Protein AF-A0A2D6ML30-F1 (afdb_monomer_lite)

pLDDT: mean 94.49, std 6.3, range [57.5, 98.94]

Radius of gyration: 20.07 Å; chains: 1; bounding box: 50×54×53 Å

Foldseek 3Di:
DFLCVVLPVQFDFPAPFFDDPQPDQAAPQAQPQDLVNLQDADPVRFQAQAEEEEADDQAALFDFLQPQAPACVFHDDDPPLFDDLVNVLVLLVVNVVSVYAHYEHPHNYALQQALCSLVSLQSCLVVNHEYEYEHQQLCLLALPNVCVRDVVVVRRHSLSVLLSCVVSRYAYAHEDQDSDPVVSCNSRRPPCVDPPRPCVVSVNSSSSSVSSNVVSPQLPDDRNDQGRAEYESPADAPVRLVCQLVNCVVQVSSSHRYWYAHRAQGHSSVVVLVVRVVVVCTLVSVLVSLLVLQLVCCNSVVAPPVNCVVQAAASGRSHRARLQLQNFWYQYRSQWTFSYSRHDDPLGTLGPHCVPQPRSNSGCSDPNSVSSNDSHGHPHDPRPQVNSHDVCSRVSSRVSNVVVVD

Structure (mmCIF, N/CA/C/O backbone):
data_AF-A0A2D6ML30-F1
#
_entry.id   AF-A0A2D6ML30-F1
#
loop_
_atom_site.group_PDB
_atom_site.id
_atom_site.type_symbol
_atom_site.label_atom_id
_atom_site.label_alt_id
_atom_site.label_comp_id
_atom_site.label_asym_id
_atom_site.label_entity_id
_atom_site.label_seq_id
_atom_site.pdbx_PDB_ins_code
_atom_site.Cartn_x
_atom_site.Cartn_y
_atom_site.Cartn_z
_atom_site.occupancy
_atom_site.B_iso_or_equiv
_atom_site.auth_seq_id
_atom_site.auth_comp_id
_atom_site.auth_asym_id
_atom_site.auth_atom_id
_atom_site.pdbx_PDB_model_num
ATOM 1 N N . MET A 1 1 ? 9.708 25.749 -1.279 1.00 58.41 1 MET A N 1
ATOM 2 C CA . MET A 1 1 ? 8.275 25.653 -0.927 1.00 58.41 1 MET A CA 1
ATOM 3 C C . MET A 1 1 ? 8.086 24.310 -0.248 1.00 58.41 1 MET A C 1
ATOM 5 O O . MET A 1 1 ? 8.596 23.333 -0.779 1.00 58.41 1 MET A O 1
ATOM 9 N N . ASN A 1 2 ? 7.475 24.269 0.936 1.00 87.12 2 ASN A N 1
ATOM 10 C CA . ASN A 1 2 ? 7.174 23.010 1.627 1.00 87.12 2 ASN A CA 1
ATOM 11 C C . ASN A 1 2 ? 6.111 22.232 0.814 1.00 87.12 2 ASN A C 1
ATOM 13 O O . ASN A 1 2 ? 5.221 22.866 0.236 1.00 87.12 2 ASN A O 1
ATOM 17 N N . SER A 1 3 ? 6.203 20.896 0.744 1.00 95.12 3 SER A N 1
ATOM 18 C CA . SER A 1 3 ? 5.260 20.057 -0.017 1.00 95.12 3 SER A CA 1
ATOM 19 C C . SER A 1 3 ? 3.803 20.305 0.380 1.00 95.12 3 SER A C 1
ATOM 21 O O . SER A 1 3 ? 2.939 20.355 -0.491 1.00 95.12 3 SER A O 1
ATOM 23 N N . LEU A 1 4 ? 3.517 20.544 1.665 1.00 97.06 4 LEU A N 1
ATOM 24 C CA . LEU A 1 4 ? 2.171 20.847 2.156 1.00 97.06 4 LEU A CA 1
ATOM 25 C C . LEU A 1 4 ? 1.586 22.088 1.478 1.00 97.06 4 LEU A C 1
ATOM 27 O O . LEU A 1 4 ? 0.466 22.047 0.971 1.00 97.06 4 LEU A O 1
ATOM 31 N N . GLU A 1 5 ? 2.338 23.188 1.445 1.00 96.62 5 GLU A N 1
ATOM 32 C CA . GLU A 1 5 ? 1.892 24.443 0.835 1.00 96.62 5 GLU A CA 1
ATOM 33 C C . GLU A 1 5 ? 1.696 24.273 -0.677 1.00 96.62 5 GLU A C 1
ATOM 35 O O . GLU A 1 5 ? 0.684 24.703 -1.237 1.00 96.62 5 GLU A O 1
ATOM 40 N N . PHE A 1 6 ? 2.652 23.613 -1.335 1.00 97.50 6 PHE A N 1
ATOM 41 C CA . PHE A 1 6 ? 2.619 23.366 -2.773 1.00 97.50 6 PHE A CA 1
ATOM 42 C C . PHE A 1 6 ? 1.409 22.518 -3.186 1.00 97.50 6 PHE A C 1
ATOM 44 O O . PHE A 1 6 ? 0.660 22.901 -4.089 1.00 97.50 6 PHE A O 1
ATOM 51 N N . LEU A 1 7 ? 1.198 21.387 -2.511 1.00 98.31 7 LEU A N 1
ATOM 52 C CA . LEU A 1 7 ? 0.128 20.444 -2.819 1.00 98.31 7 LEU A CA 1
ATOM 53 C C . LEU A 1 7 ? -1.242 21.000 -2.426 1.00 98.31 7 LEU A C 1
ATOM 55 O O . LEU A 1 7 ? -2.191 20.858 -3.191 1.00 98.31 7 LEU A O 1
ATOM 59 N N . THR A 1 8 ? -1.352 21.702 -1.295 1.00 97.94 8 THR A N 1
ATOM 60 C CA . THR A 1 8 ? -2.619 22.316 -0.852 1.00 97.94 8 THR A CA 1
ATOM 61 C C . THR A 1 8 ? -3.150 23.333 -1.859 1.00 97.94 8 THR A C 1
ATOM 63 O O . THR A 1 8 ? -4.356 23.396 -2.073 1.00 97.94 8 THR A O 1
ATOM 66 N N . LYS A 1 9 ? -2.268 24.086 -2.530 1.00 97.62 9 LYS A N 1
ATOM 67 C CA . LYS A 1 9 ? -2.659 25.042 -3.582 1.00 97.62 9 LYS A CA 1
ATOM 68 C C . LYS A 1 9 ? -3.138 24.378 -4.875 1.00 97.62 9 LYS A C 1
ATOM 70 O O . LYS A 1 9 ? -3.743 25.049 -5.705 1.00 97.62 9 LYS A O 1
ATOM 75 N N . LYS A 1 10 ? -2.805 23.104 -5.096 1.00 98.25 10 LYS A N 1
ATOM 76 C CA . LYS A 1 10 ? -3.014 22.407 -6.376 1.00 98.25 10 LYS A CA 1
ATOM 77 C C . LYS A 1 10 ? -4.006 21.251 -6.300 1.00 98.25 10 LYS A C 1
ATOM 79 O O . LYS A 1 10 ? -4.527 20.849 -7.334 1.00 98.25 10 LYS A O 1
ATOM 84 N N . ILE A 1 11 ? -4.250 20.723 -5.106 1.00 98.50 11 ILE A N 1
ATOM 85 C CA . ILE A 1 11 ? -5.193 19.639 -4.853 1.00 98.50 11 ILE A CA 1
ATOM 86 C C . ILE A 1 11 ? -6.253 20.180 -3.901 1.00 98.50 11 ILE A C 1
ATOM 88 O O . ILE A 1 11 ? -6.005 20.361 -2.702 1.00 98.50 11 ILE A O 1
ATOM 92 N N . SER A 1 12 ? -7.425 20.455 -4.463 1.00 97.81 12 SER A N 1
ATOM 93 C CA . SER A 1 12 ? -8.571 20.981 -3.730 1.00 97.81 12 SER A CA 1
ATOM 94 C C . SER A 1 12 ? -9.075 19.984 -2.695 1.00 97.81 12 SER A C 1
ATOM 96 O O . SER A 1 12 ? -9.016 18.770 -2.894 1.00 97.81 12 SER A O 1
ATOM 98 N N . VAL A 1 13 ? -9.594 20.518 -1.592 1.00 98.25 13 VAL A N 1
ATOM 99 C CA . VAL A 1 13 ? -10.400 19.748 -0.644 1.00 98.25 13 VAL A CA 1
ATOM 100 C C . VAL A 1 13 ? -11.667 19.268 -1.357 1.00 98.25 13 VAL A C 1
ATOM 102 O O . VAL A 1 13 ? -12.265 20.013 -2.128 1.00 98.25 13 VAL A O 1
ATOM 105 N N . VAL A 1 14 ? -12.032 18.010 -1.119 1.00 97.88 14 VAL A N 1
ATOM 106 C CA . VAL A 1 14 ? -13.272 17.380 -1.594 1.00 97.88 14 VAL A CA 1
ATOM 107 C C . VAL A 1 14 ? -14.321 17.388 -0.478 1.00 97.88 14 VAL A C 1
ATOM 109 O O . VAL A 1 14 ? -15.492 17.635 -0.744 1.00 97.88 14 VAL A O 1
ATOM 112 N N . PHE A 1 15 ? -13.891 17.183 0.771 1.00 97.19 15 PHE A N 1
ATOM 113 C CA . PHE A 1 15 ? -14.749 17.148 1.956 1.00 97.19 15 PHE A CA 1
ATOM 114 C C . PHE A 1 15 ? -14.316 18.231 2.956 1.00 97.19 15 PHE A C 1
ATOM 116 O O . PHE A 1 15 ? -13.274 18.113 3.604 1.00 97.19 15 PHE A O 1
ATOM 123 N N . GLU A 1 16 ? -15.086 19.320 3.052 1.00 90.56 16 GLU A N 1
ATOM 124 C CA . GLU A 1 16 ? -14.781 20.448 3.951 1.00 90.56 16 GLU A CA 1
ATOM 125 C C . GLU A 1 16 ? -15.216 20.195 5.406 1.00 90.56 16 GLU A C 1
ATOM 127 O O . GLU A 1 16 ? -14.568 20.691 6.330 1.00 90.56 16 GLU A O 1
ATOM 132 N N . GLY A 1 17 ? -16.266 19.390 5.604 1.00 90.38 17 GLY A N 1
ATOM 133 C CA . GLY A 1 17 ? -16.822 19.006 6.905 1.00 90.38 17 GLY A CA 1
ATOM 134 C C . GLY A 1 17 ? -16.869 17.488 7.084 1.00 90.38 17 GLY A C 1
ATOM 135 O O . GLY A 1 17 ? -15.865 16.810 6.867 1.00 90.38 17 GLY A O 1
ATOM 136 N N . ASN A 1 18 ? -18.033 16.966 7.471 1.00 95.06 18 ASN A N 1
ATOM 137 C CA . ASN A 1 18 ? -18.240 15.528 7.636 1.00 95.06 18 ASN A CA 1
ATOM 138 C C . ASN A 1 18 ? -18.218 14.795 6.292 1.00 95.06 18 ASN A C 1
ATOM 140 O O . ASN A 1 18 ? -18.623 15.339 5.259 1.00 95.06 18 ASN A O 1
ATOM 144 N N . PHE A 1 19 ? -17.771 13.544 6.321 1.00 96.94 19 PHE A N 1
ATOM 145 C CA . PHE A 1 19 ? -17.873 12.649 5.179 1.00 96.94 19 PHE A CA 1
ATOM 146 C C . PHE A 1 19 ? -19.347 12.292 4.934 1.00 96.94 19 PHE A C 1
ATOM 148 O O . PHE A 1 19 ? -20.109 12.126 5.897 1.00 96.94 19 PHE A O 1
ATOM 155 N N . PRO A 1 20 ? -19.772 12.215 3.658 1.00 94.62 20 PRO A N 1
ATOM 156 C CA . PRO A 1 20 ? -21.155 11.909 3.323 1.00 94.62 20 PRO A CA 1
ATOM 157 C C . PRO A 1 20 ? -21.534 10.505 3.802 1.00 94.62 20 PRO A C 1
ATOM 159 O O . PRO A 1 20 ? -20.690 9.609 3.882 1.00 94.62 20 PRO A O 1
ATOM 162 N N . GLU A 1 21 ? -22.817 10.308 4.097 1.00 90.75 21 GLU A N 1
ATOM 163 C CA . GLU A 1 21 ? -23.355 8.979 4.381 1.00 90.75 21 GLU A CA 1
ATOM 164 C C . GLU A 1 21 ? -23.055 8.028 3.209 1.00 90.75 21 GLU A C 1
ATOM 166 O O . GLU A 1 21 ? -23.098 8.424 2.044 1.00 90.75 21 GLU A O 1
ATOM 171 N N . GLY A 1 22 ? -22.672 6.787 3.514 1.00 86.31 22 GLY A N 1
ATOM 172 C CA . GLY A 1 22 ? -22.271 5.819 2.491 1.00 86.31 22 GLY A CA 1
ATOM 173 C C . GLY A 1 22 ? -20.899 6.077 1.850 1.00 86.31 22 GLY A C 1
ATOM 174 O O . GLY A 1 22 ? -20.549 5.392 0.886 1.00 86.31 22 GLY A O 1
ATOM 175 N N . TYR A 1 23 ? -20.091 7.019 2.360 1.00 94.44 23 TYR A N 1
ATOM 176 C CA . TYR A 1 23 ? -18.697 7.167 1.933 1.00 94.44 23 TYR A CA 1
ATOM 177 C C . TYR A 1 23 ? -17.924 5.850 2.113 1.00 94.44 23 TYR A C 1
ATOM 179 O O . TYR A 1 23 ? -17.841 5.293 3.210 1.00 94.44 23 TYR A O 1
ATOM 187 N N . CYS A 1 24 ? -17.315 5.358 1.034 1.00 94.25 24 CYS A N 1
ATOM 188 C CA . CYS A 1 24 ? -16.510 4.146 1.075 1.00 94.25 24 CYS A CA 1
ATOM 189 C C . CYS A 1 24 ? -15.094 4.479 1.568 1.00 94.25 24 CYS A C 1
ATOM 191 O O . CYS A 1 24 ? -14.227 4.877 0.787 1.00 94.25 24 CYS A O 1
ATOM 193 N N . ASN A 1 25 ? -14.854 4.327 2.876 1.00 94.50 25 ASN A N 1
ATOM 194 C CA . ASN A 1 25 ? -13.536 4.529 3.484 1.00 94.50 25 ASN A CA 1
ATOM 195 C C . ASN A 1 25 ? -12.565 3.372 3.178 1.00 94.50 25 ASN A C 1
ATOM 197 O O . ASN A 1 25 ? -12.063 2.703 4.083 1.00 94.50 25 ASN A O 1
ATOM 201 N N . ASP A 1 26 ? -12.252 3.177 1.898 1.00 94.94 26 ASP A N 1
ATOM 202 C CA . ASP A 1 26 ? -11.312 2.160 1.422 1.00 94.94 26 ASP A CA 1
ATOM 203 C C . ASP A 1 26 ? -10.478 2.639 0.218 1.00 94.94 26 ASP A C 1
ATOM 205 O O . ASP A 1 26 ? -10.669 3.752 -0.286 1.00 94.94 26 ASP A O 1
ATOM 209 N N . VAL A 1 27 ? -9.554 1.799 -0.254 1.00 96.00 27 VAL A N 1
ATOM 210 C CA . VAL A 1 27 ? -8.839 1.979 -1.525 1.00 96.00 27 VAL A CA 1
ATOM 211 C C . VAL A 1 27 ? -9.026 0.750 -2.402 1.00 96.00 27 VAL A C 1
ATOM 213 O O . VAL A 1 27 ? -8.700 -0.359 -2.001 1.00 96.00 27 VAL A O 1
ATOM 216 N N . GLN A 1 28 ? -9.509 0.930 -3.635 1.00 95.69 28 GLN A N 1
ATOM 217 C CA . GLN A 1 28 ? -9.805 -0.215 -4.500 1.00 95.69 28 GLN A CA 1
ATOM 218 C C . GLN A 1 28 ? -8.609 -1.165 -4.617 1.00 95.69 28 GLN A C 1
ATOM 220 O O . GLN A 1 28 ? -7.463 -0.735 -4.760 1.00 95.69 28 GLN A O 1
ATOM 225 N N . TYR A 1 29 ? -8.899 -2.463 -4.585 1.00 94.19 29 TYR A N 1
ATOM 226 C CA . TYR A 1 29 ? -7.920 -3.548 -4.704 1.00 94.19 29 TYR A CA 1
ATOM 227 C C . TYR A 1 29 ? -6.959 -3.712 -3.519 1.00 94.19 29 TYR A C 1
ATOM 229 O O . TYR A 1 29 ? -6.008 -4.489 -3.615 1.00 94.19 29 TYR A O 1
ATOM 237 N N . TRP A 1 30 ? -7.206 -3.040 -2.389 1.00 91.94 30 TRP A N 1
ATOM 238 C CA . TRP A 1 30 ? -6.553 -3.344 -1.118 1.00 91.94 30 TRP A CA 1
ATOM 239 C C . TRP A 1 30 ? -7.474 -3.020 0.060 1.00 91.94 30 TRP A C 1
ATOM 241 O O . TRP A 1 30 ? -7.757 -1.862 0.314 1.00 91.94 30 TRP A O 1
ATOM 251 N N . GLY A 1 31 ? -7.891 -4.052 0.800 1.00 76.50 31 GLY A N 1
ATOM 252 C CA . GLY A 1 31 ? -8.812 -3.903 1.938 1.00 76.50 31 GLY A CA 1
ATOM 253 C C . GLY A 1 31 ? -10.280 -4.172 1.621 1.00 76.50 31 GLY A C 1
ATOM 254 O O . GLY A 1 31 ? -11.027 -4.534 2.520 1.00 76.50 31 GLY A O 1
ATOM 255 N N . ASN A 1 32 ? -10.659 -4.160 0.337 1.00 75.12 32 ASN A N 1
ATOM 256 C CA . ASN A 1 32 ? -12.046 -4.305 -0.135 1.00 75.12 32 ASN A CA 1
ATOM 257 C C . ASN A 1 32 ? -12.651 -5.722 -0.003 1.00 75.12 32 ASN A C 1
ATOM 259 O O . ASN A 1 32 ? -13.491 -6.123 -0.813 1.00 75.12 32 ASN A O 1
ATOM 263 N N . THR A 1 33 ? -12.217 -6.525 0.967 1.00 85.50 33 THR A N 1
ATOM 264 C CA . THR A 1 33 ? -12.826 -7.834 1.236 1.00 85.50 33 THR A CA 1
ATOM 265 C C . THR A 1 33 ? -13.903 -7.664 2.296 1.00 85.50 33 THR A C 1
ATOM 267 O O . THR A 1 33 ? -13.624 -7.191 3.390 1.00 85.50 33 THR A O 1
ATOM 270 N N . SER A 1 34 ? -15.143 -8.050 1.992 1.00 89.31 34 SER A N 1
ATOM 271 C CA . SER A 1 34 ? -16.202 -8.063 3.003 1.00 89.31 34 SER A CA 1
ATOM 272 C C . SER A 1 34 ? -15.961 -9.171 4.032 1.00 89.31 34 SER A C 1
ATOM 274 O O . SER A 1 34 ? -15.325 -10.183 3.729 1.00 89.31 34 SER A O 1
ATOM 276 N N . ARG A 1 35 ? -16.528 -9.014 5.235 1.00 90.00 35 ARG A N 1
ATOM 277 C CA . ARG A 1 35 ? -16.508 -10.039 6.294 1.00 90.00 35 ARG A CA 1
ATOM 278 C C . ARG A 1 35 ? -16.977 -11.403 5.776 1.00 90.00 35 ARG A C 1
ATOM 280 O O . ARG A 1 35 ? -16.328 -12.413 6.006 1.00 90.00 35 ARG A O 1
ATOM 287 N N . GLU A 1 36 ? -18.058 -11.418 5.002 1.00 87.81 36 GLU A N 1
ATOM 288 C CA . GLU A 1 36 ? -18.578 -12.631 4.360 1.00 87.81 36 GLU A CA 1
ATOM 289 C C . GLU A 1 36 ? -17.630 -13.162 3.280 1.00 87.81 36 GLU A C 1
ATOM 291 O O . GLU A 1 36 ? -17.377 -14.362 3.208 1.00 87.81 36 GLU A O 1
ATOM 296 N N . GLY A 1 37 ? -17.075 -12.268 2.453 1.00 91.31 37 GLY A N 1
ATOM 297 C CA . GLY A 1 37 ? -16.172 -12.608 1.356 1.00 91.31 37 GLY A CA 1
ATOM 298 C C . GLY A 1 37 ? -14.882 -13.290 1.816 1.00 91.31 37 GLY A C 1
ATOM 299 O O . GLY A 1 37 ? -14.384 -14.175 1.112 1.00 91.31 37 GLY A O 1
ATOM 300 N N . LEU A 1 38 ? -14.380 -12.911 2.997 1.00 93.38 38 LEU A N 1
ATOM 301 C CA . LEU A 1 38 ? -13.133 -13.410 3.583 1.00 93.38 38 LEU A CA 1
ATOM 302 C C . LEU A 1 38 ? -13.173 -14.912 3.892 1.00 93.38 38 LEU A C 1
ATOM 304 O O . LEU A 1 38 ? -12.156 -15.588 3.775 1.00 93.38 38 LEU A O 1
ATOM 308 N N . HIS A 1 39 ? -14.353 -15.438 4.226 1.00 95.94 39 HIS A N 1
ATOM 309 C CA . HIS A 1 39 ? -14.541 -16.823 4.668 1.00 95.94 39 HIS A CA 1
ATOM 310 C C . HIS A 1 39 ? -15.256 -17.693 3.628 1.00 95.94 39 HIS A C 1
ATOM 312 O O . HIS A 1 39 ? -15.874 -18.704 3.960 1.00 95.94 39 HIS A O 1
ATOM 318 N N . THR A 1 40 ? -15.200 -17.315 2.347 1.00 96.00 40 THR A N 1
ATOM 319 C CA . THR A 1 40 ? -15.848 -18.103 1.288 1.00 96.00 40 THR A CA 1
ATOM 320 C C . THR A 1 40 ? -14.989 -19.270 0.809 1.00 96.00 40 THR A C 1
ATOM 322 O O . THR A 1 40 ? -13.761 -19.200 0.773 1.00 96.00 40 THR A O 1
ATOM 325 N N . THR A 1 41 ? -15.651 -20.339 0.369 1.00 97.75 41 THR A N 1
ATOM 326 C CA . THR A 1 41 ? -15.017 -21.567 -0.125 1.00 97.75 41 THR A CA 1
ATOM 327 C C . THR A 1 41 ? -15.235 -21.769 -1.624 1.00 97.75 41 THR A C 1
ATOM 329 O O . THR A 1 41 ? -16.160 -21.223 -2.238 1.00 97.75 41 THR A O 1
ATOM 332 N N . LEU A 1 42 ? -14.341 -22.537 -2.237 1.00 97.88 42 LEU A N 1
ATOM 333 C CA . LEU A 1 42 ? -14.520 -23.157 -3.546 1.00 97.88 42 LEU A CA 1
ATOM 334 C C . LEU A 1 42 ? -15.527 -24.323 -3.451 1.00 97.88 42 LEU A C 1
ATOM 336 O O . LEU A 1 42 ? -15.813 -24.794 -2.348 1.00 97.88 42 LEU A O 1
ATOM 340 N N . PRO A 1 43 ? -16.045 -24.843 -4.584 1.00 97.38 43 PRO A N 1
ATOM 341 C CA . PRO A 1 43 ? -16.978 -25.976 -4.578 1.00 97.38 43 PRO A CA 1
ATOM 342 C C . PRO A 1 43 ? -16.446 -27.247 -3.898 1.00 97.38 43 PRO A C 1
ATOM 344 O O . PRO A 1 43 ? -17.237 -28.043 -3.404 1.00 97.38 43 PRO A O 1
ATOM 347 N N . ASP A 1 44 ? -15.124 -27.436 -3.861 1.00 96.44 44 ASP A N 1
ATOM 348 C CA . ASP A 1 44 ? -14.469 -28.567 -3.189 1.00 96.44 44 ASP A CA 1
ATOM 349 C C . ASP A 1 44 ? -14.289 -28.363 -1.669 1.00 96.44 44 ASP A C 1
ATOM 351 O O . ASP A 1 44 ? -13.713 -29.216 -0.999 1.00 96.44 44 ASP A O 1
ATOM 355 N N . GLY A 1 45 ? -14.775 -27.244 -1.119 1.00 96.75 45 GLY A N 1
ATOM 356 C CA . GLY A 1 45 ? -14.637 -26.885 0.293 1.00 96.75 45 GLY A CA 1
ATOM 357 C C . GLY A 1 45 ? -13.333 -26.167 0.646 1.00 96.75 45 GLY A C 1
ATOM 358 O O . GLY A 1 45 ? -13.180 -25.752 1.793 1.00 96.75 45 GLY A O 1
ATOM 359 N N . THR A 1 46 ? -12.409 -25.970 -0.302 1.00 97.88 46 THR A N 1
ATOM 360 C CA . THR A 1 46 ? -11.163 -25.223 -0.054 1.00 97.88 46 THR A CA 1
ATOM 361 C C . THR A 1 46 ? -11.480 -23.754 0.223 1.00 97.88 46 THR A C 1
ATOM 363 O O . THR A 1 46 ? -12.214 -23.136 -0.550 1.00 97.88 46 THR A O 1
ATOM 366 N N . MET A 1 47 ? -10.909 -23.156 1.274 1.00 97.81 47 MET A N 1
ATOM 367 C CA . MET A 1 47 ? -11.022 -21.704 1.490 1.00 97.81 47 MET A CA 1
ATOM 368 C C . MET A 1 47 ? -10.439 -20.937 0.303 1.00 97.81 47 MET A C 1
ATOM 370 O O . MET A 1 47 ? -9.361 -21.282 -0.191 1.00 97.81 47 MET A O 1
ATOM 374 N N . LYS A 1 48 ? -11.121 -19.885 -0.151 1.00 97.75 48 LYS A N 1
ATOM 375 C CA . LYS A 1 48 ? -10.602 -19.055 -1.241 1.00 97.75 48 LYS A CA 1
ATOM 376 C C . LYS A 1 48 ? -9.391 -18.249 -0.790 1.00 97.75 48 LYS A C 1
ATOM 378 O O . LYS A 1 48 ? -9.361 -17.729 0.319 1.00 97.75 48 LYS A O 1
ATOM 383 N N . MET A 1 49 ? -8.439 -18.087 -1.702 1.00 96.62 49 MET A N 1
ATOM 384 C CA . MET A 1 49 ? -7.359 -17.113 -1.587 1.00 96.62 49 MET A CA 1
ATOM 385 C C . MET A 1 49 ? -7.737 -15.894 -2.429 1.00 96.62 49 MET A C 1
ATOM 387 O O . MET A 1 49 ? -7.636 -15.932 -3.651 1.00 96.62 49 MET A O 1
ATOM 391 N N . THR A 1 50 ? -8.233 -14.830 -1.802 1.00 96.56 50 THR A N 1
ATOM 392 C CA . THR A 1 50 ? -8.812 -13.665 -2.494 1.00 96.56 50 THR A CA 1
ATOM 393 C C . THR A 1 50 ? -7.810 -12.536 -2.739 1.00 96.56 50 THR A C 1
ATOM 395 O O . THR A 1 50 ? -8.044 -11.713 -3.631 1.00 96.56 50 THR A O 1
ATOM 398 N N . CYS A 1 51 ? -6.688 -12.517 -2.013 1.00 95.81 51 CYS A N 1
ATOM 399 C CA . CYS A 1 51 ? -5.640 -11.501 -2.116 1.00 95.81 51 CYS A CA 1
ATOM 400 C C . CYS A 1 51 ? -4.250 -12.143 -2.187 1.00 95.81 51 CYS A C 1
ATOM 402 O O . CYS A 1 51 ? -3.983 -13.113 -1.486 1.00 95.81 51 CYS A O 1
ATOM 404 N N . MET A 1 52 ? -3.341 -11.589 -2.987 1.00 96.12 52 MET A N 1
ATOM 405 C CA . MET A 1 52 ? -1.943 -12.027 -3.015 1.00 96.12 52 MET A CA 1
ATOM 406 C C . MET A 1 52 ? -0.998 -10.832 -3.064 1.00 96.12 52 MET A C 1
ATOM 408 O O . MET A 1 52 ? -1.138 -9.937 -3.901 1.00 96.12 52 MET A O 1
ATOM 412 N N . ASP A 1 53 ? -0.007 -10.847 -2.183 1.00 96.50 53 ASP A N 1
ATOM 413 C CA . ASP A 1 53 ? 1.069 -9.865 -2.170 1.00 96.50 53 ASP A CA 1
ATOM 414 C C . ASP A 1 53 ? 2.220 -10.405 -3.015 1.00 96.50 53 ASP A C 1
ATOM 416 O O . ASP A 1 53 ? 2.518 -11.600 -2.949 1.00 96.50 53 ASP A O 1
ATOM 420 N N . LEU A 1 54 ? 2.888 -9.551 -3.793 1.00 95.25 54 LEU A N 1
ATOM 421 C CA . LEU A 1 54 ? 3.956 -10.019 -4.676 1.00 95.25 54 LEU A CA 1
ATOM 422 C C . LEU A 1 54 ? 5.061 -9.002 -4.975 1.00 95.25 54 LEU A C 1
ATOM 424 O O . LEU A 1 54 ? 4.860 -7.781 -4.975 1.00 95.25 54 LEU A O 1
ATOM 428 N N . ASP A 1 55 ? 6.248 -9.542 -5.249 1.00 93.00 55 ASP A N 1
ATOM 429 C CA . ASP A 1 55 ? 7.378 -8.809 -5.817 1.00 93.00 55 ASP A CA 1
ATOM 430 C C . ASP A 1 55 ? 7.351 -8.860 -7.345 1.00 93.00 55 ASP A C 1
ATOM 432 O O . ASP A 1 55 ? 7.309 -9.934 -7.939 1.00 93.00 55 ASP A O 1
ATOM 436 N N . VAL A 1 56 ? 7.481 -7.700 -7.998 1.00 90.56 56 VAL A N 1
ATOM 437 C CA . VAL A 1 56 ? 7.680 -7.621 -9.454 1.00 90.56 56 VAL A CA 1
ATOM 438 C C . VAL A 1 56 ? 8.914 -6.795 -9.758 1.00 90.56 56 VAL A C 1
ATOM 440 O O . VAL A 1 56 ? 8.970 -5.591 -9.514 1.00 90.56 56 VAL A O 1
ATOM 443 N N . GLY A 1 57 ? 9.907 -7.451 -10.350 1.00 86.38 57 GLY A N 1
ATOM 444 C CA . GLY A 1 57 ? 11.176 -6.817 -10.674 1.00 86.38 57 GLY A CA 1
ATOM 445 C C . GLY A 1 57 ? 12.092 -6.637 -9.462 1.00 86.38 57 GLY A C 1
ATOM 446 O O . GLY A 1 57 ? 11.697 -6.750 -8.307 1.00 86.38 57 GLY A O 1
ATOM 447 N N . ASN A 1 58 ? 13.370 -6.390 -9.755 1.00 88.88 58 ASN A N 1
ATOM 448 C CA . ASN A 1 58 ? 14.410 -6.288 -8.732 1.00 88.88 58 ASN A CA 1
ATOM 449 C C . ASN A 1 58 ? 15.044 -4.892 -8.647 1.00 88.88 58 ASN A C 1
ATOM 451 O O . ASN A 1 58 ? 15.668 -4.557 -7.649 1.00 88.88 58 ASN A O 1
ATOM 455 N N . ALA A 1 59 ? 14.934 -4.071 -9.692 1.00 90.19 59 ALA A N 1
ATOM 456 C CA . ALA A 1 59 ? 15.605 -2.778 -9.752 1.00 90.19 59 ALA A CA 1
ATOM 457 C C . ALA A 1 59 ? 14.893 -1.744 -8.869 1.00 90.19 59 ALA A C 1
ATOM 459 O O . ALA A 1 59 ? 13.676 -1.631 -8.901 1.00 90.19 59 ALA A O 1
ATOM 460 N N . CYS A 1 60 ? 15.660 -0.987 -8.090 1.00 92.19 60 CYS A N 1
ATOM 461 C CA . CYS A 1 60 ? 15.183 0.144 -7.299 1.00 92.19 60 CYS A CA 1
ATOM 462 C C . CYS A 1 60 ? 16.364 1.076 -7.068 1.00 92.19 60 CYS A C 1
ATOM 464 O O . CYS A 1 60 ? 17.412 0.641 -6.576 1.00 92.19 60 CYS A O 1
ATOM 466 N N . SER A 1 61 ? 16.189 2.340 -7.440 1.00 93.00 61 SER A N 1
ATOM 467 C CA . SER A 1 61 ? 17.179 3.401 -7.258 1.00 93.00 61 SER A CA 1
ATOM 468 C C . SER A 1 61 ? 17.254 3.940 -5.828 1.00 93.00 61 SER A C 1
ATOM 470 O O . SER A 1 61 ? 18.163 4.710 -5.535 1.00 93.00 61 SER A O 1
ATOM 472 N N . PHE A 1 62 ? 16.316 3.564 -4.955 1.00 93.25 62 PHE A N 1
ATOM 473 C CA . PHE A 1 62 ? 16.284 3.996 -3.558 1.00 93.25 62 PHE A CA 1
ATOM 474 C C . PHE A 1 62 ? 17.107 3.083 -2.652 1.00 93.25 62 PHE A C 1
ATOM 476 O O . PHE A 1 62 ? 17.326 1.903 -2.948 1.00 93.25 62 PHE A O 1
ATOM 483 N N . LYS A 1 63 ? 17.529 3.638 -1.515 1.00 92.44 63 LYS A N 1
ATOM 484 C CA . LYS A 1 63 ? 18.308 2.945 -0.483 1.00 92.44 63 LYS A CA 1
ATOM 485 C C . LYS A 1 63 ? 17.688 3.152 0.899 1.00 92.44 63 LYS A C 1
ATOM 487 O O . LYS A 1 63 ? 18.410 3.388 1.860 1.00 92.44 63 LYS A O 1
ATOM 492 N N . CYS A 1 64 ? 16.356 3.079 0.977 1.00 93.62 64 CYS A N 1
ATOM 493 C CA . CYS A 1 64 ? 15.594 3.277 2.209 1.00 93.62 64 CYS A CA 1
ATOM 494 C C . CYS A 1 64 ? 16.240 2.519 3.387 1.00 93.62 64 CYS A C 1
ATOM 496 O O . CYS A 1 64 ? 16.448 1.303 3.263 1.00 93.62 64 CYS A O 1
ATOM 498 N N . PRO A 1 65 ? 16.544 3.198 4.508 1.00 92.44 65 PRO A N 1
ATOM 499 C CA . PRO A 1 65 ? 17.183 2.567 5.663 1.00 92.44 65 PRO A CA 1
ATOM 500 C C . PRO A 1 65 ? 16.273 1.532 6.333 1.00 92.44 65 PRO A C 1
ATOM 502 O O . PRO A 1 65 ? 16.770 0.578 6.899 1.00 92.44 65 PRO A O 1
ATOM 505 N N . HIS A 1 66 ? 14.956 1.653 6.162 1.00 92.50 66 HIS A N 1
ATOM 506 C CA . HIS A 1 66 ? 13.925 0.758 6.699 1.00 92.50 66 HIS A CA 1
ATOM 507 C C . HIS A 1 66 ? 13.344 -0.203 5.641 1.00 92.50 66 HIS A C 1
ATOM 509 O O . HIS A 1 66 ? 12.194 -0.630 5.745 1.00 92.50 66 HIS A O 1
ATOM 515 N N . CYS A 1 67 ? 14.058 -0.482 4.542 1.00 92.62 67 CYS A N 1
ATOM 516 C CA . CYS A 1 67 ? 13.511 -1.338 3.485 1.00 92.62 67 CYS A CA 1
ATOM 517 C C . CYS A 1 67 ? 13.191 -2.744 4.023 1.00 92.62 67 CYS A C 1
ATOM 519 O O . CYS A 1 67 ? 14.101 -3.501 4.351 1.00 92.62 67 CYS A O 1
ATOM 521 N N . PHE A 1 68 ? 11.907 -3.110 4.030 1.00 89.25 68 PHE A N 1
ATOM 522 C CA . PHE A 1 68 ? 11.427 -4.393 4.560 1.00 89.25 68 PHE A CA 1
ATOM 523 C C . PHE A 1 68 ? 11.849 -5.617 3.720 1.00 89.25 68 PHE A C 1
ATOM 525 O O . PHE A 1 68 ? 11.675 -6.757 4.141 1.00 89.25 68 PHE A O 1
ATOM 532 N N . ARG A 1 69 ? 12.397 -5.390 2.515 1.00 86.88 69 ARG A N 1
ATOM 533 C CA . ARG A 1 69 ? 12.819 -6.450 1.583 1.00 86.88 69 ARG A CA 1
ATOM 534 C C . ARG A 1 69 ? 14.314 -6.573 1.416 1.00 86.88 69 ARG A C 1
ATOM 536 O O . ARG A 1 69 ? 14.857 -7.643 1.637 1.00 86.88 69 ARG A O 1
ATOM 543 N N . ARG A 1 70 ? 14.971 -5.490 0.993 1.00 81.25 70 ARG A N 1
ATOM 544 C CA . ARG A 1 70 ? 16.364 -5.536 0.538 1.00 81.25 70 ARG A CA 1
ATOM 545 C C . ARG A 1 70 ? 17.328 -5.679 1.701 1.00 81.25 70 ARG A C 1
ATOM 547 O O . ARG A 1 70 ? 17.829 -4.678 2.217 1.00 81.25 70 ARG A O 1
ATOM 554 N N . ASP A 1 71 ? 17.599 -6.924 2.043 1.00 79.75 71 ASP A N 1
ATOM 555 C CA . ASP A 1 71 ? 18.537 -7.306 3.077 1.00 79.75 71 ASP A CA 1
ATOM 556 C C . ASP A 1 71 ? 19.187 -8.646 2.738 1.00 79.75 71 ASP A C 1
ATOM 558 O O . ASP A 1 71 ? 18.512 -9.669 2.621 1.00 79.75 71 ASP A O 1
ATOM 562 N N . ASP A 1 72 ? 20.509 -8.639 2.599 1.00 74.00 72 ASP A N 1
ATOM 563 C CA . ASP A 1 72 ? 21.271 -9.823 2.212 1.00 74.00 72 ASP A CA 1
ATOM 564 C C . ASP A 1 72 ? 21.241 -10.924 3.292 1.00 74.00 72 ASP A C 1
ATOM 566 O O . ASP A 1 72 ? 21.587 -12.066 3.001 1.00 74.00 72 ASP A O 1
ATOM 570 N N . ARG A 1 73 ? 20.787 -10.621 4.521 1.00 74.38 73 ARG A N 1
ATOM 571 C CA . ARG A 1 73 ? 20.598 -11.610 5.599 1.00 74.38 73 ARG A CA 1
ATOM 572 C C . ARG A 1 73 ? 19.462 -12.599 5.324 1.00 74.38 73 ARG A C 1
ATOM 574 O O . ARG A 1 73 ? 19.535 -13.734 5.784 1.00 74.38 73 ARG A O 1
ATOM 581 N N . PHE A 1 74 ? 18.416 -12.169 4.612 1.00 67.06 74 PHE A N 1
ATOM 582 C CA . PHE A 1 74 ? 17.155 -12.919 4.490 1.00 67.06 74 PHE A CA 1
ATOM 583 C C . PHE A 1 74 ? 16.603 -12.983 3.059 1.00 67.06 74 PHE A C 1
ATOM 585 O O . PHE A 1 74 ? 15.701 -13.766 2.786 1.00 67.06 74 PHE A O 1
ATOM 592 N N . ASP A 1 75 ? 17.113 -12.157 2.142 1.00 67.88 75 ASP A N 1
ATOM 593 C CA . ASP A 1 75 ? 16.551 -11.964 0.801 1.00 67.88 75 ASP A CA 1
ATOM 594 C C . ASP A 1 75 ? 17.631 -12.062 -0.290 1.00 67.88 75 ASP A C 1
ATOM 596 O O . ASP A 1 75 ? 17.856 -11.138 -1.088 1.00 67.88 75 ASP A O 1
ATOM 600 N N . VAL A 1 76 ? 18.322 -13.209 -0.314 1.00 69.31 76 VAL A N 1
ATOM 601 C CA . VAL A 1 76 ? 19.346 -13.528 -1.317 1.00 69.31 76 VAL A CA 1
ATOM 602 C C . VAL A 1 76 ? 18.671 -13.929 -2.627 1.00 69.31 76 VAL A C 1
ATOM 604 O O . VAL A 1 76 ? 18.294 -15.077 -2.846 1.00 69.31 76 VAL A O 1
ATOM 607 N N . VAL A 1 77 ? 18.529 -12.956 -3.523 1.00 68.88 77 VAL A N 1
ATOM 608 C CA . VAL A 1 77 ? 18.055 -13.175 -4.893 1.00 68.88 77 VAL A CA 1
ATOM 609 C C . VAL A 1 77 ? 19.259 -13.112 -5.826 1.00 68.88 77 VAL A C 1
ATOM 611 O O . VAL A 1 77 ? 19.625 -12.037 -6.310 1.00 68.88 77 VAL A O 1
ATOM 614 N N . ASP A 1 78 ? 19.900 -14.257 -6.057 1.00 63.81 78 ASP A N 1
ATOM 615 C CA . ASP A 1 78 ? 20.888 -14.391 -7.126 1.00 63.81 78 ASP A CA 1
ATOM 616 C C . ASP A 1 78 ? 20.198 -14.580 -8.490 1.00 63.81 78 ASP A C 1
ATOM 618 O O . ASP A 1 78 ? 18.995 -14.835 -8.591 1.00 63.81 78 ASP A O 1
ATOM 622 N N . GLY A 1 79 ? 20.951 -14.389 -9.575 1.00 57.50 79 GLY A N 1
ATOM 623 C CA . GLY A 1 79 ? 20.400 -14.425 -10.932 1.00 57.50 79 GLY A CA 1
ATOM 624 C C . GLY A 1 79 ? 19.772 -15.764 -11.340 1.00 57.50 79 GLY A C 1
ATOM 625 O O . GLY A 1 79 ? 19.059 -15.783 -12.338 1.00 57.50 79 GLY A O 1
ATOM 626 N N . CYS A 1 80 ? 20.015 -16.850 -10.597 1.00 57.69 80 CYS A N 1
ATOM 627 C CA . CYS A 1 80 ? 19.526 -18.189 -10.931 1.00 57.69 80 CYS A CA 1
ATOM 628 C C . CYS A 1 80 ? 18.246 -18.569 -10.171 1.00 57.69 80 CYS A C 1
ATOM 630 O O . CYS A 1 80 ? 17.463 -19.352 -10.696 1.00 57.69 80 CYS A O 1
ATOM 632 N N . ASN A 1 81 ? 18.003 -18.001 -8.985 1.00 77.00 81 ASN A N 1
ATOM 633 C CA . ASN A 1 81 ? 16.865 -18.386 -8.136 1.00 77.00 81 ASN A CA 1
ATOM 634 C C . ASN A 1 81 ? 15.664 -17.426 -8.210 1.00 77.00 81 ASN A C 1
ATOM 636 O O . ASN A 1 81 ? 14.613 -17.678 -7.619 1.00 77.00 81 ASN A O 1
ATOM 640 N N . LYS A 1 82 ? 15.777 -16.328 -8.960 1.00 89.31 82 LYS A N 1
ATOM 641 C CA . LYS A 1 82 ? 14.692 -15.361 -9.153 1.00 89.31 82 LYS A CA 1
ATOM 642 C C . LYS A 1 82 ? 13.533 -15.936 -9.979 1.00 89.31 82 LYS A C 1
ATOM 644 O O . LYS A 1 82 ? 13.760 -16.461 -11.065 1.00 89.31 82 LYS A O 1
ATOM 649 N N . LEU A 1 83 ? 12.293 -15.713 -9.534 1.00 92.06 83 LEU A N 1
ATOM 650 C CA . LEU A 1 83 ? 11.109 -15.943 -10.363 1.00 92.06 83 LEU A CA 1
ATOM 651 C C . LEU A 1 83 ? 11.134 -15.059 -11.617 1.00 92.06 83 LEU A C 1
ATOM 653 O O . LEU A 1 83 ? 11.314 -13.832 -11.564 1.00 92.06 83 LEU A O 1
ATOM 657 N N . THR A 1 84 ? 10.937 -15.703 -12.758 1.00 92.75 84 THR A N 1
ATOM 658 C CA . THR A 1 84 ? 10.698 -15.069 -14.050 1.00 92.75 84 THR A CA 1
ATOM 659 C C . THR A 1 84 ? 9.333 -14.386 -14.072 1.00 92.75 84 THR A C 1
ATOM 661 O O . THR A 1 84 ? 8.457 -14.639 -13.246 1.00 92.75 84 THR A O 1
ATOM 664 N N . HIS A 1 85 ? 9.147 -13.488 -15.037 1.00 94.12 85 HIS A N 1
ATOM 665 C CA . HIS A 1 85 ? 7.852 -12.847 -15.263 1.00 94.12 85 HIS A CA 1
ATOM 666 C C . HIS A 1 85 ? 6.774 -13.897 -15.553 1.00 94.12 85 HIS A C 1
ATOM 668 O O . HIS A 1 85 ? 5.683 -13.846 -14.996 1.00 94.12 85 HIS A O 1
ATOM 674 N N . GLU A 1 86 ? 7.114 -14.882 -16.378 1.00 95.69 86 GLU A N 1
ATOM 675 C CA . GLU A 1 86 ? 6.227 -15.955 -16.805 1.00 95.69 86 GLU A CA 1
ATOM 676 C C . GLU A 1 86 ? 5.820 -16.858 -15.631 1.00 95.69 86 GLU A C 1
ATOM 678 O O . GLU A 1 86 ? 4.646 -17.216 -15.535 1.00 95.69 86 GLU A O 1
ATOM 683 N N . GLU A 1 87 ? 6.743 -17.167 -14.711 1.00 96.31 87 GLU A N 1
ATOM 684 C CA . GLU A 1 87 ? 6.432 -17.880 -13.462 1.00 96.31 87 GLU A CA 1
ATOM 685 C C . GLU A 1 87 ? 5.476 -17.074 -12.578 1.00 96.31 87 GLU A C 1
ATOM 687 O O . GLU A 1 87 ? 4.454 -17.604 -12.152 1.00 96.31 87 GLU A O 1
ATOM 692 N N . ILE A 1 88 ? 5.752 -15.783 -12.343 1.00 96.75 88 ILE A N 1
ATOM 693 C CA . ILE A 1 88 ? 4.883 -14.922 -11.519 1.00 96.75 88 ILE A CA 1
ATOM 694 C C . ILE A 1 88 ? 3.464 -14.881 -12.101 1.00 96.75 88 ILE A C 1
ATOM 696 O O . ILE A 1 88 ? 2.486 -15.075 -11.378 1.00 96.75 88 ILE A O 1
ATOM 700 N N . VAL A 1 89 ? 3.335 -14.668 -13.413 1.00 97.56 89 VAL A N 1
ATOM 701 C CA . VAL A 1 89 ? 2.034 -14.669 -14.097 1.00 97.56 89 VAL A CA 1
ATOM 702 C C . VAL A 1 89 ? 1.382 -16.056 -14.035 1.00 97.56 89 VAL A C 1
ATOM 704 O O . VAL A 1 89 ? 0.166 -16.146 -13.877 1.00 97.56 89 VAL A O 1
ATOM 707 N N . GLY A 1 90 ? 2.164 -17.137 -14.107 1.00 98.25 90 GLY A N 1
ATOM 708 C CA . GLY A 1 90 ? 1.705 -18.512 -13.887 1.00 98.25 90 GLY A CA 1
ATOM 709 C C . GLY A 1 90 ? 1.055 -18.701 -12.516 1.00 98.25 90 GLY A C 1
ATOM 710 O O . GLY A 1 90 ? -0.102 -19.111 -12.446 1.00 98.25 90 GLY A O 1
ATOM 711 N N . TYR A 1 91 ? 1.732 -18.288 -11.444 1.00 98.31 91 TYR A N 1
ATOM 712 C CA . TYR A 1 91 ? 1.190 -18.365 -10.086 1.00 98.31 91 TYR A CA 1
ATOM 713 C C . TYR A 1 91 ? -0.042 -17.482 -9.877 1.00 98.31 91 TYR A C 1
ATOM 715 O O . TYR A 1 91 ? -0.941 -17.857 -9.131 1.00 98.31 91 TYR A O 1
ATOM 723 N N . ILE A 1 92 ? -0.152 -16.343 -10.568 1.00 98.44 92 ILE A N 1
ATOM 724 C CA . ILE A 1 92 ? -1.383 -15.536 -10.550 1.00 98.44 92 ILE A CA 1
ATOM 725 C C . ILE A 1 92 ? -2.550 -16.293 -11.206 1.00 98.44 92 ILE A C 1
ATOM 727 O O . ILE A 1 92 ? -3.680 -16.209 -10.719 1.00 98.44 92 ILE A O 1
ATOM 731 N N . ARG A 1 93 ? -2.306 -17.062 -12.278 1.00 98.50 93 ARG A N 1
ATOM 732 C CA . ARG A 1 93 ? -3.345 -17.913 -12.888 1.00 98.50 93 ARG A CA 1
ATOM 733 C C . ARG A 1 93 ? -3.772 -19.034 -11.943 1.00 98.50 93 ARG A C 1
ATOM 735 O O . ARG A 1 93 ? -4.969 -19.219 -11.762 1.00 98.50 93 ARG A O 1
ATOM 742 N N . GLU A 1 94 ? -2.827 -19.710 -11.293 1.00 98.31 94 GLU A N 1
ATOM 743 C CA . GLU A 1 94 ? -3.136 -20.713 -10.262 1.00 98.31 94 GLU A CA 1
ATOM 744 C C . GLU A 1 94 ? -3.931 -20.094 -9.099 1.00 98.31 94 GLU A C 1
ATOM 746 O O . GLU A 1 94 ? -4.950 -20.626 -8.663 1.00 98.31 94 GLU A O 1
ATOM 751 N N . ALA A 1 95 ? -3.534 -18.907 -8.635 1.00 98.19 95 ALA A N 1
ATOM 752 C CA . ALA A 1 95 ? -4.233 -18.181 -7.581 1.00 98.19 95 ALA A CA 1
ATOM 753 C C . ALA A 1 95 ? -5.665 -17.807 -7.989 1.00 98.19 95 ALA A C 1
ATOM 755 O O . ALA A 1 95 ? -6.585 -17.849 -7.170 1.00 98.19 95 ALA A O 1
ATOM 756 N N . LYS A 1 96 ? -5.886 -17.468 -9.263 1.00 98.31 96 LYS A N 1
ATOM 757 C CA . LYS A 1 96 ? -7.223 -17.195 -9.802 1.00 98.31 96 LYS A CA 1
ATOM 758 C C . LYS A 1 96 ? -8.146 -18.405 -9.681 1.00 98.31 96 LYS A C 1
ATOM 760 O O . LYS A 1 96 ? -9.318 -18.226 -9.351 1.00 98.31 96 LYS A O 1
ATOM 765 N N . GLU A 1 97 ? -7.634 -19.617 -9.886 1.00 98.12 97 GLU A N 1
ATOM 766 C CA . GLU A 1 97 ? -8.394 -20.857 -9.667 1.00 98.12 97 GLU A CA 1
ATOM 767 C C . GLU A 1 97 ? -8.760 -21.051 -8.186 1.00 98.12 97 GLU A C 1
ATOM 769 O O . GLU A 1 97 ? -9.820 -21.594 -7.877 1.00 98.12 97 GLU A O 1
ATOM 774 N N . LEU A 1 98 ? -7.947 -20.512 -7.270 1.00 98.06 98 LEU A N 1
ATOM 775 C CA . LEU A 1 98 ? -8.227 -20.444 -5.830 1.00 98.06 98 LEU A CA 1
ATOM 776 C C . LEU A 1 98 ? -9.131 -19.267 -5.423 1.00 98.06 98 LEU A C 1
ATOM 778 O O . LEU A 1 98 ? -9.424 -19.100 -4.240 1.00 98.06 98 LEU A O 1
ATOM 782 N N . GLY A 1 99 ? -9.614 -18.469 -6.378 1.00 97.31 99 GLY A N 1
ATOM 783 C CA . GLY A 1 99 ? -10.555 -17.378 -6.130 1.00 97.31 99 GLY A CA 1
ATOM 784 C C . GLY A 1 99 ? -9.939 -15.983 -6.015 1.00 97.31 99 GLY A C 1
ATOM 785 O O . GLY A 1 99 ? -10.651 -15.075 -5.578 1.00 97.31 99 GLY A O 1
ATOM 786 N N . LEU A 1 100 ? -8.679 -15.794 -6.429 1.00 97.50 100 LEU A N 1
ATOM 787 C CA . LEU A 1 100 ? -7.983 -14.503 -6.384 1.00 97.50 100 LEU A CA 1
ATOM 788 C C . LEU A 1 100 ? -8.797 -13.394 -7.061 1.00 97.50 100 LEU A C 1
ATOM 790 O O . LEU A 1 100 ? -9.287 -13.548 -8.184 1.00 97.50 100 LEU A O 1
ATOM 794 N N . LYS A 1 101 ? -8.931 -12.264 -6.362 1.00 96.19 101 LYS A N 1
ATOM 795 C CA . LYS A 1 101 ? -9.638 -11.064 -6.835 1.00 96.19 101 LYS A CA 1
ATOM 796 C C . LYS A 1 101 ? -8.722 -9.869 -7.001 1.00 96.19 101 LYS A C 1
ATOM 798 O O . LYS A 1 101 ? -8.960 -9.052 -7.886 1.00 96.19 101 LYS A O 1
ATOM 803 N N . GLN A 1 102 ? -7.690 -9.773 -6.172 1.00 96.25 102 GLN A N 1
ATOM 804 C CA . GLN A 1 102 ? -6.794 -8.630 -6.171 1.00 96.25 102 GLN A CA 1
ATOM 805 C C . GLN A 1 102 ? -5.363 -9.026 -5.826 1.00 96.25 102 GLN A C 1
ATOM 807 O O . GLN A 1 102 ? -5.131 -9.980 -5.084 1.00 96.25 102 GLN A O 1
ATOM 812 N N . ILE A 1 103 ? -4.411 -8.261 -6.344 1.00 97.00 103 ILE A N 1
ATOM 813 C CA . ILE A 1 103 ? -3.001 -8.363 -5.989 1.00 97.00 103 ILE A CA 1
ATOM 814 C C . ILE A 1 103 ? -2.467 -7.029 -5.480 1.00 97.00 103 ILE A C 1
ATOM 816 O O . ILE A 1 103 ? -2.859 -5.957 -5.948 1.00 97.00 103 ILE A O 1
ATOM 820 N N . LYS A 1 104 ? -1.508 -7.106 -4.562 1.00 96.75 104 LYS A N 1
ATOM 821 C CA . LYS A 1 104 ? -0.770 -5.951 -4.061 1.00 96.75 104 LYS A CA 1
ATOM 822 C C . LYS A 1 104 ? 0.701 -6.090 -4.434 1.00 96.75 104 LYS A C 1
ATOM 824 O O . LYS A 1 104 ? 1.409 -6.978 -3.958 1.00 96.75 104 LYS A O 1
ATOM 829 N N . VAL A 1 105 ? 1.172 -5.190 -5.289 1.00 96.94 105 VAL A N 1
ATOM 830 C CA . VAL A 1 105 ? 2.577 -5.122 -5.696 1.00 96.94 105 VAL A CA 1
ATOM 831 C C . VAL A 1 105 ? 3.320 -4.267 -4.681 1.00 96.94 105 VAL A C 1
ATOM 833 O O . VAL A 1 105 ? 3.152 -3.049 -4.655 1.00 96.94 105 VAL A O 1
ATOM 836 N N . LEU A 1 106 ? 4.119 -4.910 -3.831 1.00 86.38 106 LEU A N 1
ATOM 837 C CA . LEU A 1 106 ? 4.852 -4.253 -2.743 1.00 86.38 106 LEU A CA 1
ATOM 838 C C . LEU A 1 106 ? 6.294 -3.913 -3.143 1.00 86.38 106 LEU A C 1
ATOM 840 O O . LEU A 1 106 ? 6.780 -2.825 -2.844 1.00 86.38 106 LEU A O 1
ATOM 844 N N . GLY A 1 107 ? 6.938 -4.849 -3.850 1.00 72.00 107 GLY A N 1
ATOM 845 C CA . GLY A 1 107 ? 8.234 -4.696 -4.504 1.00 72.00 107 GLY A CA 1
ATOM 846 C C . GLY A 1 107 ? 9.472 -4.815 -3.600 1.00 72.00 107 GLY A C 1
ATOM 847 O O . GLY A 1 107 ? 9.769 -3.947 -2.785 1.00 72.00 107 GLY A O 1
ATOM 848 N N . ARG A 1 108 ? 10.322 -5.812 -3.882 1.00 86.19 108 ARG A N 1
ATOM 849 C CA . ARG A 1 108 ? 11.786 -5.754 -3.661 1.00 86.19 108 ARG A CA 1
ATOM 850 C C . ARG A 1 108 ? 12.444 -4.643 -4.495 1.00 86.19 108 ARG A C 1
ATOM 852 O O . ARG A 1 108 ? 13.486 -4.091 -4.125 1.00 86.19 108 ARG A O 1
ATOM 859 N N . GLY A 1 109 ? 11.856 -4.354 -5.655 1.00 89.38 109 GLY A N 1
ATOM 860 C CA . GLY A 1 109 ? 12.205 -3.265 -6.563 1.00 89.38 109 GLY A CA 1
ATOM 861 C C . GLY A 1 109 ? 11.224 -2.087 -6.489 1.00 89.38 109 GLY A C 1
ATOM 862 O O . GLY A 1 109 ? 10.201 -2.167 -5.824 1.00 89.38 109 GLY A O 1
ATOM 863 N N . GLU A 1 110 ? 11.508 -1.012 -7.225 1.00 95.00 110 GLU A N 1
ATOM 864 C CA . GLU A 1 110 ? 10.487 -0.034 -7.603 1.00 95.00 110 GLU A CA 1
ATOM 865 C C . GLU A 1 110 ? 9.777 -0.573 -8.855 1.00 95.00 110 GLU A C 1
ATOM 867 O O . GLU A 1 110 ? 10.429 -0.666 -9.905 1.00 95.00 110 GLU A O 1
ATOM 872 N N . PRO A 1 111 ? 8.470 -0.892 -8.795 1.00 95.69 111 PRO A N 1
ATOM 873 C CA . PRO A 1 111 ? 7.780 -1.538 -9.909 1.00 95.69 111 PRO A CA 1
ATOM 874 C C . PRO A 1 111 ? 7.894 -0.759 -11.223 1.00 95.69 111 PRO A C 1
ATOM 876 O O . PRO A 1 111 ? 8.208 -1.334 -12.263 1.00 95.69 111 PRO A O 1
ATOM 879 N N . PHE A 1 112 ? 7.778 0.571 -11.181 1.00 96.69 112 PHE A N 1
ATOM 880 C CA . PHE A 1 112 ? 7.850 1.411 -12.383 1.00 96.69 112 PHE A CA 1
ATOM 881 C C . PHE A 1 112 ? 9.256 1.569 -12.983 1.00 96.69 112 PHE A C 1
ATOM 883 O O . PHE A 1 112 ? 9.402 2.189 -14.038 1.00 96.69 112 PHE A O 1
ATOM 890 N N . GLN A 1 113 ? 10.294 1.011 -12.352 1.00 95.94 113 GLN A N 1
ATOM 891 C CA . GLN A 1 113 ? 11.629 0.888 -12.950 1.00 95.94 113 GLN A CA 1
ATOM 892 C C . GLN A 1 113 ? 11.834 -0.431 -13.701 1.00 95.94 113 GLN A C 1
ATOM 894 O O . GLN A 1 113 ? 12.871 -0.605 -14.344 1.00 95.94 113 GLN A O 1
ATOM 899 N N . ASN A 1 114 ? 10.874 -1.357 -13.640 1.00 94.56 114 ASN A N 1
ATOM 900 C CA . ASN A 1 114 ? 10.866 -2.561 -14.458 1.00 94.56 114 ASN A CA 1
ATOM 901 C C . ASN A 1 114 ? 10.209 -2.260 -15.825 1.00 94.56 114 ASN A C 1
ATOM 903 O O . ASN A 1 114 ? 9.011 -1.977 -15.862 1.00 94.56 114 ASN A O 1
ATOM 907 N N . PRO A 1 115 ? 10.936 -2.365 -16.957 1.00 93.75 115 PRO A N 1
ATOM 908 C CA . PRO A 1 115 ? 10.378 -2.090 -18.285 1.00 93.75 115 PRO A CA 1
ATOM 909 C C . PRO A 1 115 ? 9.181 -2.975 -18.673 1.00 93.75 115 PRO A C 1
ATOM 911 O O . PRO A 1 115 ? 8.353 -2.545 -19.468 1.00 93.75 115 PRO A O 1
ATOM 914 N N . ARG A 1 116 ? 9.059 -4.181 -18.093 1.00 94.69 116 ARG A N 1
ATOM 915 C CA . ARG A 1 116 ? 7.923 -5.098 -18.314 1.00 94.69 116 ARG A CA 1
ATOM 916 C C . ARG A 1 116 ? 6.758 -4.871 -17.347 1.00 94.69 116 ARG A C 1
ATOM 918 O O . ARG A 1 116 ? 5.787 -5.615 -17.365 1.00 94.69 116 ARG A O 1
ATOM 925 N N . PHE A 1 117 ? 6.815 -3.862 -16.475 1.00 97.00 117 PHE A N 1
ATOM 926 C CA . PHE A 1 117 ? 5.779 -3.708 -15.451 1.00 97.00 117 PHE A CA 1
ATOM 927 C C . PHE A 1 117 ? 4.408 -3.360 -16.033 1.00 97.00 117 PHE A C 1
ATOM 929 O O . PHE A 1 117 ? 3.402 -3.888 -15.579 1.00 97.00 117 PHE A O 1
ATOM 936 N N . LEU A 1 118 ? 4.341 -2.524 -17.072 1.00 97.50 118 LEU A N 1
ATOM 937 C CA . LEU A 1 118 ? 3.053 -2.239 -17.708 1.00 97.50 118 LEU A CA 1
ATOM 938 C C . LEU A 1 118 ? 2.494 -3.436 -18.492 1.00 97.50 118 LEU A C 1
ATOM 940 O O . LEU A 1 118 ? 1.281 -3.578 -18.566 1.00 97.50 118 LEU A O 1
ATOM 944 N N . GLU A 1 119 ? 3.359 -4.286 -19.051 1.00 97.12 119 GLU A N 1
ATOM 945 C CA . GLU A 1 119 ? 2.957 -5.573 -19.641 1.00 97.12 119 GLU A CA 1
ATOM 946 C C . GLU A 1 119 ? 2.346 -6.477 -18.562 1.00 97.12 119 GLU A C 1
ATOM 948 O O . GLU A 1 119 ? 1.238 -6.969 -18.735 1.00 97.12 119 GLU A O 1
ATOM 953 N N . PHE A 1 120 ? 3.003 -6.592 -17.403 1.00 97.75 120 PHE A N 1
ATOM 954 C CA . PHE A 1 120 ? 2.467 -7.318 -16.250 1.00 97.75 120 PHE A CA 1
ATOM 955 C C . PHE A 1 120 ? 1.075 -6.808 -15.838 1.00 97.75 120 PHE A C 1
ATOM 957 O O . PHE A 1 120 ? 0.152 -7.600 -15.660 1.00 97.75 120 PHE A O 1
ATOM 964 N N . LEU A 1 121 ? 0.895 -5.487 -15.715 1.00 98.25 121 LEU A N 1
ATOM 965 C CA . LEU A 1 121 ? -0.405 -4.907 -15.356 1.00 98.25 121 LEU A CA 1
ATOM 966 C C . LEU A 1 121 ? -1.489 -5.220 -16.395 1.00 98.25 121 LEU A C 1
ATOM 968 O O . LEU A 1 121 ? -2.630 -5.478 -16.023 1.00 98.25 121 LEU A O 1
ATOM 972 N N . GLU A 1 122 ? -1.146 -5.214 -17.683 1.00 97.94 122 GLU A N 1
ATOM 973 C CA . GLU A 1 122 ? -2.070 -5.572 -18.763 1.00 97.94 122 GLU A CA 1
ATOM 974 C C . GLU A 1 122 ? -2.496 -7.037 -18.697 1.00 97.94 122 GLU A C 1
ATOM 976 O O . GLU A 1 122 ? -3.684 -7.327 -18.820 1.00 97.94 122 GLU A O 1
ATOM 981 N N . GLU A 1 123 ? -1.559 -7.953 -18.452 1.00 98.00 123 GLU A N 1
ATOM 982 C CA . GLU A 1 123 ? -1.863 -9.378 -18.319 1.00 98.00 123 GLU A CA 1
ATOM 983 C C . GLU A 1 123 ? -2.759 -9.659 -17.111 1.00 98.00 123 GLU A C 1
ATOM 985 O O . GLU A 1 123 ? -3.744 -10.385 -17.236 1.00 98.00 123 GLU A O 1
ATOM 990 N N . VAL A 1 124 ? -2.462 -9.063 -15.953 1.00 97.88 124 VAL A N 1
ATOM 991 C CA . VAL A 1 124 ? -3.265 -9.257 -14.735 1.00 97.88 124 VAL A CA 1
ATOM 992 C C . VAL A 1 124 ? -4.647 -8.610 -14.872 1.00 97.88 124 VAL A C 1
ATOM 994 O O . VAL A 1 124 ? -5.656 -9.230 -14.527 1.00 97.88 124 VAL A O 1
ATOM 997 N N . SER A 1 125 ? -4.724 -7.409 -15.450 1.00 95.81 125 SER A N 1
ATOM 998 C CA . SER A 1 125 ? -5.998 -6.734 -15.725 1.00 95.81 125 SER A CA 1
ATOM 999 C C . SER A 1 125 ? -6.860 -7.539 -16.709 1.00 95.81 125 SER A C 1
ATOM 1001 O O . SER A 1 125 ? -8.054 -7.727 -16.474 1.00 95.81 125 SER A O 1
ATOM 1003 N N . ALA A 1 126 ? -6.259 -8.145 -17.742 1.00 97.12 126 ALA A N 1
ATOM 1004 C CA . ALA A 1 126 ? -6.954 -9.046 -18.667 1.00 97.12 126 ALA A CA 1
ATOM 1005 C C . ALA A 1 126 ? -7.504 -10.314 -17.984 1.00 97.12 126 ALA A C 1
ATOM 1007 O O . ALA A 1 126 ? -8.457 -10.925 -18.472 1.00 97.12 126 ALA A O 1
ATOM 1008 N N . MET A 1 127 ? -6.952 -10.705 -16.831 1.00 97.38 127 MET A N 1
ATOM 1009 C CA . MET A 1 127 ? -7.507 -11.778 -16.005 1.00 97.38 127 MET A CA 1
ATOM 1010 C C . MET A 1 127 ? -8.702 -11.329 -15.150 1.00 97.38 127 MET A C 1
ATOM 1012 O O . MET A 1 127 ? -9.315 -12.187 -14.511 1.00 97.38 127 MET A O 1
ATOM 1016 N N . GLY A 1 128 ? -9.063 -10.043 -15.143 1.00 96.62 128 GLY A N 1
ATOM 1017 C CA . GLY A 1 128 ? -10.102 -9.487 -14.275 1.00 96.62 128 GLY A CA 1
ATOM 1018 C C . GLY A 1 128 ? -9.680 -9.425 -12.806 1.00 96.62 128 GLY A C 1
ATOM 1019 O O . GLY A 1 128 ? -10.531 -9.517 -11.923 1.00 96.62 128 GLY A O 1
ATOM 1020 N N . ILE A 1 129 ? -8.372 -9.341 -12.549 1.00 97.44 129 ILE A N 1
ATOM 1021 C CA . ILE A 1 129 ? -7.791 -9.241 -11.210 1.00 97.44 129 ILE A CA 1
ATOM 1022 C C . ILE A 1 129 ? -7.401 -7.783 -10.973 1.00 97.44 129 ILE A C 1
ATOM 1024 O O . ILE A 1 129 ? -6.696 -7.175 -11.777 1.00 97.44 129 ILE A O 1
ATOM 1028 N N . GLY A 1 130 ? -7.864 -7.231 -9.858 1.00 97.44 130 GLY A N 1
ATOM 1029 C CA . GLY A 1 130 ? -7.523 -5.882 -9.430 1.00 97.44 130 GLY A CA 1
ATOM 1030 C C . GLY A 1 130 ? -6.070 -5.757 -8.984 1.00 97.44 130 GLY A C 1
ATOM 1031 O O . GLY A 1 130 ? -5.504 -6.704 -8.439 1.00 97.44 130 GLY A O 1
ATOM 1032 N N . VAL A 1 131 ? -5.458 -4.589 -9.175 1.00 98.12 131 VAL A N 1
ATOM 1033 C CA . VAL A 1 131 ? -4.055 -4.371 -8.798 1.00 98.12 131 VAL A CA 1
ATOM 1034 C C . VAL A 1 131 ? -3.904 -3.095 -7.989 1.00 98.12 131 VAL A C 1
ATOM 1036 O O . VAL A 1 131 ? -4.249 -2.014 -8.463 1.00 98.12 131 VAL A O 1
ATOM 1039 N N . ALA A 1 132 ? -3.317 -3.211 -6.802 1.00 98.00 132 ALA A N 1
ATOM 1040 C CA . ALA A 1 132 ? -2.820 -2.085 -6.026 1.00 98.00 132 ALA A CA 1
ATOM 1041 C C . ALA A 1 132 ? -1.285 -2.059 -6.065 1.00 98.00 132 ALA A C 1
ATOM 1043 O O . ALA A 1 132 ? -0.630 -3.071 -5.813 1.00 98.00 132 ALA A O 1
ATOM 1044 N N . VAL A 1 133 ? -0.691 -0.910 -6.392 1.00 98.31 133 VAL A N 1
ATOM 1045 C CA . VAL A 1 133 ? 0.759 -0.783 -6.610 1.00 98.31 133 VAL A CA 1
ATOM 1046 C C . VAL A 1 133 ? 1.378 0.182 -5.610 1.00 98.31 133 VAL A C 1
ATOM 1048 O O . VAL A 1 133 ? 1.069 1.374 -5.625 1.00 98.31 133 VAL A O 1
ATOM 1051 N N . PHE A 1 134 ? 2.314 -0.310 -4.797 1.00 97.69 134 PHE A N 1
ATOM 1052 C CA . PHE A 1 134 ? 3.204 0.542 -4.016 1.00 97.69 134 PHE A CA 1
ATOM 1053 C C . PHE A 1 134 ? 4.286 1.134 -4.910 1.00 97.69 134 PHE A C 1
ATOM 1055 O O . PHE A 1 134 ? 4.934 0.439 -5.691 1.00 97.69 134 PHE A O 1
ATOM 1062 N N . THR A 1 135 ? 4.499 2.439 -4.783 1.00 97.81 135 THR A N 1
ATOM 1063 C CA . THR A 1 135 ? 5.517 3.156 -5.554 1.00 97.81 135 THR A CA 1
ATOM 1064 C C . THR A 1 135 ? 6.047 4.346 -4.771 1.00 97.81 135 THR A C 1
ATOM 1066 O O . THR A 1 135 ? 5.338 4.947 -3.963 1.00 97.81 135 THR A O 1
ATOM 1069 N N . LYS A 1 136 ? 7.292 4.742 -5.031 1.00 96.75 136 LYS A N 1
ATOM 1070 C CA . LYS A 1 136 ? 7.833 6.035 -4.585 1.00 96.75 136 LYS A CA 1
ATOM 1071 C C . LYS A 1 136 ? 7.482 7.181 -5.549 1.00 96.75 136 LYS A C 1
ATOM 1073 O O . LYS A 1 136 ? 7.797 8.336 -5.288 1.00 96.75 136 LYS A O 1
ATOM 1078 N N . GLY A 1 137 ? 6.827 6.881 -6.671 1.00 97.88 137 GLY A N 1
ATOM 1079 C CA . GLY A 1 137 ? 6.205 7.848 -7.574 1.00 97.88 137 GLY A CA 1
ATOM 1080 C C . GLY A 1 137 ? 7.148 8.590 -8.517 1.00 97.88 137 GLY A C 1
ATOM 1081 O O . GLY A 1 137 ? 6.676 9.193 -9.475 1.00 97.88 137 GLY A O 1
ATOM 1082 N N . HIS A 1 138 ? 8.470 8.530 -8.341 1.00 98.00 138 HIS A N 1
ATOM 1083 C CA . HIS A 1 138 ? 9.399 9.354 -9.129 1.00 98.00 138 HIS A CA 1
ATOM 1084 C C . HIS A 1 138 ? 9.359 9.087 -10.638 1.00 98.00 138 HIS A C 1
ATOM 1086 O O . HIS A 1 138 ? 9.655 9.989 -11.417 1.00 98.00 138 HIS A O 1
ATOM 1092 N N . VAL A 1 139 ? 8.979 7.879 -11.069 1.00 98.12 139 VAL A N 1
ATOM 1093 C CA . VAL A 1 139 ? 8.780 7.571 -12.497 1.00 98.12 139 VAL A CA 1
ATOM 1094 C C . VAL A 1 139 ? 7.506 8.226 -13.037 1.00 98.12 139 VAL A C 1
ATOM 1096 O O . VAL A 1 139 ? 7.520 8.772 -14.135 1.00 98.12 139 VAL A O 1
ATOM 1099 N N . ILE A 1 140 ? 6.424 8.231 -12.254 1.00 98.75 140 ILE A N 1
ATOM 1100 C CA . ILE A 1 140 ? 5.152 8.892 -12.596 1.00 98.75 140 ILE A CA 1
ATOM 1101 C C . ILE A 1 140 ? 5.305 10.418 -12.554 1.00 98.75 140 ILE A C 1
ATOM 1103 O O . ILE A 1 140 ? 4.645 11.136 -13.299 1.00 98.75 140 ILE A O 1
ATOM 1107 N N . GLY A 1 141 ? 6.194 10.927 -11.705 1.00 98.56 141 GLY A N 1
ATOM 1108 C CA . GLY A 1 141 ? 6.440 12.353 -11.520 1.00 98.56 141 GLY A CA 1
ATOM 1109 C C . GLY A 1 141 ? 7.485 12.985 -12.434 1.00 98.56 141 GLY A C 1
ATOM 1110 O O . GLY A 1 141 ? 7.729 14.181 -12.317 1.00 98.56 141 GLY A O 1
ATOM 1111 N N . SER A 1 142 ? 8.127 12.217 -13.319 1.00 98.19 142 SER A N 1
ATOM 1112 C CA . SER A 1 142 ? 9.222 12.709 -14.161 1.00 98.19 142 SER A CA 1
ATOM 1113 C C . SER A 1 142 ? 9.098 12.213 -15.592 1.00 98.19 142 SER A C 1
ATOM 1115 O O . SER A 1 142 ? 9.190 11.015 -15.851 1.00 98.19 142 SER A O 1
ATOM 1117 N N . ASP A 1 143 ? 8.979 13.138 -16.544 1.00 98.44 143 ASP A N 1
ATOM 1118 C CA . ASP A 1 143 ? 8.917 12.809 -17.972 1.00 98.44 143 ASP A CA 1
ATOM 1119 C C . ASP A 1 143 ? 10.165 12.056 -18.448 1.00 98.44 143 ASP A C 1
ATOM 1121 O O . ASP A 1 143 ? 10.072 11.115 -19.237 1.00 98.44 143 ASP A O 1
ATOM 1125 N N . ALA A 1 144 ? 11.338 12.418 -17.920 1.00 97.38 144 ALA A N 1
ATOM 1126 C CA . ALA A 1 144 ? 12.589 11.746 -18.244 1.00 97.38 144 ALA A CA 1
ATOM 1127 C C . ALA A 1 144 ? 12.586 10.284 -17.772 1.00 97.38 144 ALA A C 1
ATOM 1129 O O . ALA A 1 144 ? 12.948 9.394 -18.544 1.00 97.38 144 ALA A O 1
ATOM 1130 N N . HIS A 1 145 ? 12.142 10.015 -16.537 1.00 97.38 145 HIS A N 1
ATOM 1131 C CA . HIS A 1 145 ? 12.048 8.643 -16.025 1.00 97.38 145 HIS A CA 1
ATOM 1132 C C . HIS A 1 145 ? 10.926 7.858 -16.705 1.00 97.38 145 HIS A C 1
ATOM 1134 O O . HIS A 1 145 ? 11.153 6.716 -17.102 1.00 97.38 145 HIS A O 1
ATOM 1140 N N . ALA A 1 146 ? 9.756 8.466 -16.920 1.00 98.31 146 ALA A N 1
ATOM 1141 C CA . ALA A 1 146 ? 8.656 7.852 -17.658 1.00 98.31 146 ALA A CA 1
ATOM 1142 C C . ALA A 1 146 ? 9.115 7.402 -19.053 1.00 98.31 146 ALA A C 1
ATOM 1144 O O . ALA A 1 146 ? 8.957 6.231 -19.401 1.00 98.31 146 ALA A O 1
ATOM 1145 N N . LYS A 1 147 ? 9.788 8.286 -19.806 1.00 98.31 147 LYS A N 1
ATOM 1146 C CA . LYS A 1 147 ? 10.375 7.962 -21.113 1.00 98.31 147 LYS A CA 1
ATOM 1147 C C . LYS A 1 147 ? 11.466 6.897 -21.015 1.00 98.31 147 LYS A C 1
ATOM 1149 O O . LYS A 1 147 ? 11.511 6.007 -21.859 1.00 98.31 147 LYS A O 1
ATOM 1154 N N . LYS A 1 148 ? 12.344 6.969 -20.011 1.00 97.38 148 LYS A N 1
ATOM 1155 C CA . LYS A 1 148 ? 13.435 6.000 -19.825 1.00 97.38 148 LYS A CA 1
ATOM 1156 C C . LYS A 1 148 ? 12.904 4.574 -19.675 1.00 97.38 148 LYS A C 1
ATOM 1158 O O . LYS A 1 148 ? 13.423 3.673 -20.324 1.00 97.38 148 LYS A O 1
ATOM 1163 N N . TYR A 1 149 ? 11.899 4.373 -18.824 1.00 97.19 149 TYR A N 1
ATOM 1164 C CA . TYR A 1 149 ? 11.404 3.032 -18.506 1.00 97.19 149 TYR A CA 1
ATOM 1165 C C . TYR A 1 149 ? 10.288 2.563 -19.446 1.00 97.19 149 TYR A C 1
ATOM 1167 O O . TYR A 1 149 ? 10.217 1.375 -19.740 1.00 97.19 149 TYR A O 1
ATOM 1175 N N . ASN A 1 150 ? 9.467 3.475 -19.982 1.00 98.00 150 ASN A N 1
ATOM 1176 C CA . ASN A 1 150 ? 8.260 3.133 -20.749 1.00 98.00 150 ASN A CA 1
ATOM 1177 C C . ASN A 1 150 ? 8.221 3.727 -22.169 1.00 98.00 150 ASN A C 1
ATOM 1179 O O . ASN A 1 150 ? 7.242 3.536 -22.891 1.00 98.00 150 ASN A O 1
ATOM 1183 N N . GLY A 1 151 ? 9.279 4.409 -22.620 1.00 97.81 151 GLY A N 1
ATOM 1184 C CA . GLY A 1 151 ? 9.323 5.046 -23.943 1.00 97.81 151 GLY A CA 1
ATOM 1185 C C . GLY A 1 151 ? 9.177 4.062 -25.104 1.00 97.81 151 GLY A C 1
ATOM 1186 O O . GLY A 1 151 ? 8.577 4.402 -26.119 1.00 97.81 151 GLY A O 1
ATOM 1187 N N . HIS A 1 152 ? 9.633 2.819 -24.922 1.00 97.25 152 HIS A N 1
ATOM 1188 C CA . HIS A 1 152 ? 9.438 1.725 -25.878 1.00 97.25 152 HIS A CA 1
ATOM 1189 C C . HIS A 1 152 ? 7.954 1.352 -26.082 1.00 97.25 152 HIS A C 1
ATOM 1191 O O . HIS A 1 152 ? 7.615 0.734 -27.084 1.00 97.25 152 HIS A O 1
ATOM 1197 N N . ARG A 1 153 ? 7.066 1.774 -25.170 1.00 96.69 153 ARG A N 1
ATOM 1198 C CA . ARG A 1 153 ? 5.603 1.615 -25.245 1.00 96.69 153 ARG A CA 1
ATOM 1199 C C . ARG A 1 153 ? 4.881 2.919 -25.613 1.00 96.69 153 ARG A C 1
ATOM 1201 O O . ARG A 1 153 ? 3.679 3.035 -25.412 1.00 96.69 153 ARG A O 1
ATOM 1208 N N . GLY A 1 154 ? 5.605 3.939 -26.085 1.00 97.56 154 GLY A N 1
ATOM 1209 C CA . GLY A 1 154 ? 5.036 5.244 -26.458 1.00 97.56 154 GLY A CA 1
ATOM 1210 C C . GLY A 1 154 ? 4.721 6.186 -25.285 1.00 97.56 154 GLY A C 1
ATOM 1211 O O . GLY A 1 154 ? 4.187 7.281 -25.495 1.00 97.56 154 GLY A O 1
ATOM 1212 N N . ILE A 1 155 ? 5.078 5.812 -24.053 1.00 98.25 155 ILE A N 1
ATOM 1213 C CA . ILE A 1 155 ? 4.860 6.632 -22.856 1.00 98.25 155 ILE A CA 1
ATOM 1214 C C . ILE A 1 155 ? 6.094 7.496 -22.617 1.00 98.25 155 ILE A C 1
ATOM 1216 O O . ILE A 1 155 ? 7.151 7.021 -22.208 1.00 98.25 155 ILE A O 1
ATOM 1220 N N . THR A 1 156 ? 5.958 8.788 -22.904 1.00 97.81 156 THR A N 1
ATOM 1221 C CA . THR A 1 156 ? 7.072 9.750 -22.884 1.00 97.81 156 THR A CA 1
ATOM 1222 C C . THR A 1 156 ? 6.961 10.808 -21.794 1.00 97.81 156 THR A C 1
ATOM 1224 O O . THR A 1 156 ? 7.872 11.619 -21.668 1.00 97.81 156 THR A O 1
ATOM 1227 N N . THR A 1 157 ? 5.853 10.842 -21.053 1.00 98.81 157 THR A N 1
ATOM 1228 C CA . THR A 1 157 ? 5.611 11.806 -19.974 1.00 98.81 157 THR A CA 1
ATOM 1229 C C . THR A 1 157 ? 5.026 11.108 -18.755 1.00 98.81 157 THR A C 1
ATOM 1231 O O . THR A 1 157 ? 4.375 10.066 -18.879 1.00 98.81 157 THR A O 1
ATOM 1234 N N . GLY A 1 158 ? 5.232 11.701 -17.582 1.00 98.75 158 GLY A N 1
ATOM 1235 C CA . GLY A 1 158 ? 4.647 11.243 -16.329 1.00 98.75 158 GLY A CA 1
ATOM 1236 C C . GLY A 1 158 ? 3.118 11.273 -16.357 1.00 98.75 158 GLY A C 1
ATOM 1237 O O . GLY A 1 158 ? 2.475 10.333 -15.897 1.00 98.75 158 GLY A O 1
ATOM 1238 N N . GLN A 1 159 ? 2.526 12.292 -16.995 1.00 98.88 159 GLN A N 1
ATOM 1239 C CA . GLN A 1 159 ? 1.071 12.362 -17.166 1.00 98.88 159 GLN A CA 1
ATOM 1240 C C . GLN A 1 159 ? 0.535 11.206 -18.019 1.00 98.88 159 GLN A C 1
ATOM 1242 O O . GLN A 1 159 ? -0.410 10.555 -17.599 1.00 98.88 159 GLN A O 1
ATOM 1247 N N . LYS A 1 160 ? 1.165 10.887 -19.161 1.00 98.81 160 LYS A N 1
ATOM 1248 C CA . LYS A 1 160 ? 0.742 9.744 -19.993 1.00 98.81 160 LYS A CA 1
ATOM 1249 C C . LYS A 1 160 ? 0.835 8.419 -19.240 1.00 98.81 160 LYS A C 1
ATOM 1251 O O . LYS A 1 160 ? 0.020 7.532 -19.466 1.00 98.81 160 LYS A O 1
ATOM 1256 N N . LEU A 1 161 ? 1.837 8.275 -18.368 1.00 98.88 161 LEU A N 1
ATOM 1257 C CA . LEU A 1 161 ? 1.939 7.105 -17.503 1.00 98.88 161 LEU A CA 1
ATOM 1258 C C . LEU A 1 161 ? 0.765 7.054 -16.516 1.00 98.88 161 LEU A C 1
ATOM 1260 O O . LEU A 1 161 ? 0.135 6.009 -16.403 1.00 98.88 161 LEU A O 1
ATOM 1264 N N . ALA A 1 162 ? 0.439 8.165 -15.849 1.00 98.88 162 ALA A N 1
ATOM 1265 C CA . ALA A 1 162 ? -0.715 8.242 -14.953 1.00 98.88 162 ALA A CA 1
ATOM 1266 C C . ALA A 1 162 ? -2.035 7.929 -15.682 1.00 98.88 162 ALA A C 1
ATOM 1268 O O . ALA A 1 162 ? -2.808 7.110 -15.196 1.00 98.88 162 ALA A O 1
ATOM 1269 N N . ASP A 1 163 ? -2.256 8.497 -16.870 1.00 98.88 163 ASP A N 1
ATOM 1270 C CA . ASP A 1 163 ? -3.452 8.240 -17.682 1.00 98.88 163 ASP A CA 1
ATOM 1271 C C . ASP A 1 163 ? -3.554 6.750 -18.053 1.00 98.88 163 ASP A C 1
ATOM 1273 O O . ASP A 1 163 ? -4.592 6.123 -17.847 1.00 98.88 163 ASP A O 1
ATOM 1277 N N . ARG A 1 164 ? -2.443 6.137 -18.491 1.00 98.69 164 ARG A N 1
ATOM 1278 C CA . ARG A 1 164 ? -2.406 4.703 -18.809 1.00 98.69 164 ARG A CA 1
ATOM 1279 C C . ARG A 1 164 ? -2.715 3.828 -17.594 1.00 98.69 164 ARG A C 1
ATOM 1281 O O . ARG A 1 164 ? -3.404 2.820 -17.717 1.00 98.69 164 ARG A O 1
ATOM 1288 N N . LEU A 1 165 ? -2.204 4.187 -16.420 1.00 98.69 165 LEU A N 1
ATOM 1289 C CA . LEU A 1 165 ? -2.502 3.463 -15.183 1.00 98.69 165 LEU A CA 1
ATOM 1290 C C . LEU A 1 165 ? -3.980 3.603 -14.803 1.00 98.69 165 LEU A C 1
ATOM 1292 O O . LEU A 1 165 ? -4.606 2.629 -14.389 1.00 98.69 165 LEU A O 1
ATOM 1296 N N . HIS A 1 166 ? -4.556 4.788 -15.000 1.00 98.56 166 HIS A N 1
ATOM 1297 C CA . HIS A 1 166 ? -5.974 5.021 -14.765 1.00 98.56 166 HIS A CA 1
ATOM 1298 C C . HIS A 1 166 ? -6.849 4.155 -15.688 1.00 98.56 166 HIS A C 1
ATOM 1300 O O . HIS A 1 166 ? -7.809 3.554 -15.204 1.00 98.56 166 HIS A O 1
ATOM 1306 N N . GLU A 1 167 ? -6.498 4.051 -16.977 1.00 98.19 167 GLU A N 1
ATOM 1307 C CA . GLU A 1 167 ? -7.159 3.183 -17.971 1.00 98.19 167 GLU A CA 1
ATOM 1308 C C . GLU A 1 167 ? -7.086 1.695 -17.615 1.00 98.19 167 GLU A C 1
ATOM 1310 O O . GLU A 1 167 ? -8.059 0.971 -17.801 1.00 98.19 167 GLU A O 1
ATOM 1315 N N . LEU A 1 168 ? -5.945 1.238 -17.089 1.00 97.94 168 LEU A N 1
ATOM 1316 C CA . LEU A 1 168 ? -5.750 -0.149 -16.644 1.00 97.94 168 LEU A CA 1
ATOM 1317 C C . LEU A 1 168 ? -6.525 -0.494 -15.368 1.00 97.94 168 LEU A C 1
ATOM 1319 O O . LEU A 1 168 ? -6.487 -1.640 -14.920 1.00 97.94 168 LEU A O 1
ATOM 1323 N N . ASN A 1 169 ? -7.224 0.491 -14.801 1.00 96.94 169 ASN A N 1
ATOM 1324 C CA . ASN A 1 169 ? -8.008 0.369 -13.589 1.00 96.94 169 ASN A CA 1
ATOM 1325 C C . ASN A 1 169 ? -7.191 -0.163 -12.403 1.00 96.94 169 ASN A C 1
ATOM 1327 O O . ASN A 1 169 ? -7.644 -1.042 -11.681 1.00 96.94 169 ASN A O 1
ATOM 1331 N N . VAL A 1 170 ? -5.972 0.353 -12.214 1.00 97.62 170 VAL A N 1
ATOM 1332 C CA . VAL A 1 170 ? -5.144 0.032 -11.040 1.00 97.62 170 VAL A CA 1
ATOM 1333 C C . VAL A 1 170 ? -5.326 1.079 -9.943 1.00 97.62 170 VAL A C 1
ATOM 1335 O O . VAL A 1 170 ? -5.759 2.201 -10.214 1.00 97.62 170 VAL A O 1
ATOM 1338 N N . SER A 1 171 ? -4.939 0.730 -8.720 1.00 98.62 171 SER A N 1
ATOM 1339 C CA . SER A 1 171 ? -4.798 1.660 -7.597 1.00 98.62 171 SER A CA 1
ATOM 1340 C C . SER A 1 171 ? -3.332 1.963 -7.321 1.00 98.62 171 SER A C 1
ATOM 1342 O O . SER A 1 171 ? -2.469 1.091 -7.448 1.00 98.62 171 SER A O 1
ATOM 1344 N N . ILE A 1 172 ? -3.042 3.196 -6.908 1.00 98.75 172 ILE A N 1
ATOM 1345 C CA . ILE A 1 172 ? -1.685 3.652 -6.602 1.00 98.75 172 ILE A CA 1
ATOM 1346 C C . ILE A 1 172 ? -1.564 3.988 -5.123 1.00 98.75 172 ILE A C 1
ATOM 1348 O O . ILE A 1 172 ? -2.307 4.809 -4.590 1.00 98.75 172 ILE A O 1
ATOM 1352 N N . LEU A 1 173 ? -0.578 3.367 -4.486 1.00 98.44 173 LEU A N 1
ATOM 1353 C CA . LEU A 1 173 ? -0.240 3.508 -3.079 1.00 98.44 173 LEU A CA 1
ATOM 1354 C C . LEU A 1 173 ? 1.112 4.234 -3.000 1.00 98.44 173 LEU A C 1
ATOM 1356 O O . LEU A 1 173 ? 2.188 3.633 -3.062 1.00 98.44 173 LEU A O 1
ATOM 1360 N N . LEU A 1 174 ? 1.056 5.566 -2.968 1.00 98.62 174 LEU A N 1
ATOM 1361 C CA . LEU A 1 174 ? 2.221 6.438 -3.094 1.00 98.62 174 LEU A CA 1
ATOM 1362 C C . LEU A 1 174 ? 2.944 6.600 -1.750 1.00 98.62 174 LEU A C 1
ATOM 1364 O O . LEU A 1 174 ? 2.385 7.138 -0.798 1.00 98.62 174 LEU A O 1
ATOM 1368 N N . GLY A 1 175 ? 4.217 6.212 -1.680 1.00 98.00 175 GLY A N 1
ATOM 1369 C CA . GLY A 1 175 ? 5.056 6.415 -0.497 1.00 98.00 175 GLY A CA 1
ATOM 1370 C C . GLY A 1 175 ? 5.221 7.898 -0.145 1.00 98.00 175 GLY A C 1
ATOM 1371 O O . GLY A 1 175 ? 5.826 8.663 -0.900 1.00 98.00 175 GLY A O 1
ATOM 1372 N N . PHE A 1 176 ? 4.720 8.305 1.021 1.00 98.12 176 PHE A N 1
ATOM 1373 C CA . PHE A 1 176 ? 4.659 9.704 1.447 1.00 98.12 176 PHE A CA 1
ATOM 1374 C C . PHE A 1 176 ? 4.788 9.789 2.973 1.00 98.12 176 PHE A C 1
ATOM 1376 O O . PHE A 1 176 ? 3.794 9.765 3.681 1.00 98.12 176 PHE A O 1
ATOM 1383 N N . HIS A 1 177 ? 6.012 9.882 3.484 1.00 97.56 177 HIS A N 1
ATOM 1384 C CA . HIS A 1 177 ? 6.311 9.793 4.918 1.00 97.56 177 HIS A CA 1
ATOM 1385 C C . HIS A 1 177 ? 6.269 11.143 5.636 1.00 97.56 177 HIS A C 1
ATOM 1387 O O . HIS A 1 177 ? 6.077 11.162 6.847 1.00 97.56 177 HIS A O 1
ATOM 1393 N N . SER A 1 178 ? 6.483 12.246 4.911 1.00 97.56 178 SER A N 1
ATOM 1394 C CA . SER A 1 178 ? 6.544 13.596 5.478 1.00 97.56 178 SER A CA 1
ATOM 1395 C C . SER A 1 178 ? 6.289 14.678 4.415 1.00 97.56 178 SER A C 1
ATOM 1397 O O . SER A 1 178 ? 6.555 14.481 3.214 1.00 97.56 178 SER A O 1
ATOM 1399 N N . PHE A 1 179 ? 5.759 15.827 4.856 1.00 97.06 179 PHE A N 1
ATOM 1400 C CA . PHE A 1 179 ? 5.733 17.063 4.065 1.00 97.06 179 PHE A CA 1
ATOM 1401 C C . PHE A 1 179 ? 7.065 17.827 4.139 1.00 97.06 179 PHE A C 1
ATOM 1403 O O . PHE A 1 179 ? 7.344 18.666 3.274 1.00 97.06 179 PHE A O 1
ATOM 1410 N N . ASN A 1 180 ? 7.892 17.543 5.148 1.00 96.38 180 ASN A N 1
ATOM 1411 C CA . ASN A 1 180 ? 9.265 18.012 5.230 1.00 96.38 180 ASN A CA 1
ATOM 1412 C C . ASN A 1 180 ? 10.126 17.294 4.178 1.00 96.38 180 ASN A C 1
ATOM 1414 O O . ASN A 1 180 ? 10.146 16.066 4.068 1.00 96.38 180 ASN A O 1
ATOM 1418 N N . LYS A 1 181 ? 10.843 18.093 3.383 1.00 94.94 181 LYS A N 1
ATOM 1419 C CA . LYS A 1 181 ? 11.689 17.597 2.299 1.00 94.94 181 LYS A CA 1
ATOM 1420 C C . LYS A 1 181 ? 12.810 16.691 2.817 1.00 94.94 181 LYS A C 1
ATOM 1422 O O . LYS A 1 181 ? 12.994 15.608 2.275 1.00 94.94 181 LYS A O 1
ATOM 1427 N N . GLU A 1 182 ? 13.531 17.133 3.841 1.00 93.75 182 GLU A N 1
ATOM 1428 C CA . GLU A 1 182 ? 14.703 16.438 4.380 1.00 93.75 182 GLU A CA 1
ATOM 1429 C C . GLU A 1 182 ? 14.290 15.097 4.987 1.00 93.75 182 GLU A C 1
ATOM 1431 O O . GLU A 1 182 ? 14.833 14.062 4.607 1.00 93.75 182 GLU A O 1
ATOM 1436 N N . THR A 1 183 ? 13.238 15.088 5.811 1.00 95.50 183 THR A N 1
ATOM 1437 C CA . THR A 1 183 ? 12.672 13.856 6.379 1.00 95.50 183 THR A CA 1
ATOM 1438 C C . THR A 1 183 ? 12.224 12.891 5.278 1.00 95.50 183 THR A C 1
ATOM 1440 O O . THR A 1 183 ? 12.546 11.704 5.309 1.00 95.50 183 THR A O 1
ATOM 1443 N N . GLN A 1 184 ? 11.521 13.373 4.248 1.00 96.31 184 GLN A N 1
ATOM 1444 C CA . GLN A 1 184 ? 11.092 12.519 3.137 1.00 96.31 184 GLN A CA 1
ATOM 1445 C C . GLN A 1 184 ? 12.280 11.926 2.352 1.00 96.31 184 GLN A C 1
ATOM 1447 O O . GLN A 1 184 ? 12.208 10.773 1.912 1.00 96.31 184 GLN A O 1
ATOM 1452 N N . GLU A 1 185 ? 13.352 12.694 2.150 1.00 95.19 185 GLU A N 1
ATOM 1453 C CA . GLU A 1 185 ? 14.573 12.249 1.465 1.00 95.19 185 GLU A CA 1
ATOM 1454 C C . GLU A 1 185 ? 15.370 11.242 2.304 1.00 95.19 185 GLU A C 1
ATOM 1456 O O . GLU A 1 185 ? 15.839 10.238 1.763 1.00 95.19 185 GLU A O 1
ATOM 1461 N N . GLU A 1 186 ? 15.445 11.440 3.620 1.00 94.44 186 GLU A N 1
ATOM 1462 C CA . GLU A 1 186 ? 16.064 10.501 4.558 1.00 94.44 186 GLU A CA 1
ATOM 1463 C C . GLU A 1 186 ? 15.340 9.148 4.546 1.00 94.44 186 GLU A C 1
ATOM 1465 O O . GLU A 1 186 ? 15.961 8.098 4.364 1.00 94.44 186 GLU A O 1
ATOM 1470 N N . PHE A 1 187 ? 14.005 9.157 4.616 1.00 95.44 187 PHE A N 1
ATOM 1471 C CA . PHE A 1 187 ? 13.202 7.935 4.525 1.00 95.44 187 PHE A CA 1
ATOM 1472 C C . PHE A 1 187 ? 13.389 7.218 3.179 1.00 95.44 187 PHE A C 1
ATOM 1474 O O . PHE A 1 187 ? 13.373 5.988 3.096 1.00 95.44 187 PHE A O 1
ATOM 1481 N N . ALA A 1 188 ? 13.590 7.966 2.099 1.00 94.62 188 ALA A N 1
ATOM 1482 C CA . ALA A 1 188 ? 13.866 7.396 0.787 1.00 94.62 188 ALA A CA 1
ATOM 1483 C C . ALA A 1 188 ? 15.334 6.947 0.606 1.00 94.62 188 ALA A C 1
ATOM 1485 O O . ALA A 1 188 ? 15.654 6.272 -0.379 1.00 94.62 188 ALA A O 1
ATOM 1486 N N . GLY A 1 189 ? 16.222 7.268 1.554 1.00 93.75 189 GLY A N 1
ATOM 1487 C CA . GLY A 1 189 ? 17.652 6.983 1.468 1.00 93.75 189 GLY A CA 1
ATOM 1488 C C . GLY A 1 189 ? 18.298 7.671 0.266 1.00 93.75 189 GLY A C 1
ATOM 1489 O O . GLY A 1 189 ? 19.032 7.028 -0.492 1.00 93.75 189 GLY A O 1
ATOM 1490 N N . ILE A 1 190 ? 17.956 8.942 0.029 1.00 92.12 190 ILE A N 1
ATOM 1491 C CA . ILE A 1 190 ? 18.521 9.717 -1.078 1.00 92.12 190 ILE A CA 1
ATOM 1492 C C . ILE A 1 190 ? 19.969 10.088 -0.759 1.00 92.12 190 ILE A C 1
ATOM 1494 O O . ILE A 1 190 ? 20.263 10.726 0.245 1.00 92.12 190 ILE A O 1
ATOM 1498 N N . ASP A 1 191 ? 20.879 9.720 -1.658 1.00 83.69 191 ASP A N 1
ATOM 1499 C CA . ASP A 1 191 ? 22.263 10.185 -1.613 1.00 83.69 191 ASP A CA 1
ATOM 1500 C C . ASP A 1 191 ? 22.338 11.630 -2.130 1.00 83.69 191 ASP A C 1
ATOM 1502 O O . ASP A 1 191 ? 22.385 11.873 -3.341 1.00 83.69 191 ASP A O 1
ATOM 1506 N N . LEU A 1 192 ? 22.305 12.580 -1.194 1.00 78.56 192 LEU A N 1
ATOM 1507 C CA . LEU A 1 192 ? 22.363 14.019 -1.467 1.00 78.56 192 LEU A CA 1
ATOM 1508 C C . LEU A 1 192 ? 23.774 14.511 -1.827 1.00 78.56 192 LEU A C 1
ATOM 1510 O O . LEU A 1 192 ? 23.915 15.601 -2.383 1.00 78.56 192 LEU A O 1
ATOM 1514 N N . LEU A 1 193 ? 24.817 13.721 -1.545 1.00 80.62 193 LEU A N 1
ATOM 1515 C CA . LEU A 1 193 ? 26.207 14.069 -1.860 1.00 80.62 193 LEU A CA 1
ATOM 1516 C C . LEU A 1 193 ? 26.549 13.763 -3.324 1.00 80.62 193 LEU A C 1
ATOM 1518 O O . LEU A 1 193 ? 27.441 14.380 -3.911 1.00 80.62 193 LEU A O 1
ATOM 1522 N N . SER A 1 194 ? 25.820 12.835 -3.944 1.00 79.06 194 SER A N 1
ATOM 1523 C CA . SER A 1 194 ? 25.996 12.489 -5.351 1.00 79.06 194 SER A CA 1
ATOM 1524 C C . SER A 1 194 ? 25.425 13.563 -6.288 1.00 79.06 194 SER A C 1
ATOM 1526 O O . SER A 1 194 ? 24.217 13.661 -6.520 1.00 79.06 194 SER A O 1
ATOM 1528 N N . ILE A 1 195 ? 26.321 14.339 -6.911 1.00 71.25 195 ILE A N 1
ATOM 1529 C CA . ILE A 1 195 ? 25.987 15.416 -7.868 1.00 71.25 195 ILE A CA 1
ATOM 1530 C C . ILE A 1 195 ? 25.143 14.902 -9.049 1.00 71.25 195 ILE A C 1
ATOM 1532 O O . ILE A 1 195 ? 24.291 15.636 -9.554 1.00 71.25 195 ILE A O 1
ATOM 1536 N N . ASN A 1 196 ? 25.347 13.642 -9.446 1.00 74.44 196 ASN A N 1
ATOM 1537 C CA . ASN A 1 196 ? 24.698 12.993 -10.589 1.00 74.44 196 ASN A CA 1
ATOM 1538 C C . ASN A 1 196 ? 23.577 12.020 -10.178 1.00 74.44 196 ASN A C 1
ATOM 1540 O O . ASN A 1 196 ? 23.195 11.156 -10.971 1.00 74.44 196 ASN A O 1
ATOM 1544 N N . SER A 1 197 ? 23.059 12.115 -8.947 1.00 81.94 197 SER A N 1
ATOM 1545 C CA . SER A 1 197 ? 21.990 11.225 -8.491 1.00 81.94 197 SER A CA 1
ATOM 1546 C C . SER A 1 197 ? 20.732 11.376 -9.363 1.00 81.94 197 SER A C 1
ATOM 1548 O O . SER A 1 197 ? 20.190 12.481 -9.471 1.00 81.94 197 SER A O 1
ATOM 1550 N N . PRO A 1 198 ? 20.185 10.282 -9.934 1.00 83.00 198 PRO A N 1
ATOM 1551 C CA . PRO A 1 198 ? 18.931 10.322 -10.693 1.00 83.00 198 PRO A CA 1
ATOM 1552 C C . PRO A 1 198 ? 17.708 10.658 -9.820 1.00 83.00 198 PRO A C 1
ATOM 1554 O O . PRO A 1 198 ? 16.603 10.803 -10.347 1.00 83.00 198 PRO A O 1
ATOM 1557 N N . LEU A 1 199 ? 17.901 10.751 -8.500 1.00 91.81 199 LEU A N 1
ATOM 1558 C CA . LEU A 1 199 ? 16.890 11.055 -7.491 1.00 91.81 199 LEU A CA 1
ATOM 1559 C C . LEU A 1 199 ? 17.134 12.396 -6.776 1.00 91.81 199 LEU A C 1
ATOM 1561 O O . LEU A 1 199 ? 16.523 12.643 -5.743 1.00 91.81 199 LEU A O 1
ATOM 1565 N N . LYS A 1 200 ? 18.004 13.267 -7.307 1.00 86.88 200 LYS A N 1
ATOM 1566 C CA . LYS A 1 200 ? 18.382 14.544 -6.668 1.00 86.88 200 LYS A CA 1
ATOM 1567 C C . LYS A 1 200 ? 17.196 15.463 -6.329 1.00 86.88 200 LYS A C 1
ATOM 1569 O O . LYS A 1 200 ? 17.278 16.221 -5.371 1.00 86.88 200 LYS A O 1
ATOM 1574 N N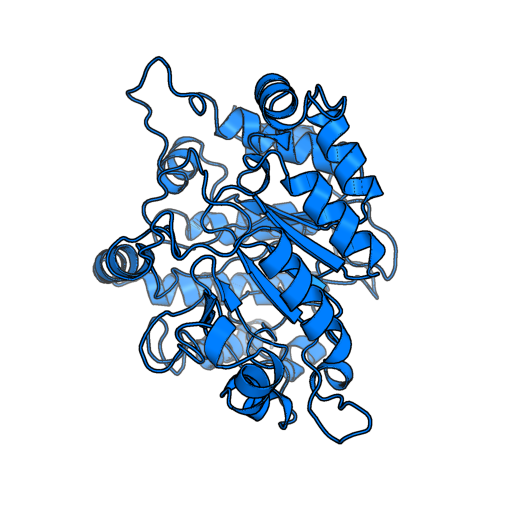 . ASP A 1 201 ? 16.115 15.404 -7.106 1.00 91.75 201 ASP A N 1
ATOM 1575 C CA . ASP A 1 201 ? 14.855 16.114 -6.829 1.00 91.75 201 ASP A CA 1
ATOM 1576 C C . ASP A 1 201 ? 13.708 15.131 -6.554 1.00 91.75 201 ASP A C 1
ATOM 1578 O O . ASP A 1 201 ? 12.627 15.199 -7.139 1.00 91.75 201 ASP A O 1
ATOM 1582 N N . TYR A 1 202 ? 13.965 14.124 -5.718 1.00 95.81 202 TYR A N 1
ATOM 1583 C CA . TYR A 1 202 ? 12.978 13.092 -5.416 1.00 95.81 202 TYR A CA 1
ATOM 1584 C C . TYR A 1 202 ? 11.659 13.677 -4.907 1.00 95.81 202 TYR A C 1
ATOM 1586 O O . TYR A 1 202 ? 10.601 13.282 -5.391 1.00 95.81 202 TYR A O 1
ATOM 1594 N N . VAL A 1 203 ? 11.711 14.634 -3.979 1.00 97.00 203 VAL A N 1
ATOM 1595 C CA . VAL A 1 203 ? 10.505 15.244 -3.405 1.00 97.00 203 VAL A CA 1
ATOM 1596 C C . VAL A 1 203 ? 9.691 15.990 -4.459 1.00 97.00 203 VAL A C 1
ATOM 1598 O O . VAL A 1 203 ? 8.478 15.793 -4.515 1.00 97.00 203 VAL A O 1
ATOM 1601 N N . GLY A 1 204 ? 10.337 16.754 -5.348 1.00 97.44 204 GLY A N 1
ATOM 1602 C CA . GLY A 1 204 ? 9.656 17.402 -6.469 1.00 97.44 204 GLY A CA 1
ATOM 1603 C C . GLY A 1 204 ? 8.989 16.392 -7.404 1.00 97.44 204 GLY A C 1
ATOM 1604 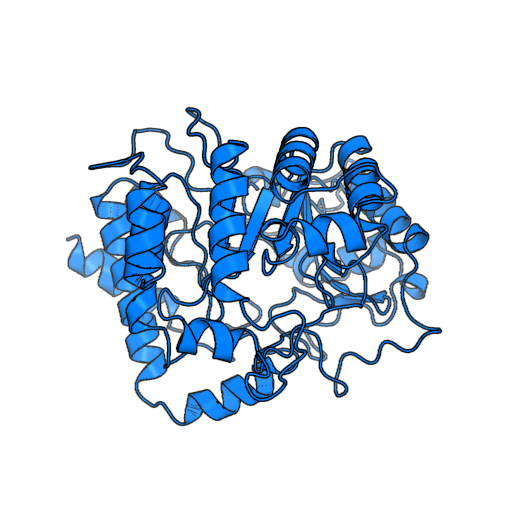O O . GLY A 1 204 ? 7.820 16.550 -7.757 1.00 97.44 204 GLY A O 1
ATOM 1605 N N . MET A 1 205 ? 9.681 15.295 -7.733 1.00 98.12 205 MET A N 1
ATOM 1606 C CA . MET A 1 205 ? 9.103 14.214 -8.539 1.00 98.12 205 MET A CA 1
ATOM 1607 C C . MET A 1 205 ? 7.935 13.520 -7.820 1.00 98.12 205 MET A C 1
ATOM 1609 O O . MET A 1 205 ? 6.901 13.278 -8.428 1.00 98.12 205 MET A O 1
ATOM 1613 N N . ARG A 1 206 ? 8.048 13.220 -6.525 1.00 98.31 206 ARG A N 1
ATOM 1614 C CA . ARG A 1 206 ? 6.984 12.591 -5.722 1.00 98.31 206 ARG A CA 1
ATOM 1615 C C . ARG A 1 206 ? 5.737 13.474 -5.649 1.00 98.31 206 ARG A C 1
ATOM 1617 O O . ARG A 1 206 ? 4.627 12.977 -5.835 1.00 98.31 206 ARG A O 1
ATOM 1624 N N . ASP A 1 207 ? 5.910 14.777 -5.451 1.00 98.69 207 ASP A N 1
ATOM 1625 C CA . ASP A 1 207 ? 4.805 15.740 -5.435 1.00 98.69 207 ASP A CA 1
ATOM 1626 C C . ASP A 1 207 ? 4.157 15.857 -6.825 1.00 98.69 207 ASP A C 1
ATOM 1628 O O . ASP A 1 207 ? 2.933 15.825 -6.949 1.00 98.69 207 ASP A O 1
ATOM 1632 N N . GLN A 1 208 ? 4.962 15.914 -7.891 1.00 98.81 208 GLN A N 1
ATOM 1633 C CA . GLN A 1 208 ? 4.459 15.933 -9.266 1.00 98.81 208 GLN A CA 1
ATOM 1634 C C . GLN A 1 208 ? 3.734 14.632 -9.641 1.00 98.81 208 GLN A C 1
ATOM 1636 O O . GLN A 1 208 ? 2.750 14.673 -10.378 1.00 98.81 208 GLN A O 1
ATOM 1641 N N . ALA A 1 209 ? 4.170 13.484 -9.116 1.00 98.88 209 ALA A N 1
ATOM 1642 C CA . ALA A 1 209 ? 3.479 12.211 -9.289 1.00 98.88 209 ALA A CA 1
ATOM 1643 C C . ALA A 1 209 ? 2.065 12.274 -8.708 1.00 98.88 209 ALA A C 1
ATOM 1645 O O . ALA A 1 209 ? 1.109 11.910 -9.390 1.00 98.88 209 ALA A O 1
ATOM 1646 N N . LEU A 1 210 ? 1.924 12.803 -7.487 1.00 98.88 210 LEU A N 1
ATOM 1647 C CA . LEU A 1 210 ? 0.620 12.981 -6.857 1.00 98.88 210 LEU A CA 1
ATOM 1648 C C . LEU A 1 210 ? -0.290 13.887 -7.699 1.00 98.88 210 LEU A C 1
ATOM 1650 O O . LEU A 1 210 ? -1.451 13.553 -7.916 1.00 98.88 210 LEU A O 1
ATOM 1654 N N . LEU A 1 211 ? 0.244 14.985 -8.244 1.00 98.94 211 LEU A N 1
ATOM 1655 C CA . LEU A 1 211 ? -0.505 15.865 -9.149 1.00 98.94 211 LEU A CA 1
ATOM 1656 C C . LEU A 1 211 ? -0.935 15.163 -10.442 1.00 98.94 211 LEU A C 1
ATOM 1658 O O . LEU A 1 211 ? -2.073 15.338 -10.870 1.00 98.94 211 LEU A O 1
ATOM 1662 N N . ASN A 1 212 ? -0.054 14.369 -11.057 1.00 98.94 212 ASN A N 1
ATOM 1663 C CA . ASN A 1 212 ? -0.369 13.630 -12.282 1.00 98.94 212 ASN A CA 1
ATOM 1664 C C . ASN A 1 212 ? -1.483 12.596 -12.038 1.00 98.94 212 ASN A C 1
ATOM 1666 O O . ASN A 1 212 ? -2.388 12.469 -12.862 1.00 98.94 212 ASN A O 1
ATOM 1670 N N . LEU A 1 213 ? -1.451 11.907 -10.890 1.00 98.94 213 LEU A N 1
ATOM 1671 C CA . LEU A 1 213 ? -2.470 10.936 -10.471 1.00 98.94 213 LEU A CA 1
ATOM 1672 C C . LEU A 1 213 ? -3.815 11.609 -10.162 1.00 98.94 213 LEU A C 1
ATOM 1674 O O . LEU A 1 213 ? -4.856 11.157 -10.633 1.00 98.94 213 LEU A O 1
ATOM 1678 N N . VAL A 1 214 ? -3.810 12.725 -9.430 1.00 98.88 214 VAL A N 1
ATOM 1679 C CA . VAL A 1 214 ? -5.025 13.523 -9.185 1.00 98.88 214 VAL A CA 1
ATOM 1680 C C . VAL A 1 214 ? -5.615 14.019 -10.505 1.00 98.88 214 VAL A C 1
ATOM 1682 O O . VAL A 1 214 ? -6.809 13.863 -10.747 1.00 98.88 214 VAL A O 1
ATOM 1685 N N . LYS A 1 215 ? -4.779 14.546 -11.408 1.00 98.81 215 LYS A N 1
ATOM 1686 C CA . LYS A 1 215 ? -5.214 15.018 -12.728 1.00 98.81 215 LYS A CA 1
ATOM 1687 C C . LYS A 1 215 ? -5.784 13.897 -13.602 1.00 98.81 215 LYS A C 1
ATOM 1689 O O . LYS A 1 215 ? -6.730 14.149 -14.341 1.00 98.81 215 LYS A O 1
ATOM 1694 N N . ALA A 1 216 ? -5.239 12.685 -13.503 1.00 98.81 216 ALA A N 1
ATOM 1695 C CA . ALA A 1 216 ? -5.772 11.508 -14.186 1.00 98.81 216 ALA A CA 1
ATOM 1696 C C . ALA A 1 216 ? -7.096 11.006 -13.574 1.00 98.81 216 ALA A C 1
ATOM 1698 O O . ALA A 1 216 ? -7.787 10.219 -14.207 1.00 98.81 216 ALA A O 1
ATOM 1699 N N . GLY A 1 217 ? -7.476 11.473 -12.376 1.00 98.56 217 GLY A N 1
ATOM 1700 C CA . GLY A 1 217 ? -8.759 11.166 -11.741 1.00 98.56 217 GLY A CA 1
ATOM 1701 C C . GLY A 1 217 ? -8.712 10.081 -10.665 1.00 98.56 217 GLY A C 1
ATOM 1702 O O . GLY A 1 217 ? -9.767 9.624 -10.234 1.00 98.56 217 GLY A O 1
ATOM 1703 N N . PHE A 1 218 ? -7.530 9.675 -10.184 1.00 98.75 218 PHE A N 1
ATOM 1704 C CA . PHE A 1 218 ? -7.415 8.595 -9.191 1.00 98.75 218 PHE A CA 1
ATOM 1705 C C . PHE A 1 218 ? -8.092 8.901 -7.845 1.00 98.75 218 PHE A C 1
ATOM 1707 O O . PHE A 1 218 ? -8.517 7.970 -7.167 1.00 98.75 218 PHE A O 1
ATOM 1714 N N . ASN A 1 219 ? -8.193 10.179 -7.461 1.00 98.50 219 ASN A N 1
ATOM 1715 C CA . ASN A 1 219 ? -8.896 10.619 -6.252 1.00 98.50 219 ASN A CA 1
ATOM 1716 C C . ASN A 1 219 ? -10.291 11.192 -6.543 1.00 98.50 219 ASN A C 1
ATOM 1718 O O . ASN A 1 219 ? -10.868 11.862 -5.685 1.00 98.50 219 ASN A O 1
ATOM 1722 N N . LYS A 1 220 ? -10.841 10.991 -7.746 1.00 97.94 220 LYS A N 1
ATOM 1723 C CA . LYS A 1 220 ? -12.194 11.457 -8.051 1.00 97.94 220 LYS A CA 1
ATOM 1724 C C . LYS A 1 220 ? -13.181 10.762 -7.113 1.00 97.94 220 LYS A C 1
ATOM 1726 O O . LYS A 1 220 ? -13.209 9.538 -7.048 1.00 97.94 220 LYS A O 1
ATOM 1731 N N . TYR A 1 221 ? -13.979 11.547 -6.394 1.00 97.62 221 TYR A N 1
ATOM 1732 C CA . TYR A 1 221 ? -15.055 11.000 -5.575 1.00 97.62 221 TYR A CA 1
ATOM 1733 C C . TYR A 1 221 ? -16.205 10.538 -6.469 1.00 97.62 221 TYR A C 1
ATOM 1735 O O . TYR A 1 221 ? -16.673 11.283 -7.336 1.00 97.62 221 TYR A O 1
ATOM 1743 N N . VAL A 1 222 ? -16.625 9.298 -6.249 1.00 96.00 222 VAL A N 1
ATOM 1744 C CA . VAL A 1 222 ? -17.808 8.679 -6.836 1.00 96.00 222 VAL A CA 1
ATOM 1745 C C . VAL A 1 222 ? -18.551 8.018 -5.681 1.00 96.00 222 VAL A C 1
ATOM 1747 O O . VAL A 1 222 ? -17.953 7.300 -4.882 1.00 96.00 222 VAL A O 1
ATOM 1750 N N . GLU A 1 223 ? -19.836 8.327 -5.544 1.00 95.00 223 GLU A N 1
ATOM 1751 C CA . GLU A 1 223 ? -20.668 7.796 -4.465 1.00 95.00 223 GLU A CA 1
ATOM 1752 C C . GLU A 1 223 ? -20.688 6.262 -4.496 1.00 95.00 223 GLU A C 1
ATOM 1754 O O . GLU A 1 223 ? -20.829 5.658 -5.558 1.00 95.00 223 GLU A O 1
ATOM 1759 N N . GLY A 1 224 ? -20.506 5.633 -3.332 1.00 92.62 224 GLY A N 1
ATOM 1760 C CA . GLY A 1 224 ? -20.453 4.176 -3.200 1.00 92.62 224 GLY A CA 1
ATOM 1761 C C . GLY A 1 224 ? -19.161 3.511 -3.693 1.00 92.62 224 GLY A C 1
ATOM 1762 O O . GLY A 1 224 ? -19.018 2.300 -3.533 1.00 92.62 224 GLY A O 1
ATOM 1763 N N . GLU A 1 225 ? -18.198 4.259 -4.241 1.00 94.81 225 GLU A N 1
ATOM 1764 C CA . GLU A 1 225 ? -16.924 3.710 -4.713 1.00 94.81 225 GLU A CA 1
ATOM 1765 C C . GLU A 1 225 ? -15.744 4.151 -3.839 1.00 94.81 225 GLU A C 1
ATOM 1767 O O . GLU A 1 225 ? -15.600 5.317 -3.469 1.00 94.81 225 GLU A O 1
ATOM 1772 N N . ALA A 1 226 ? -14.850 3.206 -3.546 1.00 96.44 226 ALA A N 1
ATOM 1773 C CA . ALA A 1 226 ? -13.557 3.508 -2.943 1.00 96.44 226 ALA A CA 1
ATOM 1774 C C . ALA A 1 226 ? -12.671 4.304 -3.917 1.00 96.44 226 ALA A C 1
ATOM 1776 O O . ALA A 1 226 ? -12.730 4.113 -5.135 1.00 96.44 226 ALA A O 1
ATOM 1777 N N . THR A 1 227 ? -11.791 5.149 -3.380 1.00 97.81 227 THR A N 1
ATOM 1778 C CA . THR A 1 227 ? -10.772 5.855 -4.175 1.00 97.81 227 THR A CA 1
ATOM 1779 C C . THR A 1 227 ? -9.739 4.878 -4.752 1.00 97.81 227 THR A C 1
ATOM 1781 O O . THR A 1 227 ? -9.573 3.763 -4.257 1.00 97.81 227 THR A O 1
ATOM 1784 N N . ARG A 1 228 ? -9.003 5.289 -5.790 1.00 98.25 228 ARG A N 1
ATOM 1785 C CA . ARG A 1 228 ? -7.867 4.524 -6.348 1.00 98.25 228 ARG A CA 1
ATOM 1786 C C . ARG A 1 228 ? -6.511 5.125 -5.988 1.00 98.25 228 ARG A C 1
ATOM 1788 O O . ARG A 1 228 ? -5.477 4.653 -6.461 1.00 98.25 228 ARG A O 1
ATOM 1795 N N . LEU A 1 229 ? -6.496 6.166 -5.156 1.00 98.75 229 LEU A N 1
ATOM 1796 C CA . LEU A 1 229 ? -5.279 6.827 -4.699 1.00 98.75 229 LEU A CA 1
ATOM 1797 C C . LEU A 1 229 ? -5.124 6.693 -3.192 1.00 98.75 229 LEU A C 1
ATOM 1799 O O . LEU A 1 229 ? -5.998 7.131 -2.446 1.00 98.75 229 LEU A O 1
ATOM 1803 N N . ALA A 1 230 ? -3.974 6.197 -2.750 1.00 98.56 230 ALA A N 1
ATOM 1804 C CA . ALA A 1 230 ? -3.541 6.316 -1.369 1.00 98.56 230 ALA A CA 1
ATOM 1805 C C . ALA A 1 230 ? -2.194 7.024 -1.269 1.00 98.56 230 ALA A C 1
ATOM 1807 O O . ALA A 1 230 ? -1.333 6.884 -2.142 1.00 98.56 230 ALA A O 1
ATOM 1808 N N . ILE A 1 231 ? -1.987 7.711 -0.151 1.00 98.56 231 ILE A N 1
ATOM 1809 C CA . ILE A 1 231 ? -0.653 8.009 0.353 1.00 98.56 231 ILE A CA 1
ATOM 1810 C C . ILE A 1 231 ? -0.310 7.064 1.505 1.00 98.56 231 ILE A C 1
ATOM 1812 O O . ILE A 1 231 ? -1.169 6.686 2.301 1.00 98.56 231 ILE A O 1
ATOM 1816 N N . ILE A 1 232 ? 0.960 6.681 1.580 1.00 98.12 232 ILE A N 1
ATOM 1817 C CA . ILE A 1 232 ? 1.474 5.711 2.543 1.00 98.12 232 ILE A CA 1
ATOM 1818 C C . ILE A 1 232 ? 2.566 6.373 3.390 1.00 98.12 232 ILE A C 1
ATOM 1820 O O . ILE A 1 232 ? 3.742 6.349 3.003 1.00 98.12 232 ILE A O 1
ATOM 1824 N N . PRO A 1 233 ? 2.209 6.971 4.536 1.00 97.56 233 PRO A N 1
ATOM 1825 C CA . PRO A 1 233 ? 3.159 7.393 5.561 1.00 97.56 233 PRO A CA 1
ATOM 1826 C C . PRO A 1 233 ? 3.588 6.211 6.444 1.00 97.56 233 PRO A C 1
ATOM 1828 O O . PRO A 1 233 ? 3.316 6.167 7.642 1.00 97.56 233 PRO A O 1
ATOM 1831 N N . ALA A 1 234 ? 4.248 5.222 5.836 1.00 95.56 234 ALA A N 1
ATOM 1832 C CA . ALA A 1 234 ? 4.755 4.042 6.533 1.00 95.56 234 ALA A CA 1
ATOM 1833 C C . ALA A 1 234 ? 6.210 3.737 6.115 1.00 95.56 234 ALA A C 1
ATOM 1835 O O . ALA A 1 234 ? 6.495 3.737 4.915 1.00 95.56 234 ALA A O 1
ATOM 1836 N N . PRO A 1 235 ? 7.120 3.444 7.063 1.00 96.56 235 PRO A N 1
ATOM 1837 C CA . PRO A 1 235 ? 6.847 3.282 8.487 1.00 96.56 235 PRO A CA 1
ATOM 1838 C C . PRO A 1 235 ? 6.546 4.611 9.197 1.00 96.56 235 PRO A C 1
ATOM 1840 O O . PRO A 1 235 ? 7.011 5.671 8.781 1.00 96.56 235 PRO A O 1
ATOM 1843 N N . VAL A 1 236 ? 5.749 4.545 10.260 1.00 97.56 236 VAL A N 1
ATOM 1844 C CA . VAL A 1 236 ? 5.748 5.570 11.306 1.00 97.56 236 VAL A CA 1
ATOM 1845 C C . VAL A 1 236 ? 6.975 5.324 12.167 1.00 97.56 236 VAL A C 1
ATOM 1847 O O . VAL A 1 236 ? 7.229 4.181 12.530 1.00 97.56 236 VAL A O 1
ATOM 1850 N N . LYS A 1 237 ? 7.739 6.380 12.431 1.00 95.94 237 LYS A N 1
ATOM 1851 C CA . LYS A 1 237 ? 8.972 6.382 13.218 1.00 95.94 237 LYS A CA 1
ATOM 1852 C C . LYS A 1 237 ? 8.993 7.615 14.129 1.00 95.94 237 LYS A C 1
ATOM 1854 O O . LYS A 1 237 ? 8.250 8.565 13.861 1.00 95.94 237 LYS A O 1
ATOM 1859 N N . PRO A 1 238 ? 9.881 7.675 15.137 1.00 96.12 238 PRO A N 1
ATOM 1860 C CA . PRO A 1 238 ? 10.038 8.865 15.974 1.00 96.12 238 PRO A CA 1
ATOM 1861 C C . PRO A 1 238 ? 10.221 10.172 15.182 1.00 96.12 238 PRO A C 1
ATOM 1863 O O . PRO A 1 238 ? 9.748 11.221 15.606 1.00 96.12 238 PRO A O 1
ATOM 1866 N N . GLU A 1 239 ? 10.844 10.121 13.998 1.00 95.56 239 GLU A N 1
ATOM 1867 C CA . GLU A 1 239 ? 11.111 11.313 13.179 1.00 95.56 239 GLU A CA 1
ATOM 1868 C C . GLU A 1 239 ? 9.871 11.915 12.507 1.00 95.56 239 GLU A C 1
ATOM 1870 O O . GLU A 1 239 ? 9.883 13.101 12.187 1.00 95.56 239 GLU A O 1
ATOM 1875 N N . ASN A 1 240 ? 8.829 11.120 12.235 1.00 97.12 240 ASN A N 1
ATOM 1876 C CA . ASN A 1 240 ? 7.651 11.584 11.492 1.00 97.12 240 ASN A CA 1
ATOM 1877 C C . ASN A 1 240 ? 6.327 11.399 12.240 1.00 97.12 240 ASN A C 1
ATOM 1879 O O . ASN A 1 240 ? 5.294 11.829 11.731 1.00 97.12 240 ASN A O 1
ATOM 1883 N N . ILE A 1 241 ? 6.336 10.794 13.432 1.00 97.62 241 ILE A N 1
ATOM 1884 C CA . ILE A 1 241 ? 5.121 10.468 14.189 1.00 97.62 241 ILE A CA 1
ATOM 1885 C C . ILE A 1 241 ? 4.212 11.684 14.418 1.00 97.62 241 ILE A C 1
ATOM 1887 O O . ILE A 1 241 ? 2.998 11.597 14.247 1.00 97.62 241 ILE A O 1
ATOM 1891 N N . GLN A 1 242 ? 4.812 12.848 14.669 1.00 96.56 242 GLN A N 1
ATOM 1892 C CA . GLN A 1 242 ? 4.105 14.112 14.896 1.00 96.56 242 GLN A CA 1
ATOM 1893 C C . GLN A 1 242 ? 3.436 14.679 13.625 1.00 96.56 242 GLN A C 1
ATOM 1895 O O . GLN A 1 242 ? 2.561 15.538 13.708 1.00 96.56 242 GLN A O 1
ATOM 1900 N N . GLU A 1 243 ? 3.809 14.204 12.430 1.00 96.94 243 GLU A N 1
ATOM 1901 C CA . GLU A 1 243 ? 3.182 14.602 11.161 1.00 96.94 243 GLU A CA 1
ATOM 1902 C C . GLU A 1 243 ? 2.032 13.678 10.737 1.00 96.94 243 GLU A C 1
ATOM 1904 O O . GLU A 1 243 ? 1.241 14.056 9.867 1.00 96.94 243 GLU A O 1
ATOM 1909 N N . ILE A 1 244 ? 1.912 12.480 11.322 1.00 98.44 244 ILE A N 1
ATOM 1910 C CA . ILE A 1 244 ? 1.022 11.430 10.805 1.00 98.44 244 ILE A CA 1
ATOM 1911 C C . ILE A 1 244 ? -0.444 11.859 10.812 1.00 98.44 244 ILE A C 1
ATOM 1913 O O . ILE A 1 244 ? -1.133 11.660 9.812 1.00 98.44 244 ILE A O 1
ATOM 1917 N N . PHE A 1 245 ? -0.924 12.496 11.882 1.00 98.56 245 PHE A N 1
ATOM 1918 C CA . PHE A 1 245 ? -2.309 12.973 11.938 1.00 98.56 245 PHE A CA 1
ATOM 1919 C C . PHE A 1 245 ? -2.594 14.050 10.883 1.00 98.56 245 PHE A C 1
ATOM 1921 O O . PHE A 1 245 ? -3.630 14.023 10.214 1.00 98.56 245 PHE A O 1
ATOM 1928 N N . ASN A 1 246 ? -1.647 14.963 10.658 1.00 98.06 246 ASN A N 1
ATOM 1929 C CA . ASN A 1 246 ? -1.781 15.993 9.630 1.00 98.06 246 ASN A CA 1
ATOM 1930 C C . ASN A 1 246 ? -1.774 15.389 8.220 1.00 98.06 246 ASN A C 1
ATOM 1932 O O . ASN A 1 246 ? -2.592 15.777 7.390 1.00 98.06 246 ASN A O 1
ATOM 1936 N N . LEU A 1 247 ? -0.902 14.414 7.945 1.00 98.50 247 LEU A N 1
ATOM 1937 C CA . LEU A 1 247 ? -0.887 13.669 6.680 1.00 98.50 247 LEU A CA 1
ATOM 1938 C C . LEU A 1 247 ? -2.208 12.929 6.452 1.00 98.50 247 LEU A C 1
ATOM 1940 O O . LEU A 1 247 ? -2.798 13.030 5.374 1.00 98.50 247 LEU A O 1
ATOM 1944 N N . TYR A 1 248 ? -2.685 12.225 7.479 1.00 98.75 248 TYR A N 1
ATOM 1945 C CA . TYR A 1 248 ? -3.937 11.483 7.463 1.00 98.75 248 TYR A CA 1
ATOM 1946 C C . TYR A 1 248 ? -5.122 12.392 7.133 1.00 98.75 248 TYR A C 1
ATOM 1948 O O . TYR A 1 248 ? -5.779 12.208 6.108 1.00 98.75 248 TYR A O 1
ATOM 1956 N N . THR A 1 249 ? -5.356 13.429 7.933 1.00 98.44 249 THR A N 1
ATOM 1957 C CA . THR A 1 249 ? -6.499 14.332 7.736 1.00 98.44 249 THR A CA 1
ATOM 1958 C C . THR A 1 249 ? -6.404 15.123 6.428 1.00 98.44 249 THR A C 1
ATOM 1960 O O . THR A 1 249 ? -7.412 15.292 5.737 1.00 98.44 249 THR A O 1
ATOM 1963 N N . TRP A 1 250 ? -5.202 15.561 6.028 1.00 98.62 250 TRP A N 1
ATOM 1964 C CA . TRP A 1 250 ? -4.987 16.282 4.771 1.00 98.62 250 TRP A CA 1
ATOM 1965 C C . TRP A 1 250 ? -5.368 15.446 3.546 1.00 98.62 250 TRP A C 1
ATOM 1967 O O . TRP A 1 250 ? -6.008 15.973 2.628 1.00 98.62 250 TRP A O 1
ATOM 1977 N N . ALA A 1 251 ? -4.990 14.164 3.536 1.00 98.69 251 ALA A N 1
ATOM 1978 C CA . ALA A 1 251 ? -5.279 13.242 2.444 1.00 98.69 251 ALA A CA 1
ATOM 1979 C C . ALA A 1 251 ? -6.757 12.849 2.405 1.00 98.69 251 ALA A C 1
ATOM 1981 O O . ALA A 1 251 ? -7.398 12.972 1.358 1.00 98.69 251 ALA A O 1
ATOM 1982 N N . ARG A 1 252 ? -7.327 12.469 3.557 1.00 98.31 252 ARG A N 1
ATOM 1983 C CA . ARG A 1 252 ? -8.726 12.030 3.670 1.00 98.31 252 ARG A CA 1
ATOM 1984 C C . ARG A 1 252 ? -9.695 13.084 3.138 1.00 98.31 252 ARG A C 1
ATOM 1986 O O . ARG A 1 252 ? -10.531 12.781 2.292 1.00 98.31 252 ARG A O 1
ATOM 1993 N N . LYS A 1 253 ? -9.499 14.354 3.515 1.00 98.50 253 LYS A N 1
ATOM 1994 C CA . LYS A 1 253 ? -10.295 15.493 3.018 1.00 98.50 253 LYS A CA 1
ATOM 1995 C C . LYS A 1 253 ? -10.219 15.702 1.500 1.00 98.50 253 LYS A C 1
ATOM 1997 O O . LYS A 1 253 ? -11.031 16.435 0.947 1.00 98.50 253 LYS A O 1
ATOM 2002 N N . ARG A 1 254 ? -9.253 15.093 0.810 1.00 98.56 254 ARG A N 1
ATOM 2003 C CA . ARG A 1 254 ? -9.033 15.189 -0.646 1.00 98.56 254 ARG A CA 1
ATOM 2004 C C . ARG A 1 254 ? -9.441 13.919 -1.391 1.00 98.56 254 ARG A C 1
ATOM 2006 O O . ARG A 1 254 ? -9.052 13.754 -2.546 1.00 98.56 254 ARG A O 1
ATOM 2013 N N . ASN A 1 255 ? -10.192 13.029 -0.736 1.00 98.56 255 ASN A N 1
ATOM 2014 C CA . ASN A 1 255 ? -10.534 11.698 -1.241 1.00 98.56 255 ASN A CA 1
ATOM 2015 C C . ASN A 1 255 ? -9.289 10.871 -1.626 1.00 98.56 255 ASN A C 1
ATOM 2017 O O . ASN A 1 255 ? -9.273 10.111 -2.597 1.00 98.56 255 ASN A O 1
ATOM 2021 N N . ILE A 1 256 ? -8.207 11.070 -0.874 1.00 98.69 256 ILE A N 1
ATOM 2022 C CA . ILE A 1 256 ? -6.975 10.297 -0.971 1.00 98.69 256 ILE A CA 1
ATOM 2023 C C . ILE A 1 256 ? -6.922 9.414 0.271 1.00 98.69 256 ILE A C 1
ATOM 2025 O O . ILE A 1 256 ? -6.956 9.907 1.401 1.00 98.69 256 ILE A O 1
ATOM 2029 N N . TYR A 1 257 ? -6.858 8.102 0.063 1.00 98.50 257 TYR A N 1
ATOM 2030 C CA . TYR A 1 257 ? -6.738 7.141 1.149 1.00 98.50 257 TYR A CA 1
ATOM 2031 C C . TYR A 1 257 ? -5.416 7.362 1.895 1.00 98.50 257 TYR A C 1
ATOM 2033 O O . TYR A 1 257 ? -4.430 7.816 1.312 1.00 98.50 257 TYR A O 1
ATOM 2041 N N . CYS A 1 258 ? -5.366 7.054 3.187 1.00 98.00 258 CYS A N 1
ATOM 2042 C CA . CYS A 1 258 ? -4.138 7.191 3.965 1.00 98.00 258 CYS A CA 1
ATOM 2043 C C . CYS A 1 258 ? -3.960 5.986 4.878 1.00 98.00 258 CYS A C 1
ATOM 2045 O O . CYS A 1 258 ? -4.822 5.720 5.718 1.00 98.00 258 CYS A O 1
ATOM 2047 N N . VAL A 1 259 ? -2.851 5.266 4.692 1.00 96.75 259 VAL A N 1
ATOM 2048 C CA . VAL A 1 259 ? -2.496 4.109 5.518 1.00 96.75 259 VAL A CA 1
ATOM 2049 C C . VAL A 1 259 ? -1.115 4.295 6.111 1.00 96.75 259 VAL A C 1
ATOM 2051 O O . VAL A 1 259 ? -0.107 4.311 5.403 1.00 96.75 259 VAL A O 1
ATOM 2054 N N . SER A 1 260 ? -1.096 4.371 7.433 1.00 96.62 260 SER A N 1
ATOM 2055 C CA . SER A 1 260 ? 0.107 4.406 8.252 1.00 96.62 260 SER A CA 1
ATOM 2056 C C . SER A 1 260 ? 0.309 3.051 8.917 1.00 96.62 260 SER A C 1
ATOM 2058 O O . SER A 1 260 ? -0.645 2.325 9.189 1.00 96.62 260 SER A O 1
ATOM 2060 N N . SER A 1 261 ? 1.555 2.704 9.209 1.00 95.56 261 SER A N 1
ATOM 2061 C CA . SER A 1 261 ? 1.879 1.525 10.006 1.00 95.56 261 SER A CA 1
ATOM 2062 C C . SER A 1 261 ? 3.280 1.688 10.595 1.00 95.56 261 SER A C 1
ATOM 2064 O O . SER A 1 261 ? 4.118 2.278 9.916 1.00 95.56 261 SER A O 1
ATOM 2066 N N . PRO A 1 262 ? 3.574 1.166 11.797 1.00 95.88 262 PRO A N 1
ATOM 2067 C CA . PRO A 1 262 ? 4.931 1.140 12.350 1.00 95.88 262 PRO A CA 1
ATOM 2068 C C . PRO A 1 262 ? 5.935 0.367 11.485 1.00 95.88 262 PRO A C 1
ATOM 2070 O O . PRO A 1 262 ? 5.573 -0.227 10.461 1.00 95.88 262 PRO A O 1
ATOM 2073 N N 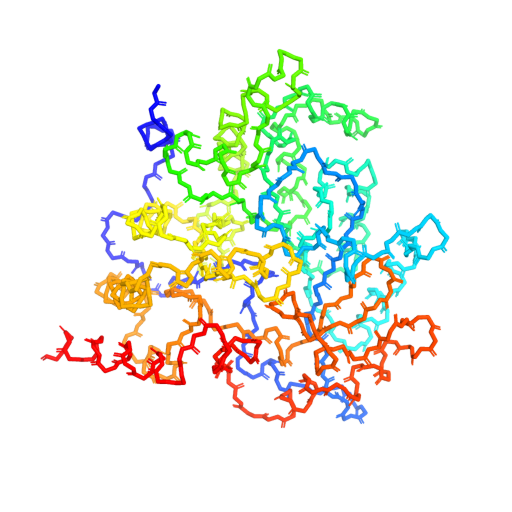. THR A 1 263 ? 7.192 0.335 11.914 1.00 95.38 263 THR A N 1
ATOM 2074 C CA . THR A 1 263 ? 8.270 -0.433 11.278 1.00 95.38 263 THR A CA 1
ATOM 2075 C C . THR A 1 263 ? 7.964 -1.940 11.217 1.00 95.38 263 THR A C 1
ATOM 2077 O O . THR A 1 263 ? 7.346 -2.527 12.107 1.00 95.38 263 THR A O 1
ATOM 2080 N N . MET A 1 264 ? 8.318 -2.562 10.086 1.00 93.56 264 MET A N 1
ATOM 2081 C CA . MET A 1 264 ? 8.126 -3.995 9.816 1.00 93.56 264 MET A CA 1
ATOM 2082 C C . MET A 1 264 ? 9.252 -4.811 10.473 1.00 93.56 264 MET A C 1
ATOM 2084 O O . MET A 1 264 ? 10.387 -4.344 10.526 1.00 93.56 264 MET A O 1
ATOM 2088 N N . ILE A 1 265 ? 8.976 -6.049 10.893 1.00 93.75 265 ILE A N 1
ATOM 2089 C CA . ILE A 1 265 ? 9.981 -6.968 11.467 1.00 93.75 265 ILE A CA 1
ATOM 2090 C C . ILE A 1 265 ? 10.602 -7.798 10.330 1.00 93.75 265 ILE A C 1
ATOM 2092 O O . ILE A 1 265 ? 10.529 -9.025 10.282 1.00 93.75 265 ILE A O 1
ATOM 2096 N N . SER A 1 266 ? 11.110 -7.113 9.312 1.00 91.75 266 SER A N 1
ATOM 2097 C CA . SER A 1 266 ? 11.648 -7.743 8.106 1.00 91.75 266 SER A CA 1
ATOM 2098 C C . SER A 1 266 ? 12.662 -6.836 7.421 1.00 91.75 266 SER A C 1
ATOM 2100 O O . SER A 1 266 ? 12.605 -5.607 7.533 1.00 91.75 266 SER A O 1
ATOM 2102 N N . GLY A 1 267 ? 13.618 -7.455 6.726 1.00 91.25 267 GLY A N 1
ATOM 2103 C CA . GLY A 1 267 ? 14.720 -6.764 6.063 1.00 91.25 267 GLY A CA 1
ATOM 2104 C C . GLY A 1 267 ? 15.434 -5.778 6.991 1.00 91.25 267 GLY A C 1
ATOM 2105 O O . GLY A 1 267 ? 15.627 -6.038 8.177 1.00 91.25 267 GLY A O 1
ATOM 2106 N N . LYS A 1 268 ? 15.732 -4.583 6.476 1.00 92.56 268 LYS A N 1
ATOM 2107 C CA . LYS A 1 268 ? 16.358 -3.512 7.265 1.00 92.56 268 LYS A CA 1
ATOM 2108 C C . LYS A 1 268 ? 15.425 -2.879 8.301 1.00 92.56 268 LYS A C 1
ATOM 2110 O O . LYS A 1 268 ? 15.869 -2.089 9.125 1.00 92.56 268 LYS A O 1
ATOM 2115 N N . GLY A 1 269 ? 14.134 -3.220 8.276 1.00 92.88 269 GLY A N 1
ATOM 2116 C CA . GLY A 1 269 ? 13.205 -2.855 9.343 1.00 92.88 269 GLY A CA 1
ATOM 2117 C C . GLY A 1 269 ? 13.633 -3.426 10.696 1.00 92.88 269 GLY A C 1
ATOM 2118 O O . GLY A 1 269 ? 13.408 -2.786 11.712 1.00 92.88 269 GLY A O 1
ATOM 2119 N N . ILE A 1 270 ? 14.340 -4.562 10.713 1.00 92.88 270 ILE A N 1
ATOM 2120 C CA . ILE A 1 270 ? 14.906 -5.145 11.939 1.00 92.88 270 ILE A CA 1
ATOM 2121 C C . ILE A 1 270 ? 15.935 -4.200 12.574 1.00 92.88 270 ILE A C 1
ATOM 2123 O O . ILE A 1 270 ? 15.905 -3.979 13.782 1.00 92.88 270 ILE A O 1
ATOM 2127 N N . ASP A 1 271 ? 16.813 -3.602 11.763 1.00 93.31 271 ASP A N 1
ATOM 2128 C CA . ASP A 1 271 ? 17.808 -2.645 12.264 1.00 93.31 271 ASP A CA 1
ATOM 2129 C C . ASP A 1 271 ? 17.144 -1.370 12.784 1.00 93.31 271 ASP A C 1
ATOM 2131 O O . ASP A 1 271 ? 17.569 -0.805 13.792 1.00 93.31 271 ASP A O 1
ATOM 2135 N N . GLU A 1 272 ? 16.066 -0.947 12.126 1.00 93.69 272 GLU A N 1
ATOM 2136 C CA . GLU A 1 272 ? 15.305 0.219 12.559 1.00 93.69 272 GLU A CA 1
ATOM 2137 C C . GLU A 1 272 ? 14.503 -0.025 13.833 1.00 93.69 272 GLU A C 1
ATOM 2139 O O . GLU A 1 272 ? 14.458 0.864 14.676 1.00 93.69 272 GLU A O 1
ATOM 2144 N N . LEU A 1 273 ? 13.960 -1.226 14.044 1.00 93.50 273 LEU A N 1
ATOM 2145 C CA . LEU A 1 273 ? 13.322 -1.586 15.313 1.00 93.50 273 LEU A CA 1
ATOM 2146 C C . LEU A 1 273 ? 14.320 -1.513 16.476 1.00 93.50 273 LEU A C 1
ATOM 2148 O O . LEU A 1 273 ? 14.026 -0.884 17.488 1.00 93.50 273 LEU A O 1
ATOM 2152 N N . MET A 1 274 ? 15.534 -2.053 16.304 1.00 93.94 274 MET A N 1
ATOM 2153 C CA . MET A 1 274 ? 16.595 -1.935 17.318 1.00 93.94 274 MET A CA 1
ATOM 2154 C C . MET A 1 274 ? 16.966 -0.472 17.598 1.00 93.94 274 MET A C 1
ATOM 2156 O O . MET A 1 274 ? 17.271 -0.096 18.730 1.00 93.94 274 MET A O 1
ATOM 2160 N N . ARG A 1 275 ? 16.951 0.387 16.573 1.00 95.31 275 ARG A N 1
ATOM 2161 C CA . ARG A 1 275 ? 17.184 1.824 16.757 1.00 95.31 275 ARG A CA 1
ATOM 2162 C C . ARG A 1 275 ? 16.037 2.477 17.530 1.00 95.31 275 ARG A C 1
ATOM 2164 O O . ARG A 1 275 ? 16.302 3.277 18.430 1.00 95.31 275 ARG A O 1
ATOM 2171 N N . GLU A 1 276 ? 14.794 2.145 17.186 1.00 94.62 276 GLU A N 1
ATOM 2172 C CA . GLU A 1 276 ? 13.565 2.676 17.786 1.00 94.62 276 GLU A CA 1
ATOM 2173 C C . GLU A 1 276 ? 13.456 2.367 19.289 1.00 94.62 276 GLU A C 1
ATOM 2175 O O . GLU A 1 276 ? 12.925 3.193 20.029 1.00 94.62 276 GLU A O 1
ATOM 2180 N N . GLU A 1 27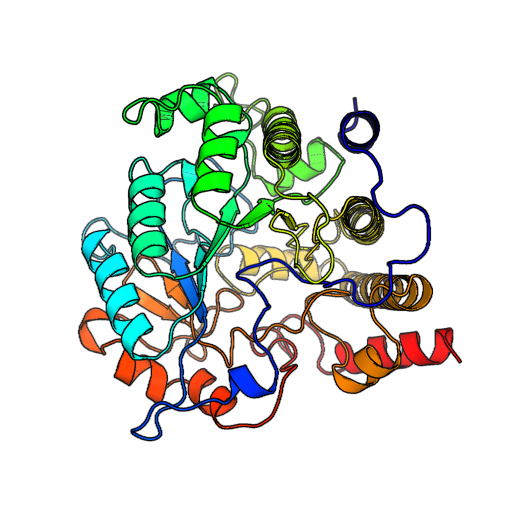7 ? 14.052 1.275 19.781 1.00 92.81 277 GLU A N 1
ATOM 2181 C CA . GLU A 1 277 ? 14.124 0.951 21.220 1.00 92.81 277 GLU A CA 1
ATOM 2182 C C . GLU A 1 277 ? 14.784 2.051 22.074 1.00 92.81 277 GLU A C 1
ATOM 2184 O O . GLU A 1 277 ? 14.502 2.181 23.269 1.00 92.81 277 GLU A O 1
ATOM 2189 N N . ASN A 1 278 ? 15.627 2.899 21.474 1.00 95.56 278 ASN A N 1
ATOM 2190 C CA . ASN A 1 278 ? 16.237 4.034 22.173 1.00 95.56 278 ASN A CA 1
ATOM 2191 C C . ASN A 1 278 ? 15.233 5.166 22.473 1.00 95.56 278 ASN A C 1
ATOM 2193 O O . ASN A 1 278 ? 15.515 6.045 23.292 1.00 95.56 278 ASN A O 1
ATOM 2197 N N . PHE A 1 279 ? 14.054 5.147 21.848 1.00 96.38 279 PHE A N 1
ATOM 2198 C CA . PHE A 1 279 ? 13.011 6.160 21.979 1.00 96.38 279 PHE A CA 1
ATOM 2199 C C . PHE A 1 279 ? 11.905 5.659 22.912 1.00 96.38 279 PHE A C 1
ATOM 2201 O O . PHE A 1 279 ? 10.857 5.187 22.483 1.00 96.38 279 PHE A O 1
ATOM 2208 N N . LYS A 1 280 ? 12.127 5.784 24.224 1.00 93.94 280 LYS A N 1
ATOM 2209 C CA . LYS A 1 280 ? 11.238 5.225 25.265 1.00 93.94 280 LYS A CA 1
ATOM 2210 C C . LYS A 1 280 ? 9.773 5.678 25.182 1.00 93.94 280 LYS A C 1
ATOM 2212 O O . LYS A 1 280 ? 8.900 4.951 25.642 1.00 93.94 280 LYS A O 1
ATOM 2217 N N . SER A 1 281 ? 9.503 6.864 24.635 1.00 95.75 281 SER A N 1
ATOM 2218 C CA . SER A 1 281 ? 8.148 7.407 24.469 1.00 95.75 281 SER A CA 1
ATOM 2219 C C . SER A 1 281 ? 7.454 6.949 23.185 1.00 95.75 281 SER A C 1
ATOM 2221 O O . SER A 1 281 ? 6.259 7.189 23.031 1.00 95.75 281 SER A O 1
ATOM 2223 N N . TYR A 1 282 ? 8.157 6.272 22.274 1.00 96.38 282 TYR A N 1
ATOM 2224 C CA . TYR A 1 282 ? 7.655 5.989 20.932 1.00 96.38 282 TYR A CA 1
ATOM 2225 C C . TYR A 1 282 ? 6.347 5.188 20.933 1.00 96.38 282 TYR A C 1
ATOM 2227 O O . TYR A 1 282 ? 5.394 5.589 20.272 1.00 96.38 282 TYR A O 1
ATOM 2235 N N . ILE A 1 283 ? 6.254 4.109 21.720 1.00 95.69 283 ILE A N 1
ATOM 2236 C CA . ILE A 1 283 ? 5.022 3.307 21.802 1.00 95.69 283 ILE A CA 1
ATOM 2237 C C . ILE A 1 283 ? 3.864 4.124 22.383 1.00 95.69 283 ILE A C 1
ATOM 2239 O O . ILE A 1 283 ? 2.765 4.071 21.841 1.00 95.69 283 ILE A O 1
ATOM 2243 N N . SER A 1 284 ? 4.099 4.925 23.429 1.00 96.69 284 SER A N 1
ATOM 2244 C CA . SER A 1 284 ? 3.052 5.803 23.967 1.00 96.69 284 SER A CA 1
ATOM 2245 C C . SER A 1 284 ? 2.603 6.854 22.952 1.00 96.69 284 SER A C 1
ATOM 2247 O O . SER A 1 284 ? 1.406 7.044 22.778 1.00 96.69 284 SER A O 1
ATOM 2249 N N . GLU A 1 285 ? 3.529 7.484 22.225 1.00 97.88 285 GLU A N 1
ATOM 2250 C CA . GLU A 1 285 ? 3.196 8.443 21.164 1.00 97.88 285 GLU A CA 1
ATOM 2251 C C . GLU A 1 285 ? 2.423 7.772 20.021 1.00 97.88 285 GLU A C 1
ATOM 2253 O O . GLU A 1 285 ? 1.505 8.368 19.460 1.00 97.88 285 GLU A O 1
ATOM 2258 N N . LEU A 1 286 ? 2.747 6.514 19.707 1.00 97.44 286 LEU A N 1
ATOM 2259 C CA . LEU A 1 286 ? 2.040 5.718 18.708 1.00 97.44 286 LEU A CA 1
ATOM 2260 C C . LEU A 1 286 ? 0.609 5.379 19.156 1.00 97.44 286 LEU A C 1
ATOM 2262 O O . LEU A 1 286 ? -0.323 5.442 18.356 1.00 97.44 286 LEU A O 1
ATOM 2266 N N . THR A 1 287 ? 0.410 5.062 20.434 1.00 97.94 287 THR A N 1
ATOM 2267 C CA . THR A 1 287 ? -0.927 4.890 21.015 1.00 97.94 287 THR A CA 1
ATOM 2268 C C . THR A 1 287 ? -1.731 6.191 20.934 1.00 97.94 287 THR A C 1
ATOM 2270 O O . THR A 1 287 ? -2.892 6.163 20.521 1.00 97.94 287 THR A O 1
ATOM 2273 N N . GLU A 1 288 ? -1.130 7.337 21.273 1.00 98.38 288 GLU A N 1
ATOM 2274 C CA . GLU A 1 288 ? -1.805 8.643 21.212 1.00 98.38 288 GLU A CA 1
ATOM 2275 C C . GLU A 1 288 ? -2.206 9.017 19.783 1.00 98.38 288 GLU A C 1
ATOM 2277 O O . GLU A 1 288 ? -3.355 9.381 19.531 1.00 98.38 288 GLU A O 1
ATOM 2282 N N . ILE A 1 289 ? -1.294 8.878 18.818 1.00 98.38 289 ILE A N 1
ATOM 2283 C CA . ILE A 1 289 ? -1.574 9.255 17.431 1.00 98.38 289 ILE A CA 1
ATOM 2284 C C . ILE A 1 289 ? -2.619 8.330 16.789 1.00 98.38 289 ILE A C 1
ATOM 2286 O O . ILE A 1 289 ? -3.441 8.795 15.999 1.00 98.38 289 ILE A O 1
ATOM 2290 N N . TRP A 1 290 ? -2.666 7.041 17.157 1.00 98.25 290 TRP A N 1
ATOM 2291 C CA . TRP A 1 290 ? -3.727 6.130 16.697 1.00 98.25 290 TRP A CA 1
ATOM 2292 C C . TRP A 1 290 ? -5.075 6.511 17.306 1.00 98.25 290 TRP A C 1
ATOM 2294 O O . TRP A 1 290 ? -6.067 6.590 16.582 1.00 98.25 290 TRP A O 1
ATOM 2304 N N . THR A 1 291 ? -5.098 6.801 18.609 1.00 98.69 291 THR A N 1
ATOM 2305 C CA . THR A 1 291 ? -6.292 7.275 19.326 1.00 98.69 291 THR A CA 1
ATOM 2306 C C . THR A 1 291 ? -6.849 8.535 18.663 1.00 98.69 291 THR A C 1
ATOM 2308 O O . THR A 1 291 ? -8.028 8.588 18.313 1.00 98.69 291 THR A O 1
ATOM 2311 N N . GLN A 1 292 ? -5.983 9.515 18.387 1.00 98.62 292 GLN A N 1
ATOM 2312 C CA . GLN A 1 292 ? -6.356 10.767 17.732 1.00 98.62 292 GLN A CA 1
ATOM 2313 C C . GLN A 1 292 ? -6.967 10.543 16.339 1.00 98.62 292 GLN A C 1
ATOM 2315 O O . GLN A 1 292 ? -7.956 11.186 15.984 1.00 98.62 292 GLN A O 1
ATOM 2320 N N . ILE A 1 293 ? -6.401 9.623 15.548 1.00 98.69 293 ILE A N 1
ATOM 2321 C CA . ILE A 1 293 ? -6.926 9.278 14.221 1.00 98.69 293 ILE A CA 1
ATOM 2322 C C . ILE A 1 293 ? -8.340 8.695 14.315 1.00 98.69 293 ILE A C 1
ATOM 2324 O O . ILE A 1 293 ? -9.199 9.096 13.528 1.00 98.69 293 ILE A O 1
ATOM 2328 N N . TYR A 1 294 ? -8.597 7.775 15.251 1.00 98.69 294 TYR A N 1
ATOM 2329 C CA . TYR A 1 294 ? -9.923 7.170 15.406 1.00 98.69 294 TYR A CA 1
ATOM 2330 C C . TYR A 1 294 ? -10.965 8.165 15.908 1.00 98.69 294 TYR A C 1
ATOM 2332 O O . TYR A 1 294 ? -12.041 8.221 15.319 1.00 98.69 294 TYR A O 1
ATOM 2340 N N . ILE A 1 295 ? -10.639 8.985 16.915 1.00 98.69 295 ILE A N 1
ATOM 2341 C CA . ILE A 1 295 ? -11.540 10.044 17.402 1.00 98.69 295 ILE A CA 1
ATOM 2342 C C . ILE A 1 295 ? -11.951 10.939 16.233 1.00 98.69 295 ILE A C 1
ATOM 2344 O O . ILE A 1 295 ? -13.136 11.056 15.931 1.00 98.69 295 ILE A O 1
ATOM 2348 N N . TRP A 1 296 ? -10.977 11.473 15.490 1.00 98.44 296 TRP A N 1
ATOM 2349 C CA . TRP A 1 296 ? -11.271 12.337 14.349 1.00 98.44 296 TRP A CA 1
ATOM 2350 C C . TRP A 1 296 ? -12.076 11.621 13.257 1.00 98.44 296 TRP A C 1
ATOM 2352 O O . TRP A 1 296 ? -12.980 12.209 12.662 1.00 98.44 296 TRP A O 1
ATOM 2362 N N . ALA A 1 297 ? -11.761 10.355 12.965 1.00 98.19 297 ALA A N 1
ATOM 2363 C CA . ALA A 1 297 ? -12.487 9.583 11.962 1.00 98.19 297 ALA A CA 1
ATOM 2364 C C . ALA A 1 297 ? -13.957 9.370 12.362 1.00 98.19 297 ALA A C 1
ATOM 2366 O O . ALA A 1 297 ? -14.831 9.409 11.497 1.00 98.19 297 ALA A O 1
ATOM 2367 N N . ILE A 1 298 ? -14.239 9.191 13.651 1.00 98.00 298 ILE A N 1
ATOM 2368 C CA . ILE A 1 298 ? -15.603 9.028 14.159 1.00 98.00 298 ILE A CA 1
ATOM 2369 C C . ILE A 1 298 ? -16.342 10.369 14.174 1.00 98.00 298 ILE A C 1
ATOM 2371 O O . ILE A 1 298 ? -17.432 10.472 13.614 1.00 98.00 298 ILE A O 1
ATOM 2375 N N . GLU A 1 299 ? -15.728 11.422 14.716 1.00 97.44 299 GLU A N 1
ATOM 2376 C CA . GLU A 1 299 ? -16.319 12.768 14.782 1.00 97.44 299 GLU A CA 1
ATOM 2377 C C . GLU A 1 299 ? -16.660 13.339 13.400 1.00 97.44 299 GLU A C 1
ATOM 2379 O O . GLU A 1 299 ? -17.646 14.059 13.242 1.00 97.44 299 GLU A O 1
ATOM 2384 N N . THR A 1 300 ? -15.864 13.005 12.381 1.00 97.31 300 THR A N 1
ATOM 2385 C CA . THR A 1 300 ? -16.096 13.448 10.998 1.00 97.31 300 THR A CA 1
ATOM 2386 C C . THR A 1 300 ? -16.995 12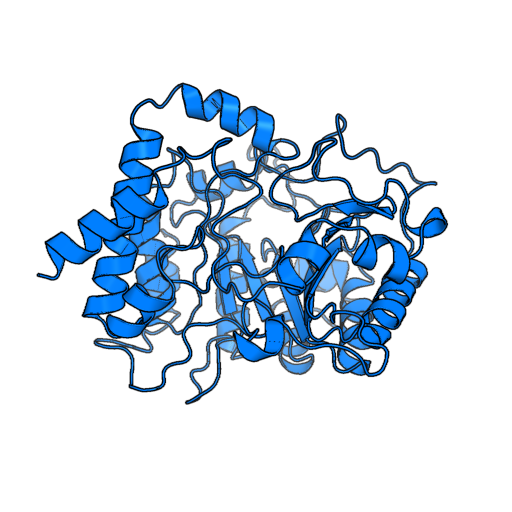.515 10.190 1.00 97.31 300 THR A C 1
ATOM 2388 O O . THR A 1 300 ? -17.183 12.751 8.997 1.00 97.31 300 THR A O 1
ATOM 2391 N N . ASN A 1 301 ? -17.568 11.472 10.801 1.00 96.38 301 ASN A N 1
ATOM 2392 C CA . ASN A 1 301 ? -18.374 10.448 10.125 1.00 96.38 301 ASN A CA 1
ATOM 2393 C C . ASN A 1 301 ? -17.614 9.684 9.015 1.00 96.38 301 ASN A C 1
ATOM 2395 O O . ASN A 1 301 ? -18.214 9.129 8.098 1.00 96.38 301 ASN A O 1
ATOM 2399 N N . LEU A 1 302 ? -16.279 9.649 9.077 1.00 97.06 302 LEU A N 1
ATOM 2400 C CA . LEU A 1 302 ? -15.464 8.806 8.200 1.00 97.06 302 LEU A CA 1
ATOM 2401 C C . LEU A 1 302 ? -15.622 7.321 8.560 1.00 97.06 302 LEU A C 1
ATOM 2403 O O . LEU A 1 302 ? -15.599 6.459 7.682 1.00 97.06 302 LEU A O 1
ATOM 2407 N N . ILE A 1 303 ? -15.747 7.032 9.858 1.00 96.25 303 ILE A N 1
ATOM 2408 C CA . ILE A 1 303 ? -16.019 5.704 10.410 1.00 96.25 303 ILE A CA 1
ATOM 2409 C C . ILE A 1 303 ? -17.175 5.846 11.405 1.00 96.25 303 ILE A C 1
ATOM 2411 O O . ILE A 1 303 ? -17.002 6.516 12.419 1.00 96.25 303 ILE A O 1
ATOM 2415 N N . PRO A 1 304 ? -18.338 5.217 11.170 1.00 95.38 304 PRO A N 1
ATOM 2416 C CA . PRO A 1 304 ? -19.410 5.200 12.159 1.00 95.38 304 PRO A CA 1
ATOM 2417 C C . PRO A 1 304 ? -18.946 4.571 13.481 1.00 95.38 304 PRO A C 1
ATOM 2419 O O . PRO A 1 304 ? -18.252 3.553 13.463 1.00 95.38 304 PRO A O 1
ATOM 2422 N N . LEU A 1 305 ? -19.369 5.124 14.626 1.00 96.00 305 LEU A N 1
ATOM 2423 C CA . LEU A 1 305 ? -18.996 4.603 15.951 1.00 96.00 305 LEU A CA 1
ATOM 2424 C C . LEU A 1 305 ? -19.364 3.120 16.113 1.00 96.00 305 LEU A C 1
ATOM 2426 O O . LEU A 1 305 ? -18.559 2.337 16.605 1.00 96.00 305 LEU A O 1
ATOM 2430 N N . GLU A 1 306 ? -20.546 2.717 15.644 1.00 95.56 306 GLU A N 1
ATOM 2431 C CA . GLU A 1 306 ? -20.993 1.318 15.676 1.00 95.56 306 GLU A CA 1
ATOM 2432 C C . GLU A 1 306 ? -20.025 0.395 14.926 1.00 95.56 306 GLU A C 1
ATOM 2434 O O . GLU A 1 306 ? -19.644 -0.657 15.435 1.00 95.56 306 GLU A O 1
ATOM 2439 N N . LYS A 1 307 ? -19.553 0.835 13.754 1.00 93.69 307 LYS A N 1
ATOM 2440 C CA . LYS A 1 307 ? -18.569 0.099 12.958 1.00 93.69 307 LYS A CA 1
ATOM 2441 C C . LYS A 1 307 ? -17.211 0.035 13.654 1.00 93.69 307 LYS A C 1
ATOM 2443 O O . LYS A 1 307 ? -16.561 -1.001 13.600 1.00 93.69 307 LYS A O 1
ATOM 2448 N N . PHE A 1 308 ? -16.787 1.108 14.322 1.00 96.38 308 PHE A N 1
ATOM 2449 C CA . PHE A 1 308 ? -15.571 1.090 15.138 1.00 96.38 308 PHE A CA 1
ATOM 2450 C C . PHE A 1 308 ? -15.677 0.098 16.305 1.00 96.38 308 PHE A C 1
ATOM 2452 O O . PHE A 1 308 ? -14.733 -0.643 16.555 1.00 96.38 308 PHE A O 1
ATOM 2459 N N . VAL A 1 309 ? -16.821 0.043 16.991 1.00 96.25 309 VAL A N 1
ATOM 2460 C CA . VAL A 1 309 ? -17.060 -0.918 18.081 1.00 96.25 309 VAL A CA 1
ATOM 2461 C C . VAL A 1 309 ? -17.072 -2.360 17.563 1.00 96.25 309 VAL A C 1
ATOM 2463 O O . VAL A 1 309 ? -16.555 -3.247 18.237 1.00 96.25 309 VAL A O 1
ATOM 2466 N N . GLU A 1 310 ? -17.631 -2.598 16.373 1.00 93.94 310 GLU A N 1
ATOM 2467 C CA . GLU A 1 310 ? -17.678 -3.925 15.746 1.00 93.94 310 GLU A CA 1
ATOM 2468 C C . GLU A 1 310 ? -16.307 -4.394 15.229 1.00 93.94 310 GLU A C 1
ATOM 2470 O O . GLU A 1 310 ? -15.906 -5.536 15.461 1.00 93.94 310 GLU A O 1
ATOM 2475 N N . ASP A 1 311 ? -15.599 -3.537 14.490 1.00 93.56 311 ASP A N 1
ATOM 2476 C CA . ASP A 1 311 ? -14.336 -3.890 13.835 1.00 93.56 311 ASP A CA 1
ATOM 2477 C C . ASP A 1 311 ? -13.134 -3.769 14.785 1.00 93.56 311 ASP A C 1
ATOM 2479 O O . ASP A 1 311 ? -12.130 -4.459 14.595 1.00 93.56 311 ASP A O 1
ATOM 2483 N N . GLY A 1 312 ? -13.223 -2.917 15.807 1.00 95.12 312 GLY A N 1
ATOM 2484 C CA . GLY A 1 312 ? -12.147 -2.626 16.747 1.00 95.12 312 GLY A CA 1
ATOM 2485 C C . GLY A 1 312 ? -10.993 -1.829 16.132 1.00 95.12 312 GLY A C 1
ATOM 2486 O O . GLY A 1 312 ? -11.071 -1.269 15.035 1.00 95.12 312 GLY A O 1
ATOM 2487 N N . VAL A 1 313 ? -9.875 -1.783 16.857 1.00 96.62 313 VAL A N 1
ATOM 2488 C CA . VAL A 1 313 ? -8.672 -1.056 16.438 1.00 96.62 313 VAL A CA 1
ATOM 2489 C C . VAL A 1 313 ? -7.856 -1.907 15.459 1.00 96.62 313 VAL A C 1
ATOM 2491 O O . VAL A 1 313 ? -7.450 -3.029 15.747 1.00 96.62 313 VAL A O 1
ATOM 2494 N N . SER A 1 314 ? -7.580 -1.361 14.279 1.00 94.31 314 SER A N 1
ATOM 2495 C CA . SER A 1 314 ? -6.647 -1.912 13.287 1.00 94.31 314 SER A CA 1
ATOM 2496 C C . SER A 1 314 ? -5.224 -1.372 13.475 1.00 94.31 314 SER A C 1
ATOM 2498 O O . SER A 1 314 ? -5.021 -0.241 13.922 1.00 94.31 314 SER A O 1
ATOM 2500 N N . MET A 1 315 ? -4.225 -2.150 13.034 1.00 94.50 315 MET A N 1
ATOM 2501 C CA . MET A 1 315 ? -2.830 -1.698 12.878 1.00 94.50 315 MET A CA 1
ATOM 2502 C C . MET A 1 315 ? -2.693 -0.563 11.846 1.00 94.50 315 MET A C 1
ATOM 2504 O O . MET A 1 315 ? -1.715 0.186 11.877 1.00 94.50 315 MET A O 1
ATOM 2508 N N . TYR A 1 316 ? -3.665 -0.445 10.939 1.00 95.69 316 TYR A N 1
ATOM 2509 C CA . TYR A 1 316 ? -3.833 0.675 10.018 1.00 95.69 316 TYR A CA 1
ATOM 2510 C C . TYR A 1 316 ? -4.909 1.618 10.589 1.00 95.69 316 TYR A C 1
ATOM 2512 O O . TYR A 1 316 ? -6.100 1.386 10.376 1.00 95.69 316 TYR A O 1
ATOM 2520 N N . PRO A 1 317 ? -4.534 2.654 11.356 1.00 95.94 317 PRO A N 1
ATOM 2521 C CA . PRO A 1 317 ? -5.481 3.473 12.107 1.00 95.94 317 PRO A CA 1
ATOM 2522 C C . PRO A 1 317 ? -6.394 4.260 11.165 1.00 95.94 317 PRO A C 1
ATOM 2524 O O . PRO A 1 317 ? -5.932 4.848 10.183 1.00 95.94 317 PRO A O 1
ATOM 2527 N N . GLY A 1 318 ? -7.697 4.273 11.453 1.00 95.06 318 GLY A N 1
ATOM 2528 C CA . GLY A 1 318 ? -8.685 4.983 10.631 1.00 95.06 318 GLY A CA 1
ATOM 2529 C C . GLY A 1 318 ? -8.849 4.435 9.198 1.00 95.06 318 GLY A C 1
ATOM 2530 O O . GLY A 1 318 ? -9.504 5.051 8.353 1.00 95.06 318 GLY A O 1
ATOM 2531 N N . ALA A 1 319 ? -8.250 3.281 8.910 1.00 95.00 319 ALA A N 1
ATOM 2532 C CA . ALA A 1 319 ? -8.328 2.567 7.643 1.00 95.00 319 ALA A CA 1
ATOM 2533 C C . ALA A 1 319 ? -9.034 1.210 7.835 1.00 95.00 319 ALA A C 1
ATOM 2535 O O . ALA A 1 319 ? -9.560 0.917 8.908 1.00 95.00 319 ALA A O 1
ATOM 2536 N N . HIS A 1 320 ? -9.064 0.380 6.792 1.00 92.94 320 HIS A N 1
ATOM 2537 C CA . HIS A 1 320 ? -9.625 -0.964 6.868 1.00 92.94 320 HIS A CA 1
ATOM 2538 C C . HIS A 1 320 ? -8.789 -1.869 7.802 1.00 92.94 320 HIS A C 1
ATOM 2540 O O . HIS A 1 320 ? -7.558 -1.731 7.881 1.00 92.94 320 HIS A O 1
ATOM 2546 N N . PRO A 1 321 ? -9.416 -2.837 8.493 1.00 93.69 321 PRO A N 1
ATOM 2547 C CA . PRO A 1 321 ? -8.696 -3.931 9.135 1.00 93.69 321 PRO A CA 1
ATOM 2548 C C . PRO A 1 321 ? -7.852 -4.717 8.129 1.00 93.69 321 PRO A C 1
ATOM 2550 O O . PRO A 1 321 ? -8.315 -5.056 7.044 1.00 93.69 321 PRO A O 1
ATOM 2553 N N . CYS A 1 322 ? -6.600 -5.029 8.465 1.00 92.06 322 CYS A N 1
ATOM 2554 C CA . CYS A 1 322 ? -5.752 -5.804 7.562 1.00 92.06 322 CYS A CA 1
ATOM 2555 C C . CYS A 1 322 ? -6.239 -7.259 7.477 1.00 92.06 322 CYS A C 1
ATOM 2557 O O . CYS A 1 322 ? -6.012 -8.046 8.394 1.00 92.06 322 CYS A O 1
ATOM 2559 N N . ASN A 1 323 ? -6.845 -7.648 6.353 1.00 93.31 323 ASN A N 1
ATOM 2560 C CA . ASN A 1 323 ? -7.290 -9.031 6.140 1.00 93.31 323 ASN A CA 1
ATOM 2561 C C . ASN A 1 323 ? -6.246 -9.918 5.442 1.00 93.31 323 ASN A C 1
ATOM 2563 O O . ASN A 1 323 ? -6.530 -11.082 5.169 1.00 93.31 323 ASN A O 1
ATOM 2567 N N . GLN A 1 324 ? -5.044 -9.409 5.132 1.00 93.19 324 GLN A N 1
ATOM 2568 C CA . GLN A 1 324 ? -4.045 -10.138 4.333 1.00 93.19 324 GLN A CA 1
ATOM 2569 C C . GLN A 1 324 ? -3.771 -11.544 4.879 1.00 93.19 324 GLN A C 1
ATOM 2571 O O . GLN A 1 324 ? -3.708 -12.498 4.113 1.00 93.19 324 GLN A O 1
ATOM 2576 N N . THR A 1 325 ? -3.661 -11.682 6.202 1.00 94.75 325 THR A N 1
ATOM 2577 C CA . THR A 1 325 ? -3.340 -12.945 6.883 1.00 94.75 325 THR A CA 1
ATOM 2578 C C . THR A 1 325 ? -4.501 -13.938 6.950 1.00 94.75 325 THR A C 1
ATOM 2580 O O . THR A 1 325 ? -4.333 -15.016 7.508 1.00 94.75 325 THR A O 1
ATOM 2583 N N . ALA A 1 326 ? -5.661 -13.602 6.391 1.00 96.00 326 ALA A N 1
ATOM 2584 C CA . ALA A 1 326 ? -6.791 -14.509 6.192 1.00 96.00 326 ALA A CA 1
ATOM 2585 C C . ALA A 1 326 ? -7.250 -14.559 4.721 1.00 96.00 326 ALA A C 1
ATOM 2587 O O . ALA A 1 326 ? -7.994 -15.454 4.344 1.00 96.00 326 ALA A O 1
ATOM 2588 N N . ALA A 1 327 ? -6.794 -13.628 3.878 1.00 96.19 327 ALA A N 1
ATOM 2589 C CA . ALA A 1 327 ? -7.162 -13.532 2.466 1.00 96.19 327 ALA A CA 1
ATOM 2590 C C . ALA A 1 327 ? -6.131 -14.166 1.515 1.00 96.19 327 ALA A C 1
ATOM 2592 O O . ALA A 1 327 ? -6.463 -14.468 0.369 1.00 96.19 327 ALA A O 1
ATOM 2593 N N . GLY A 1 328 ? -4.886 -14.349 1.960 1.00 96.31 328 GLY A N 1
ATOM 2594 C CA . GLY A 1 328 ? -3.842 -15.023 1.191 1.00 96.31 328 GLY A CA 1
ATOM 2595 C C . GLY A 1 328 ? -2.462 -14.839 1.796 1.00 96.31 328 GLY A C 1
ATOM 2596 O O . GLY A 1 328 ? -2.329 -14.834 3.013 1.00 96.31 328 GLY A O 1
ATOM 2597 N N . PHE A 1 329 ? -1.417 -14.728 0.980 1.00 96.75 329 PHE A N 1
ATOM 2598 C CA . PHE A 1 329 ? -0.030 -14.651 1.454 1.00 96.75 329 PHE A CA 1
ATOM 2599 C C . PHE A 1 329 ? 0.838 -13.752 0.572 1.00 96.75 329 P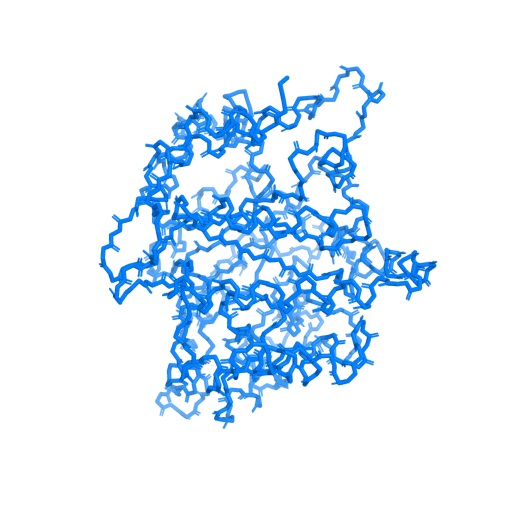HE A C 1
ATOM 2601 O O . PHE A 1 329 ? 0.364 -13.164 -0.403 1.00 96.75 329 PHE A O 1
ATOM 2608 N N . TYR A 1 330 ? 2.115 -13.653 0.928 1.00 96.31 330 TYR A N 1
ATOM 2609 C CA . TYR A 1 330 ? 3.125 -12.924 0.182 1.00 96.31 330 TYR A CA 1
ATOM 2610 C C . TYR A 1 330 ? 4.051 -13.875 -0.578 1.00 96.31 330 TYR A C 1
ATOM 2612 O O . TYR A 1 330 ? 4.771 -14.644 0.049 1.00 96.31 330 TYR A O 1
ATOM 2620 N N . LEU A 1 331 ? 4.043 -13.806 -1.913 1.00 95.69 331 LEU A N 1
ATOM 2621 C CA . LEU A 1 331 ? 4.995 -14.505 -2.776 1.00 95.69 331 LEU A CA 1
ATOM 2622 C C . LEU A 1 331 ? 6.128 -13.557 -3.167 1.00 95.69 331 LEU A C 1
ATOM 2624 O O . LEU A 1 331 ? 5.929 -12.570 -3.881 1.00 95.69 331 LEU A O 1
ATOM 2628 N N . ASN A 1 332 ? 7.333 -13.863 -2.713 1.00 93.31 332 ASN A N 1
ATOM 2629 C CA . ASN A 1 332 ? 8.476 -13.000 -2.934 1.00 93.31 332 ASN A CA 1
ATOM 2630 C C . ASN A 1 332 ? 9.290 -13.408 -4.179 1.00 93.31 332 ASN A C 1
ATOM 2632 O O . ASN A 1 332 ? 9.041 -14.431 -4.818 1.00 93.31 332 ASN A O 1
ATOM 2636 N N . LEU A 1 333 ? 10.273 -12.582 -4.549 1.00 91.75 333 LEU A N 1
ATOM 2637 C CA . LEU A 1 333 ? 10.990 -12.739 -5.816 1.00 91.75 333 LEU A CA 1
ATOM 2638 C C . LEU A 1 333 ? 11.886 -13.989 -5.909 1.00 91.75 333 LEU A C 1
ATOM 2640 O O . LEU A 1 333 ? 12.250 -14.358 -7.026 1.00 91.75 333 LEU A O 1
ATOM 2644 N N . SER A 1 334 ? 12.265 -14.624 -4.793 1.00 91.12 334 SER A N 1
ATOM 2645 C CA . SER A 1 334 ? 13.031 -15.884 -4.810 1.00 91.12 334 SER A CA 1
ATOM 2646 C C . SER A 1 334 ? 12.140 -17.118 -4.995 1.00 91.12 334 SER A C 1
ATOM 2648 O O . SER A 1 334 ? 12.642 -18.197 -5.310 1.00 91.12 334 SER A O 1
ATOM 2650 N N . GLY A 1 335 ? 10.822 -16.961 -4.845 1.00 92.81 335 GLY A N 1
ATOM 2651 C CA . GLY A 1 335 ? 9.873 -18.069 -4.789 1.00 92.81 335 GLY A CA 1
ATOM 2652 C C . GLY A 1 335 ? 9.485 -18.472 -3.369 1.00 92.81 335 GLY A C 1
ATOM 2653 O O . GLY A 1 335 ? 8.637 -19.345 -3.216 1.00 92.81 335 GLY A O 1
ATOM 2654 N N . GLN A 1 336 ? 10.040 -17.840 -2.334 1.00 93.75 336 GLN A N 1
ATOM 2655 C CA . GLN A 1 336 ? 9.593 -18.083 -0.966 1.00 93.75 336 GLN A CA 1
ATOM 2656 C C . GLN A 1 336 ? 8.210 -17.444 -0.742 1.00 93.75 336 GLN A C 1
ATOM 2658 O O . GLN A 1 336 ? 7.910 -16.348 -1.229 1.00 93.75 336 GLN A O 1
ATOM 2663 N N . VAL A 1 337 ? 7.362 -18.153 0.002 1.00 95.94 337 VAL A N 1
ATOM 2664 C CA . VAL A 1 337 ? 6.037 -17.694 0.419 1.00 95.94 337 VAL A CA 1
ATOM 2665 C C . VAL A 1 337 ? 6.055 -17.400 1.908 1.00 95.94 337 VAL A C 1
ATOM 2667 O O . VAL A 1 337 ? 6.362 -18.272 2.719 1.00 95.94 337 VAL A O 1
ATOM 2670 N N . ASN A 1 338 ? 5.672 -16.180 2.267 1.00 95.06 338 ASN A N 1
ATOM 2671 C CA . ASN A 1 338 ? 5.594 -15.706 3.640 1.00 95.06 338 ASN A CA 1
ATOM 2672 C C . ASN A 1 338 ? 4.146 -15.370 4.025 1.00 95.06 338 ASN A C 1
ATOM 2674 O O . ASN A 1 338 ? 3.321 -15.029 3.178 1.00 95.06 338 ASN A O 1
ATOM 2678 N N . MET A 1 339 ? 3.858 -15.356 5.325 1.00 96.19 339 MET A N 1
ATOM 2679 C CA . MET A 1 339 ? 2.573 -14.962 5.905 1.00 96.19 339 MET A CA 1
ATOM 2680 C C . MET A 1 339 ? 2.068 -13.624 5.360 1.00 96.19 339 MET A C 1
ATOM 2682 O O . MET A 1 339 ? 0.906 -13.497 4.974 1.00 96.19 339 MET A O 1
ATOM 2686 N N . CYS A 1 340 ? 2.938 -12.621 5.355 1.00 94.81 340 CYS A N 1
ATOM 2687 C CA . CYS A 1 340 ? 2.719 -11.276 4.841 1.00 94.81 340 CYS A CA 1
ATOM 2688 C C . CYS A 1 340 ? 4.095 -10.571 4.782 1.00 94.81 340 CYS A C 1
ATOM 2690 O O . CYS A 1 340 ? 5.073 -11.111 5.304 1.00 94.81 340 CYS A O 1
ATOM 2692 N N . PRO A 1 341 ? 4.222 -9.356 4.221 1.00 92.12 341 PRO A N 1
ATOM 2693 C CA . PRO A 1 341 ? 5.487 -8.604 4.270 1.00 92.12 341 PRO A CA 1
ATOM 2694 C C . PRO A 1 341 ? 5.907 -8.150 5.684 1.00 92.12 341 PRO A C 1
ATOM 2696 O O . PRO A 1 341 ? 7.019 -7.654 5.871 1.00 92.12 341 PRO A O 1
ATOM 2699 N N . GLY A 1 342 ? 5.008 -8.265 6.669 1.00 92.62 342 GLY A N 1
ATOM 2700 C CA . GLY A 1 342 ? 5.119 -7.629 7.982 1.00 92.62 342 GLY A CA 1
ATOM 2701 C C . GLY A 1 342 ? 6.163 -8.208 8.926 1.00 92.62 342 GLY A C 1
ATOM 2702 O O . GLY A 1 342 ? 6.647 -7.475 9.792 1.00 92.62 342 GLY A O 1
ATOM 2703 N N . ARG A 1 343 ? 6.503 -9.487 8.751 1.00 92.62 343 ARG A N 1
ATOM 2704 C CA . ARG A 1 343 ? 7.531 -10.195 9.513 1.00 92.62 343 ARG A CA 1
ATOM 2705 C C . ARG A 1 343 ? 8.089 -11.353 8.697 1.00 92.62 343 ARG A C 1
ATOM 2707 O O . ARG A 1 343 ? 7.317 -12.088 8.080 1.00 92.62 343 ARG A O 1
ATOM 2714 N N . VAL A 1 344 ? 9.407 -11.528 8.719 1.00 90.44 344 VAL A N 1
ATOM 2715 C CA . VAL A 1 344 ? 10.081 -12.664 8.076 1.00 90.44 344 VAL A CA 1
ATOM 2716 C C . VAL A 1 344 ? 10.928 -13.397 9.109 1.00 90.44 344 VAL A C 1
ATOM 2718 O O . VAL A 1 344 ? 11.952 -12.885 9.547 1.00 90.44 344 VAL A O 1
ATOM 2721 N N . ASP A 1 345 ? 10.487 -14.596 9.473 1.00 89.38 345 ASP A N 1
ATOM 2722 C CA . ASP A 1 345 ? 11.208 -15.568 10.293 1.00 89.38 345 ASP A CA 1
ATOM 2723 C C . ASP A 1 345 ? 10.700 -16.989 9.983 1.00 89.38 345 ASP A C 1
ATOM 2725 O O . ASP A 1 345 ? 9.833 -17.181 9.128 1.00 89.38 345 ASP A O 1
ATOM 2729 N N . SER A 1 346 ? 11.231 -17.999 10.675 1.00 90.00 346 SER A N 1
ATOM 2730 C CA . SER A 1 346 ? 10.858 -19.403 10.466 1.00 90.00 346 SER A CA 1
ATOM 2731 C C . SER A 1 346 ? 9.380 -19.716 10.721 1.00 90.00 346 SER A C 1
ATOM 2733 O O . SER A 1 346 ? 8.880 -20.702 10.193 1.00 90.00 346 SER A O 1
ATOM 2735 N N . GLU A 1 347 ? 8.674 -18.921 11.530 1.00 92.19 347 GLU A N 1
ATOM 2736 C CA . GLU A 1 347 ? 7.247 -19.122 11.817 1.00 92.19 347 GLU A CA 1
ATOM 2737 C C . GLU A 1 347 ? 6.346 -18.473 10.760 1.00 92.19 347 GLU A C 1
ATOM 2739 O O . GLU A 1 347 ? 5.172 -18.828 10.628 1.00 92.19 347 GLU A O 1
ATOM 2744 N N . THR A 1 348 ? 6.875 -17.502 10.012 1.00 94.31 348 THR A N 1
ATOM 2745 C CA . THR A 1 348 ? 6.130 -16.795 8.969 1.00 94.31 348 THR A CA 1
ATOM 2746 C C . THR A 1 348 ? 6.458 -17.258 7.558 1.00 94.31 348 THR A C 1
ATOM 2748 O O . THR A 1 348 ? 5.826 -16.769 6.625 1.00 94.31 348 THR A O 1
ATOM 2751 N N . ILE A 1 349 ? 7.387 -18.196 7.367 1.00 95.38 349 ILE A N 1
ATOM 2752 C CA . ILE A 1 349 ? 7.671 -18.822 6.069 1.00 95.38 349 ILE A CA 1
ATOM 2753 C C . ILE A 1 349 ? 6.777 -20.056 5.890 1.00 95.38 349 ILE A C 1
ATOM 2755 O O . ILE A 1 349 ? 6.819 -20.992 6.680 1.00 95.38 349 ILE A O 1
ATOM 2759 N N . PHE A 1 350 ? 5.961 -20.063 4.836 1.00 96.81 350 PHE A N 1
ATOM 2760 C CA . PHE A 1 350 ? 5.059 -21.173 4.500 1.00 96.81 350 PHE A CA 1
ATOM 2761 C C . PHE A 1 350 ? 5.613 -22.104 3.419 1.00 96.81 350 PHE A C 1
ATOM 2763 O O . PHE A 1 350 ? 5.170 -23.243 3.311 1.00 96.81 350 PHE A O 1
ATOM 2770 N N . SER A 1 351 ? 6.545 -21.618 2.601 1.00 96.00 351 SER A N 1
ATOM 2771 C CA . SER A 1 351 ? 7.255 -22.398 1.584 1.00 96.00 351 SER A CA 1
ATOM 2772 C C . SER A 1 351 ? 8.572 -21.702 1.286 1.00 96.00 351 SER A C 1
ATOM 2774 O O . SER A 1 351 ? 8.568 -20.502 1.016 1.00 96.00 351 SER A O 1
ATOM 2776 N N . GLU A 1 352 ? 9.678 -22.439 1.275 1.00 93.38 352 GLU A N 1
ATOM 2777 C CA . GLU A 1 352 ? 10.989 -21.891 0.900 1.00 93.38 352 GLU A CA 1
ATOM 2778 C C . GLU A 1 352 ? 11.119 -21.679 -0.613 1.00 93.38 352 GLU A C 1
ATOM 2780 O O . GLU A 1 352 ? 11.832 -20.783 -1.059 1.00 93.38 352 GLU A O 1
ATOM 2785 N N . ASP A 1 353 ? 10.423 -22.490 -1.414 1.00 93.56 353 ASP A N 1
ATOM 2786 C CA . ASP A 1 353 ? 10.429 -22.387 -2.872 1.00 93.56 353 ASP A CA 1
ATOM 2787 C C . ASP A 1 353 ? 9.133 -22.957 -3.452 1.00 93.56 353 ASP A C 1
ATOM 2789 O O . ASP A 1 353 ? 8.940 -24.172 -3.555 1.00 93.56 353 ASP A O 1
ATOM 2793 N N . ILE A 1 354 ? 8.258 -22.054 -3.887 1.00 96.06 354 ILE A N 1
ATOM 2794 C CA . ILE A 1 354 ? 6.923 -22.366 -4.393 1.00 96.06 354 ILE A CA 1
ATOM 2795 C C . ILE A 1 354 ? 6.941 -23.292 -5.616 1.00 96.06 354 ILE A C 1
ATOM 2797 O O . ILE A 1 354 ? 5.951 -23.963 -5.903 1.00 96.06 354 ILE A O 1
ATOM 2801 N N . ARG A 1 355 ? 8.076 -23.386 -6.322 1.00 95.94 355 ARG A N 1
ATOM 2802 C CA . ARG A 1 355 ? 8.274 -24.316 -7.444 1.00 95.94 355 ARG A CA 1
ATOM 2803 C C . ARG A 1 355 ? 8.226 -25.779 -7.010 1.00 95.94 355 ARG A C 1
ATOM 2805 O O . ARG A 1 355 ? 7.911 -26.640 -7.827 1.00 95.94 355 ARG A O 1
ATOM 2812 N N . LYS A 1 356 ? 8.569 -26.061 -5.751 1.00 96.00 356 LYS A N 1
ATOM 2813 C CA . LYS A 1 356 ? 8.590 -27.413 -5.178 1.00 96.00 356 LYS A CA 1
ATOM 2814 C C . LYS A 1 356 ? 7.270 -27.750 -4.501 1.00 96.00 356 LYS A C 1
ATOM 2816 O O . LYS A 1 356 ? 6.756 -28.846 -4.697 1.00 96.00 356 LYS A O 1
ATOM 2821 N N . ASP A 1 357 ? 6.742 -26.800 -3.735 1.00 96.75 357 ASP A N 1
ATOM 2822 C CA . ASP A 1 357 ? 5.599 -27.043 -2.855 1.00 96.75 357 ASP A CA 1
ATOM 2823 C C . ASP A 1 357 ? 4.253 -26.843 -3.573 1.00 96.75 357 ASP A C 1
ATOM 2825 O O . ASP A 1 357 ? 3.289 -27.552 -3.286 1.00 96.75 357 ASP A O 1
ATOM 2829 N N . GLY A 1 358 ? 4.196 -25.939 -4.558 1.00 97.56 358 GLY A N 1
ATOM 2830 C CA . GLY A 1 358 ? 2.996 -25.628 -5.334 1.00 97.56 358 GLY A CA 1
ATOM 2831 C C . GLY A 1 358 ? 1.988 -24.740 -4.592 1.00 97.56 358 GLY A C 1
ATOM 2832 O O . GLY A 1 358 ? 1.731 -24.893 -3.398 1.00 97.56 358 GLY A O 1
ATOM 2833 N N . LEU A 1 359 ? 1.349 -23.819 -5.321 1.00 98.00 359 LEU A N 1
ATOM 2834 C CA . LEU A 1 359 ? 0.560 -22.730 -4.734 1.00 98.00 359 LEU A CA 1
ATOM 2835 C C . LEU A 1 359 ? -0.602 -23.201 -3.846 1.00 98.00 359 LEU A C 1
ATOM 2837 O O . LEU A 1 359 ? -0.754 -22.732 -2.716 1.00 98.00 359 LEU A O 1
ATOM 2841 N N . LYS A 1 360 ? -1.424 -24.138 -4.341 1.00 97.94 360 LYS A N 1
ATOM 2842 C CA . LYS A 1 360 ? -2.597 -24.640 -3.601 1.00 97.94 360 LYS A CA 1
ATOM 2843 C C . LYS A 1 360 ? -2.189 -25.343 -2.306 1.00 97.94 360 LYS A C 1
ATOM 2845 O O . LYS A 1 360 ? -2.812 -25.107 -1.274 1.00 97.94 360 LYS A O 1
ATOM 2850 N N . ALA A 1 361 ? -1.150 -26.176 -2.349 1.00 98.31 361 ALA A N 1
ATOM 2851 C CA . ALA A 1 361 ? -0.682 -26.893 -1.167 1.00 98.31 361 ALA A CA 1
ATOM 2852 C C . ALA A 1 361 ? -0.086 -25.926 -0.135 1.00 98.31 361 ALA A C 1
ATOM 2854 O O . ALA A 1 361 ? -0.442 -26.004 1.041 1.00 98.31 361 ALA A O 1
ATOM 2855 N N . THR A 1 362 ? 0.733 -24.962 -0.569 1.00 98.44 362 THR A N 1
ATOM 2856 C CA . THR A 1 362 ? 1.247 -23.901 0.309 1.00 98.44 362 THR A CA 1
ATOM 2857 C C . THR A 1 362 ? 0.116 -23.103 0.956 1.00 98.44 362 THR A C 1
ATOM 2859 O O . THR A 1 362 ? 0.167 -22.850 2.158 1.00 98.44 362 THR A O 1
ATOM 2862 N N . TRP A 1 363 ? -0.934 -22.745 0.204 1.00 98.31 363 TRP A N 1
ATOM 2863 C CA . TRP A 1 363 ? -2.109 -22.075 0.767 1.00 98.31 363 TRP A CA 1
ATOM 2864 C C . TRP A 1 363 ? -2.762 -22.934 1.849 1.00 98.31 363 TRP A C 1
ATOM 2866 O O . TRP A 1 363 ? -2.829 -22.500 2.994 1.00 98.31 363 TRP A O 1
ATOM 2876 N N . MET A 1 364 ? -3.162 -24.166 1.528 1.00 98.12 364 MET A N 1
ATOM 2877 C CA . MET A 1 364 ? -3.890 -25.055 2.446 1.00 98.12 364 MET A CA 1
ATOM 2878 C C . MET A 1 364 ? -3.127 -25.383 3.737 1.00 98.12 364 MET A C 1
ATOM 2880 O O . MET A 1 364 ? -3.743 -25.550 4.788 1.00 98.12 364 MET A O 1
ATOM 2884 N N . ASN A 1 365 ? -1.797 -25.447 3.672 1.00 97.69 365 ASN A N 1
ATOM 2885 C CA . ASN A 1 365 ? -0.946 -25.749 4.825 1.00 97.69 365 ASN A CA 1
ATOM 2886 C C . ASN A 1 365 ? -0.562 -24.505 5.645 1.00 97.69 365 ASN A C 1
ATOM 2888 O O . ASN A 1 365 ? 0.103 -24.624 6.673 1.00 97.69 365 ASN A O 1
ATOM 2892 N N . SER A 1 366 ? -0.958 -23.309 5.208 1.00 97.81 366 SER A N 1
ATOM 2893 C CA . SER A 1 366 ? -0.573 -22.062 5.864 1.00 97.81 366 SER A CA 1
ATOM 2894 C C . SER A 1 366 ? -1.404 -21.750 7.110 1.00 97.81 366 SER A C 1
ATOM 2896 O O . SER A 1 366 ? -2.602 -22.031 7.185 1.00 97.81 366 SER A O 1
ATOM 2898 N N . ALA A 1 367 ? -0.803 -21.027 8.058 1.00 97.12 367 ALA A N 1
ATOM 2899 C CA . ALA A 1 367 ? -1.549 -20.432 9.169 1.00 97.12 367 ALA A CA 1
ATOM 2900 C C . ALA A 1 367 ? -2.611 -19.420 8.688 1.00 97.12 367 ALA A C 1
ATOM 2902 O O . ALA A 1 367 ? -3.583 -19.156 9.395 1.00 97.12 367 ALA A O 1
ATOM 2903 N N . ASN A 1 368 ? -2.453 -18.859 7.485 1.00 97.62 368 ASN A N 1
ATOM 2904 C CA . ASN A 1 368 ? -3.423 -17.922 6.923 1.00 97.62 368 ASN A CA 1
ATOM 2905 C C . ASN A 1 368 ? -4.701 -18.622 6.455 1.00 97.62 368 ASN A C 1
ATOM 2907 O O . ASN A 1 368 ? -5.792 -18.103 6.675 1.00 97.62 368 ASN A O 1
ATOM 2911 N N . TYR A 1 369 ? -4.582 -19.832 5.910 1.00 97.88 369 TYR A N 1
ATOM 2912 C CA . TYR A 1 369 ? -5.730 -20.682 5.605 1.00 97.88 369 TYR A CA 1
ATOM 2913 C C . TYR A 1 369 ? -6.527 -21.030 6.861 1.00 97.88 369 TYR A C 1
ATOM 2915 O O . TYR A 1 369 ? -7.751 -20.944 6.854 1.00 97.88 369 TYR A O 1
ATOM 2923 N N . GLN A 1 370 ? -5.843 -21.327 7.970 1.00 97.00 370 GLN A N 1
ATOM 2924 C CA . GLN A 1 370 ? -6.504 -21.579 9.256 1.00 97.00 370 GLN A CA 1
ATOM 2925 C C . GLN A 1 370 ? -7.301 -20.356 9.736 1.00 97.00 370 GLN A C 1
ATOM 2927 O O . GLN A 1 370 ? -8.415 -20.496 10.235 1.00 97.00 370 GLN A O 1
ATOM 2932 N N . ARG A 1 371 ? -6.777 -19.136 9.536 1.00 96.31 371 ARG A N 1
ATOM 2933 C CA . ARG A 1 371 ? -7.538 -17.904 9.814 1.00 96.31 371 ARG A CA 1
ATOM 2934 C C . ARG A 1 371 ? -8.724 -17.746 8.869 1.00 96.31 371 ARG A C 1
ATOM 2936 O O . ARG A 1 371 ? -9.798 -17.385 9.341 1.00 96.31 371 ARG A O 1
ATOM 2943 N N . ALA A 1 372 ? -8.559 -18.066 7.584 1.00 96.19 372 ALA A N 1
ATOM 2944 C CA . ALA A 1 372 ? -9.639 -18.040 6.599 1.00 96.19 372 ALA A CA 1
ATOM 2945 C C . ALA A 1 372 ? -10.798 -18.977 6.983 1.00 96.19 372 ALA A C 1
ATOM 2947 O O . ALA A 1 372 ? -11.952 -18.614 6.782 1.00 96.19 372 ALA A O 1
ATOM 2948 N N . GLN A 1 373 ? -10.511 -20.135 7.589 1.00 96.69 373 GLN A N 1
ATOM 2949 C CA . GLN A 1 373 ? -11.522 -21.070 8.112 1.00 96.69 373 GLN A CA 1
ATOM 2950 C C . GLN A 1 373 ? -12.272 -20.555 9.352 1.00 96.69 373 GLN A C 1
ATOM 2952 O O . GLN A 1 373 ? -13.284 -21.138 9.739 1.00 96.69 373 GLN A O 1
ATOM 2957 N N . GLY A 1 374 ? -11.764 -19.503 9.998 1.00 93.38 374 GLY A N 1
ATOM 2958 C CA . GLY A 1 374 ? -12.428 -18.845 11.116 1.00 93.38 374 GLY A CA 1
ATOM 2959 C C . GLY A 1 374 ? -13.596 -17.958 10.678 1.00 93.38 374 GLY A C 1
ATOM 2960 O O . GLY A 1 374 ? -14.156 -18.103 9.597 1.00 93.38 374 GLY A O 1
ATOM 2961 N N . ASN A 1 375 ? -13.966 -17.022 11.548 1.00 91.56 375 ASN A N 1
ATOM 2962 C CA . ASN A 1 375 ? -15.051 -16.056 11.335 1.00 91.56 375 ASN A CA 1
ATOM 2963 C C . ASN A 1 375 ? -14.666 -14.619 11.753 1.00 91.56 375 ASN A C 1
ATOM 2965 O O . ASN A 1 375 ? -15.536 -13.767 11.945 1.00 91.56 375 ASN A O 1
ATOM 2969 N N . GLY A 1 376 ? -13.369 -14.369 11.964 1.00 91.94 376 GLY A N 1
ATOM 2970 C CA . GLY A 1 376 ? -12.839 -13.069 12.367 1.00 91.94 376 GLY A CA 1
ATOM 2971 C C . GLY A 1 376 ? -12.656 -12.130 11.176 1.00 91.94 376 GLY A C 1
ATOM 2972 O O . GLY A 1 376 ? -12.401 -12.567 10.063 1.00 91.94 376 GLY A O 1
ATOM 2973 N N . PHE A 1 377 ? -12.736 -10.821 11.405 1.00 93.38 377 PHE A N 1
ATOM 2974 C CA . PHE A 1 377 ? -12.511 -9.825 10.349 1.00 93.38 377 PHE A CA 1
ATOM 2975 C C . PHE A 1 377 ? -11.255 -9.003 10.605 1.00 93.38 377 PHE A C 1
ATOM 2977 O O . PHE A 1 377 ? -10.348 -8.970 9.775 1.00 93.38 377 PHE A O 1
ATOM 2984 N N . ASN A 1 378 ? -11.167 -8.399 11.787 1.00 94.12 378 ASN A N 1
ATOM 2985 C CA . ASN A 1 378 ? -9.951 -7.766 12.260 1.00 94.12 378 ASN A CA 1
ATOM 2986 C C . ASN A 1 378 ? -9.118 -8.787 13.045 1.00 94.12 378 ASN A C 1
ATOM 2988 O O . ASN A 1 378 ? -9.511 -9.220 14.124 1.00 94.12 378 ASN A O 1
ATOM 2992 N N . TYR A 1 379 ? -7.973 -9.178 12.486 1.00 93.06 379 TYR A N 1
ATOM 2993 C CA . TYR A 1 379 ? -7.005 -10.072 13.131 1.00 93.06 379 TYR A CA 1
ATOM 2994 C C . TYR A 1 379 ? -5.846 -9.301 13.771 1.00 93.06 379 TYR A C 1
ATOM 2996 O O . TYR A 1 379 ? -4.778 -9.882 13.964 1.00 93.06 379 TYR A O 1
ATOM 3004 N N . HIS A 1 380 ? -6.027 -8.000 14.030 1.00 93.62 380 HIS A N 1
ATOM 3005 C CA . HIS A 1 380 ? -4.972 -7.098 14.487 1.00 93.62 380 HIS A CA 1
ATOM 3006 C C . HIS A 1 380 ? -3.753 -7.159 13.547 1.00 93.62 380 HIS A C 1
ATOM 3008 O O . HIS A 1 380 ? -3.897 -6.949 12.337 1.00 93.62 380 HIS A O 1
ATOM 3014 N N . CYS A 1 381 ? -2.549 -7.432 14.052 1.00 94.94 381 CYS A N 1
ATOM 3015 C CA . CYS A 1 381 ? -1.383 -7.681 13.221 1.00 94.94 381 CYS A CA 1
ATOM 3016 C C . CYS A 1 381 ? -0.658 -8.942 13.694 1.00 94.94 381 CYS A C 1
ATOM 3018 O O . CYS A 1 381 ? 0.316 -8.847 14.438 1.00 94.94 381 CYS A O 1
ATOM 3020 N N . PRO A 1 382 ? -0.997 -10.132 13.162 1.00 94.38 382 PRO A N 1
ATOM 3021 C CA . PRO A 1 382 ? -0.367 -11.376 13.609 1.00 94.38 382 PRO A CA 1
ATOM 3022 C C . PRO A 1 382 ? 1.158 -11.404 13.439 1.00 94.38 382 PRO A C 1
ATOM 3024 O O . PRO A 1 382 ? 1.845 -12.190 14.078 1.00 94.38 382 PRO A O 1
ATOM 3027 N N . ALA A 1 383 ? 1.691 -10.547 12.564 1.00 93.62 383 ALA A N 1
ATOM 3028 C CA . ALA A 1 383 ? 3.121 -10.372 12.379 1.00 93.62 383 ALA A CA 1
ATOM 3029 C C . ALA A 1 383 ? 3.790 -9.578 13.516 1.00 93.62 383 ALA A C 1
ATOM 3031 O O . ALA A 1 383 ? 4.973 -9.778 13.756 1.00 93.62 383 ALA A O 1
ATOM 3032 N N . ARG A 1 384 ? 3.085 -8.671 14.197 1.00 92.81 384 ARG A N 1
ATOM 3033 C CA . ARG A 1 384 ? 3.677 -7.682 15.116 1.00 92.81 384 ARG A CA 1
ATOM 3034 C C . ARG A 1 384 ? 3.174 -7.761 16.547 1.00 92.81 384 ARG A C 1
ATOM 3036 O O . ARG A 1 384 ? 3.881 -7.288 17.436 1.00 92.81 384 ARG A O 1
ATOM 3043 N N . ASP A 1 385 ? 2.000 -8.334 16.762 1.00 92.38 385 ASP A N 1
ATOM 3044 C CA . ASP A 1 385 ? 1.361 -8.417 18.073 1.00 92.38 385 ASP A CA 1
ATOM 3045 C C . ASP A 1 385 ? 2.236 -9.213 19.040 1.00 92.38 385 ASP A C 1
ATOM 3047 O O . ASP A 1 385 ? 2.573 -10.366 18.778 1.00 92.38 385 ASP A O 1
ATOM 3051 N N . GLY A 1 386 ? 2.651 -8.583 20.141 1.00 91.69 386 GLY A N 1
ATOM 3052 C CA . GLY A 1 386 ? 3.578 -9.188 21.101 1.00 91.69 386 GLY A CA 1
ATOM 3053 C C . GLY A 1 386 ? 5.037 -9.251 20.630 1.00 91.69 386 GLY A C 1
ATOM 3054 O O . GLY A 1 386 ? 5.868 -9.810 21.340 1.00 91.69 386 GLY A O 1
ATOM 3055 N N . HIS A 1 387 ? 5.358 -8.669 19.469 1.00 92.31 387 HIS A N 1
ATOM 3056 C CA . HIS A 1 387 ? 6.715 -8.604 18.920 1.00 92.31 387 HIS A CA 1
ATOM 3057 C C . HIS A 1 387 ? 7.236 -7.164 18.850 1.00 92.31 387 HIS A C 1
ATOM 3059 O O . HIS A 1 387 ? 8.163 -6.820 19.575 1.00 92.31 387 HIS A O 1
ATOM 3065 N N . SER A 1 388 ? 6.650 -6.318 17.992 1.00 92.38 388 SER A N 1
ATOM 3066 C CA . SER A 1 388 ? 7.040 -4.901 17.855 1.00 92.38 388 SER A CA 1
ATOM 3067 C C . SER A 1 388 ? 6.021 -3.924 18.437 1.00 92.38 388 SER A C 1
ATOM 3069 O O . SER A 1 388 ? 6.304 -2.733 18.548 1.00 92.38 388 SER A O 1
ATOM 3071 N N . VAL A 1 389 ? 4.849 -4.419 18.840 1.00 93.31 389 VAL A N 1
ATOM 3072 C CA . VAL A 1 389 ? 3.860 -3.677 19.628 1.00 93.31 389 VAL A CA 1
ATOM 3073 C C . VAL A 1 389 ? 3.436 -4.515 20.840 1.00 93.31 389 VAL A C 1
ATOM 3075 O O . VAL A 1 389 ? 3.411 -5.748 20.747 1.00 93.31 389 VAL A O 1
ATOM 3078 N N . PRO A 1 390 ? 3.124 -3.887 21.989 1.00 93.50 390 PRO A N 1
ATOM 3079 C CA . PRO A 1 390 ? 2.716 -4.617 23.184 1.00 93.50 390 PRO A CA 1
ATOM 3080 C C . PRO A 1 390 ? 1.354 -5.299 22.993 1.00 93.50 390 PRO A C 1
ATOM 3082 O O . PRO A 1 390 ? 0.540 -4.879 22.175 1.00 93.50 390 PRO A O 1
ATOM 3085 N N . VAL A 1 391 ? 1.090 -6.352 23.771 1.00 91.56 391 VAL A N 1
ATOM 3086 C CA . VAL A 1 391 ? -0.128 -7.179 23.640 1.00 91.56 391 VAL A CA 1
ATOM 3087 C C . VAL A 1 391 ? -1.412 -6.367 23.847 1.00 91.56 391 VAL A C 1
ATOM 3089 O O . VAL A 1 391 ? -2.393 -6.591 23.148 1.00 91.56 391 VAL A O 1
ATOM 3092 N N . ASN A 1 392 ? -1.397 -5.396 24.760 1.00 94.50 392 ASN A N 1
ATOM 3093 C CA . ASN A 1 392 ? -2.539 -4.535 25.074 1.00 94.50 392 ASN A CA 1
ATOM 3094 C C . ASN A 1 392 ? -2.646 -3.290 24.171 1.00 94.50 392 ASN A C 1
ATOM 3096 O O . ASN A 1 392 ? -3.472 -2.422 24.433 1.00 94.50 392 ASN A O 1
ATOM 3100 N N . PHE A 1 393 ? -1.828 -3.176 23.115 1.00 96.94 393 PHE A N 1
ATOM 3101 C CA . PHE A 1 393 ? -1.768 -1.978 22.267 1.00 96.94 393 PHE A CA 1
ATOM 3102 C C . PHE A 1 393 ? -3.141 -1.558 21.717 1.00 96.94 393 PHE A C 1
ATOM 3104 O O . PHE A 1 393 ? -3.491 -0.381 21.754 1.00 96.94 393 PHE A O 1
ATOM 3111 N N . TYR A 1 394 ? -3.920 -2.520 21.219 1.00 97.25 394 TYR A N 1
ATOM 3112 C CA . TYR A 1 394 ? -5.233 -2.274 20.619 1.00 97.25 394 TYR A CA 1
ATOM 3113 C C . TYR A 1 394 ? -6.295 -1.932 21.662 1.00 97.25 394 TYR A C 1
ATOM 3115 O O . TYR A 1 394 ? -7.045 -0.974 21.471 1.00 97.25 394 TYR A O 1
ATOM 3123 N N . ASP A 1 395 ? -6.311 -2.671 22.772 1.00 96.94 395 ASP A N 1
ATOM 3124 C CA . ASP A 1 395 ? -7.266 -2.483 23.866 1.00 96.94 395 ASP A CA 1
ATOM 3125 C C . ASP A 1 395 ? -7.099 -1.102 24.514 1.00 96.94 395 ASP A C 1
ATOM 3127 O O . ASP A 1 395 ? -8.086 -0.406 24.753 1.00 96.94 395 ASP A O 1
ATOM 3131 N N . ASP A 1 396 ? -5.851 -0.664 24.721 1.00 97.69 396 ASP A N 1
ATOM 3132 C CA . ASP A 1 396 ? -5.534 0.657 25.269 1.00 97.69 396 ASP A CA 1
ATOM 3133 C C . ASP A 1 396 ? -6.070 1.783 24.368 1.00 97.69 396 ASP A C 1
ATOM 3135 O O . ASP A 1 396 ? -6.652 2.753 24.857 1.00 97.69 396 ASP A O 1
ATOM 3139 N N . ILE A 1 397 ? -5.893 1.663 23.046 1.00 98.38 397 ILE A N 1
ATOM 3140 C CA . ILE A 1 397 ? -6.417 2.639 22.077 1.00 98.38 397 ILE A CA 1
ATOM 3141 C C . ILE A 1 397 ? -7.944 2.627 22.106 1.00 98.38 397 ILE A C 1
ATOM 3143 O O . ILE A 1 397 ? -8.567 3.685 22.161 1.00 98.38 397 ILE A O 1
ATOM 3147 N N . GLN A 1 398 ? -8.559 1.443 22.080 1.00 98.19 398 GLN A N 1
ATOM 3148 C CA . GLN A 1 398 ? -10.011 1.317 22.061 1.00 98.19 398 GLN A CA 1
ATOM 3149 C C . GLN A 1 398 ? -10.644 1.943 23.304 1.00 98.19 398 GLN A C 1
ATOM 3151 O O . GLN A 1 398 ? -11.594 2.714 23.178 1.00 98.19 398 GLN A O 1
ATOM 3156 N N . ALA A 1 399 ? -10.090 1.668 24.487 1.00 98.25 399 ALA A N 1
ATOM 3157 C CA . ALA A 1 399 ? -10.550 2.252 25.739 1.00 98.25 399 ALA A CA 1
ATOM 3158 C C . ALA A 1 399 ? -10.475 3.786 25.709 1.00 98.25 399 ALA A C 1
ATOM 3160 O O . ALA A 1 399 ? -11.467 4.445 26.012 1.00 98.25 399 ALA A O 1
ATOM 3161 N N . LYS A 1 400 ? -9.345 4.352 25.262 1.00 98.50 400 LYS A N 1
ATOM 3162 C CA . LYS A 1 400 ? -9.165 5.808 25.150 1.00 98.50 400 LYS A CA 1
ATOM 3163 C C . LYS A 1 400 ? -10.138 6.459 24.170 1.00 98.50 400 LYS A C 1
ATOM 3165 O O . LYS A 1 400 ? -10.659 7.532 24.455 1.00 98.50 400 LYS A O 1
ATOM 3170 N N . VAL A 1 401 ? -10.393 5.827 23.021 1.00 98.62 401 VAL A N 1
ATOM 3171 C CA . VAL A 1 401 ? -11.358 6.339 22.035 1.00 98.62 401 VAL A CA 1
ATOM 3172 C C . VAL A 1 401 ? -12.769 6.350 22.623 1.00 98.62 401 VAL A C 1
ATOM 3174 O O . VAL A 1 401 ? -13.469 7.348 22.497 1.00 98.62 401 VAL A O 1
ATOM 3177 N N . LEU A 1 402 ? -13.185 5.264 23.279 1.00 98.12 402 LEU A N 1
ATOM 3178 C CA . LEU A 1 402 ? -14.520 5.173 23.874 1.00 98.12 402 LEU A CA 1
ATOM 3179 C C . LEU A 1 402 ? -14.696 6.132 25.057 1.00 98.12 402 LEU A C 1
ATOM 3181 O O . LEU A 1 402 ? -15.760 6.722 25.184 1.00 98.12 402 LEU A O 1
ATOM 3185 N N . GLU A 1 403 ? -13.666 6.322 25.885 1.00 97.94 403 GLU A N 1
ATOM 3186 C CA . GLU A 1 403 ? -13.676 7.308 26.973 1.00 97.94 403 GLU A CA 1
ATOM 3187 C C . GLU A 1 403 ? -13.794 8.742 26.443 1.00 97.94 403 GLU A C 1
ATOM 3189 O O . GLU A 1 403 ? -14.543 9.536 26.998 1.00 97.94 403 GLU A O 1
ATOM 3194 N N . ALA A 1 404 ? -13.096 9.072 25.353 1.00 97.62 404 ALA A N 1
ATOM 3195 C CA . ALA A 1 404 ? -13.136 10.409 24.763 1.00 97.62 404 ALA A CA 1
ATOM 3196 C C . ALA A 1 404 ? -14.469 10.746 24.069 1.00 97.62 404 ALA A C 1
ATOM 3198 O O . ALA A 1 404 ? -14.769 11.924 23.877 1.00 97.62 404 ALA A O 1
ATOM 3199 N N . LEU A 1 405 ? -15.237 9.731 23.657 1.00 95.00 405 LEU A N 1
ATOM 3200 C CA . LEU A 1 405 ? -16.511 9.880 22.944 1.00 95.00 405 LEU A CA 1
ATOM 3201 C C . LEU A 1 405 ? -17.750 9.674 23.835 1.00 95.00 405 LEU A C 1
ATOM 3203 O O . LEU A 1 405 ? -18.869 9.862 23.351 1.00 95.00 405 LEU A O 1
ATOM 3207 N N . ALA A 1 406 ? -17.557 9.257 25.090 1.00 90.06 406 ALA A N 1
ATOM 3208 C CA . ALA A 1 406 ? -18.603 9.134 26.108 1.00 90.06 406 ALA A CA 1
ATOM 3209 C C . ALA A 1 406 ? -18.907 10.491 26.756 1.00 90.06 406 ALA A C 1
ATOM 3211 O O . ALA A 1 406 ? -20.107 10.748 27.016 1.00 90.06 406 ALA A O 1
#

Sequence (406 aa):
MNSLEFLTKKISVVFEGNFPEGYCNDVQYWGNTSREGLHTTLPDGTMKMTCMDLDVGNACSFKCPHCFRRDDRFDVVDGCNKLTHEEIVGYIREAKELGLKQIKVLGRGEPFQNPRFLEFLEEVSAMGIGVAVFTKGHVIGSDAHAKKYNGHRGITTGQKLADRLHELNVSILLGFHSFNKETQEEFAGIDLLSINSPLKDYVGMRDQALLNLVKAGFNKYVEGEATRLAIIPAPVKPENIQEIFNLYTWARKRNIYCVSSPTMISGKGIDELMREENFKSYISELTEIWTQIYIWAIETNLIPLEKFVEDGVSMYPGAHPCNQTAAGFYLNLSGQVNMCPGRVDSETIFSEDIRKDGLKATWMNSANYQRAQGNGFNYHCPARDGHSVPVNFYDDIQAKVLEALA

Secondary structure (DSSP, 8-state):
--HHHHHHTTS--S-SSSPPTT---SBTTBS---HHHHT-B-TTSPBP--EEEE---S--S---TT-SS--TTT----TTTSPPHHHHHHHHHHHHHTT--EEEE--SS-GGGSTTHHHHHHHHHHTT-EEEEEE--TTTT-HHHHHHHHGGGT--SHHHHHHHHHHTT-EEEEE---SSHHHHHHHHT--SS-TT-TTTTHHHHHHHHHHHHHHHTTT---TT--BSEEEE--SB-TTTGGGHHHHHHHHHTTT-EE---B--BSTTHHHHHHHHTT-TTHHHHHHHHHHHHHHHHHHTTSS-HHHHHHH---SSTTS----HHHHEEEE-TTS-EES-TTB-STTTEEES-HHHH-HHHHHHTSHHHHHHTS--S----TTTBTTTB-TTHHHHHHHHHHHHH-